Protein AF-A0A9E6W691-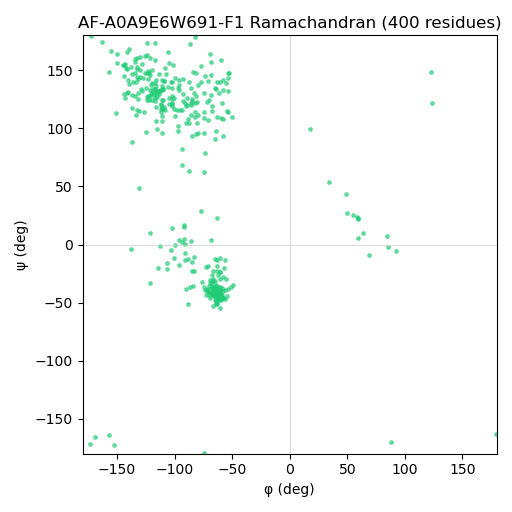F1 (afdb_monomer)

Secondary structure (DSSP, 8-state):
--HHHHHHHHHHHHHHHHHHHHHHHHHHHHHHHH-S-PPPEEEEEEEEEEE-----TT-SEEE----PEEEEEEEEEEEETTEEEEEEEEEEEEEEEEEEEETTEEEEEEEEEEEEEEEEEEEE-TT--SSSEEEEEEEEEEEEEEEEEEEEETTB-------S--TT-EEEEEEEEEEEESSSSEEEEEEEEEESS-EE-SS-EESPPEEEEEEEEEEE----HHHHHHHHHHHHHHHHHHSSEEEEEEEEP--HHHHHHHHHTT-HHHHHHHHHHHHHHHHHHHHHHHHH--SS-EEEEEGGGHHHHHTT---S-B-TTS-B-SSS--TTEEEEEEEEEPPP-SS-SS----EEEEE-TTSPBP-TTS--EE--TTS---HHHHHHHHHHHHHHHHH---

Nearest PDB structures (foldseek):
  1k24-assembly1_A  TM=3.461E-01  e=1.070E-04  Neisseria meningitidis
  1i78-assembly1_A  TM=4.684E-01  e=3.666E-02  Escherichia coli K-12
  2qom-assembly1_A  TM=3.085E-01  e=8.397E-03  Escherichia coli O157:H7
  8bmx-assembly1_C  TM=2.676E-01  e=2.026E-01  Bacteroides thetaiotaomicron VPI-5482
  3csl-assembly1_A  TM=2.619E-01  e=1.120E+00  Serratia marcescens

Foldseek 3Di:
DCPVVLVVVLVVVVVVLVVVQCCLVVLLVVCQVVLPQDQKKKKKKFWKFFDAPDPDPQFPDKAQPDGDIKMKIKMWTDPDLFKIKMKIKIWDWGWIWTWGDDPHDTKIKIKIKIWMKIKIKMKGWPDRDPDQKTKIKTKIKIFTSDMDMFMQIPNHGDDDDDAPPRGRDIWMWIKIWMWGDPDPFKIKIWMWICTPQFDDDPVHTTGGGIIIIIIMMTMRGHPDVVVVVVVVVLVVVLVLCLVFQEEEEEEQEQCVVVLVVCVVVVNNVVSVVVRVVSVVVRLLLLVLCVPQADQHFYKYDYPVCLVCLLVVNDACIGHSVSHGDDPPDDPRYFYKYKYFAFDDDPSDPDRPATAIAIDGSNRHTDDPPQPRTFDDPPNPDPSNVRSNVNNVSNNCSSPDDD

Mean predicted aligned error: 12.85 Å

Structure (mmCIF, N/CA/C/O backbone):
data_AF-A0A9E6W691-F1
#
_entry.id   AF-A0A9E6W691-F1
#
loop_
_atom_site.group_PDB
_atom_site.id
_atom_site.type_symbol
_atom_site.label_atom_id
_atom_site.label_alt_id
_atom_site.label_comp_id
_atom_site.label_asym_id
_atom_site.label_entity_id
_atom_site.label_seq_id
_atom_site.pdbx_PDB_ins_code
_atom_site.Cartn_x
_atom_site.Cartn_y
_atom_site.Cartn_z
_atom_site.occupancy
_atom_site.B_iso_or_equiv
_atom_site.auth_seq_id
_atom_site.auth_comp_id
_atom_site.auth_asym_id
_atom_site.auth_atom_id
_atom_site.pdbx_PDB_model_num
ATOM 1 N N . MET A 1 1 ? 21.439 -7.038 -54.417 1.00 45.00 1 MET A N 1
ATOM 2 C CA . MET A 1 1 ? 19.958 -7.078 -54.391 1.00 45.00 1 MET A CA 1
ATOM 3 C C . MET A 1 1 ? 19.363 -7.414 -53.010 1.00 45.00 1 MET A C 1
ATOM 5 O O . MET A 1 1 ? 18.168 -7.219 -52.849 1.00 45.00 1 MET A O 1
ATOM 9 N N . ASP A 1 2 ? 20.144 -7.793 -51.984 1.00 51.78 2 ASP A N 1
ATOM 10 C CA . ASP A 1 2 ? 19.592 -8.237 -50.679 1.00 51.78 2 ASP A CA 1
ATOM 11 C C . ASP A 1 2 ? 19.330 -7.157 -49.613 1.00 51.78 2 ASP A C 1
ATOM 13 O O . ASP A 1 2 ? 18.639 -7.414 -48.627 1.00 51.78 2 ASP A O 1
ATOM 17 N N . ILE A 1 3 ? 19.828 -5.929 -49.789 1.00 40.56 3 ILE A N 1
ATOM 18 C CA . ILE A 1 3 ? 19.635 -4.862 -48.789 1.00 40.56 3 ILE A CA 1
ATOM 19 C C . ILE A 1 3 ? 18.159 -4.425 -48.741 1.00 40.56 3 ILE A C 1
ATOM 21 O O . ILE A 1 3 ? 17.590 -4.287 -47.660 1.00 40.56 3 ILE A O 1
ATOM 25 N N . CYS A 1 4 ? 17.494 -4.305 -49.895 1.00 41.75 4 CYS A N 1
ATOM 26 C CA . CYS A 1 4 ? 16.080 -3.921 -49.955 1.00 41.75 4 CYS A CA 1
ATOM 27 C C . CYS A 1 4 ? 15.128 -4.990 -49.381 1.00 41.75 4 CYS A C 1
ATOM 29 O O . CYS A 1 4 ? 14.095 -4.633 -48.815 1.00 41.75 4 CYS A O 1
ATOM 31 N N . SER A 1 5 ? 15.456 -6.287 -49.479 1.00 47.84 5 SER A N 1
ATOM 32 C CA . SER A 1 5 ? 14.596 -7.353 -48.933 1.00 47.84 5 SER A CA 1
ATOM 33 C C . SER A 1 5 ? 14.672 -7.418 -47.400 1.00 47.84 5 SER A C 1
ATOM 35 O O . SER A 1 5 ? 13.642 -7.560 -46.736 1.00 47.84 5 SER A O 1
ATOM 37 N N . SER A 1 6 ? 15.869 -7.219 -46.832 1.00 46.56 6 SER A N 1
ATOM 38 C CA . SER A 1 6 ? 16.096 -7.166 -45.383 1.00 46.56 6 SER A CA 1
ATOM 39 C C . SER A 1 6 ? 15.405 -5.958 -44.739 1.00 46.56 6 SER A C 1
ATOM 41 O O . SER A 1 6 ? 14.711 -6.099 -43.729 1.00 46.56 6 SER A O 1
ATOM 43 N N . VAL A 1 7 ? 15.489 -4.784 -45.378 1.00 52.97 7 VAL A N 1
ATOM 44 C CA . VAL A 1 7 ? 14.797 -3.564 -44.925 1.00 52.97 7 VAL A CA 1
ATOM 45 C C . VAL A 1 7 ? 13.276 -3.768 -44.899 1.00 52.97 7 VAL A C 1
ATOM 47 O O . VAL A 1 7 ? 12.642 -3.491 -43.882 1.00 52.97 7 VAL A O 1
ATOM 50 N N . ASN A 1 8 ? 12.688 -4.357 -45.946 1.00 61.78 8 ASN A N 1
ATOM 51 C CA . ASN A 1 8 ? 11.245 -4.626 -45.988 1.00 61.78 8 ASN A CA 1
ATOM 52 C C . ASN A 1 8 ? 10.776 -5.629 -44.922 1.00 61.78 8 ASN A C 1
ATOM 54 O O . ASN A 1 8 ? 9.676 -5.485 -44.383 1.00 61.78 8 ASN A O 1
ATOM 58 N N . LYS A 1 9 ? 11.585 -6.643 -44.591 1.00 61.50 9 LYS A N 1
ATOM 59 C CA . LYS A 1 9 ? 11.242 -7.618 -43.543 1.00 61.50 9 LYS A CA 1
ATOM 60 C C . LYS A 1 9 ? 11.239 -6.973 -42.155 1.00 61.50 9 LYS A C 1
ATOM 62 O O . LYS A 1 9 ? 10.303 -7.195 -41.389 1.00 61.50 9 LYS A O 1
ATOM 67 N N . ASN A 1 10 ? 12.225 -6.127 -41.863 1.00 54.72 10 ASN A N 1
ATOM 68 C CA . ASN A 1 10 ? 12.315 -5.424 -40.582 1.00 54.72 10 ASN A CA 1
ATOM 69 C C . ASN A 1 10 ? 11.196 -4.392 -40.409 1.00 54.72 10 ASN A C 1
ATOM 71 O O . ASN A 1 10 ? 10.630 -4.296 -39.323 1.00 54.72 10 ASN A O 1
ATOM 75 N N . ILE A 1 11 ? 10.799 -3.700 -41.483 1.00 67.38 11 ILE A N 1
ATOM 76 C CA . ILE A 1 11 ? 9.654 -2.775 -41.464 1.00 67.38 11 ILE A CA 1
ATOM 77 C C . ILE A 1 11 ? 8.349 -3.513 -41.124 1.00 67.38 11 ILE A C 1
ATOM 79 O O . ILE A 1 11 ? 7.564 -3.023 -40.313 1.00 67.38 11 ILE A O 1
ATOM 83 N N . LYS A 1 12 ? 8.114 -4.711 -41.681 1.00 68.69 12 LYS A N 1
ATOM 84 C CA . LYS A 1 12 ? 6.912 -5.519 -41.377 1.00 68.69 12 LYS A CA 1
ATOM 85 C C . LYS A 1 12 ? 6.857 -5.986 -39.920 1.00 68.69 12 LYS A C 1
ATOM 87 O O . LYS A 1 12 ? 5.797 -5.986 -39.308 1.00 68.69 12 LYS A O 1
ATOM 92 N N . VAL A 1 13 ? 7.995 -6.372 -39.352 1.00 59.91 13 VAL A N 1
ATOM 93 C CA . VAL A 1 13 ? 8.073 -6.800 -37.947 1.00 59.91 13 VAL A CA 1
ATOM 94 C C . VAL A 1 13 ? 7.926 -5.610 -36.998 1.00 59.91 13 VAL A C 1
ATOM 96 O O . VAL A 1 13 ? 7.190 -5.689 -36.018 1.00 59.91 13 VAL A O 1
ATOM 99 N N . PHE A 1 14 ? 8.593 -4.495 -37.296 1.00 65.06 14 PHE A N 1
ATOM 100 C CA . PHE A 1 14 ? 8.484 -3.270 -36.507 1.00 65.06 14 PHE A CA 1
ATOM 101 C C . PHE A 1 14 ? 7.050 -2.732 -36.498 1.00 65.06 14 PHE A C 1
ATOM 103 O O . PHE A 1 14 ? 6.509 -2.429 -35.436 1.00 65.06 14 PHE A O 1
ATOM 110 N N . SER A 1 15 ? 6.404 -2.694 -37.668 1.00 70.38 15 SER A N 1
ATOM 111 C CA . SER A 1 15 ? 4.991 -2.318 -37.774 1.00 70.38 15 SER A CA 1
ATOM 112 C C . SER A 1 15 ? 4.076 -3.277 -37.014 1.00 70.38 15 SER A C 1
ATOM 114 O O . SER A 1 15 ? 3.149 -2.802 -36.372 1.00 70.38 15 SER A O 1
ATOM 116 N N . LEU A 1 16 ? 4.363 -4.586 -36.979 1.00 71.44 16 LEU A N 1
ATOM 117 C CA . LEU A 1 16 ? 3.620 -5.540 -36.147 1.00 71.44 16 LEU A CA 1
ATOM 118 C C . LEU A 1 16 ? 3.782 -5.259 -34.643 1.00 71.44 16 LEU A C 1
ATOM 120 O O . LEU A 1 16 ? 2.799 -5.303 -33.911 1.00 71.44 16 LEU A O 1
ATOM 124 N N . GLY A 1 17 ? 4.995 -4.947 -34.175 1.00 64.88 17 GLY A N 1
ATOM 125 C CA . GLY A 1 17 ? 5.246 -4.595 -32.771 1.00 64.88 17 GLY A CA 1
ATOM 126 C C . GLY A 1 17 ? 4.519 -3.316 -32.347 1.00 64.88 17 GLY A C 1
ATOM 127 O O . GLY A 1 17 ? 3.836 -3.303 -31.322 1.00 64.88 17 GLY A O 1
ATOM 128 N N . ILE A 1 18 ? 4.592 -2.267 -33.175 1.00 72.06 18 ILE A N 1
ATOM 129 C CA . ILE A 1 18 ? 3.832 -1.025 -32.966 1.00 72.06 18 ILE A CA 1
ATOM 130 C C . ILE A 1 18 ? 2.330 -1.298 -32.999 1.00 72.06 18 ILE A C 1
ATOM 132 O O . ILE A 1 18 ? 1.610 -0.800 -32.141 1.00 72.06 18 ILE A O 1
ATOM 136 N N . PHE A 1 19 ? 1.860 -2.099 -33.955 1.00 75.88 19 PHE A N 1
ATOM 137 C CA . PHE A 1 19 ? 0.452 -2.457 -34.077 1.00 75.88 19 PHE A CA 1
ATOM 138 C C . PHE A 1 19 ? -0.050 -3.188 -32.827 1.00 75.88 19 PHE A C 1
ATOM 140 O O . PHE A 1 19 ? -1.078 -2.808 -32.285 1.00 75.88 19 PHE A O 1
ATOM 147 N N . LEU A 1 20 ? 0.697 -4.165 -32.301 1.00 71.25 20 LEU A N 1
ATOM 148 C CA . LEU A 1 20 ? 0.336 -4.874 -31.067 1.00 71.25 20 LEU A CA 1
ATOM 149 C C . LEU A 1 20 ? 0.307 -3.950 -29.844 1.00 71.25 20 LEU A C 1
ATOM 151 O O . LEU A 1 20 ? -0.593 -4.064 -29.010 1.00 71.25 20 LEU A O 1
ATOM 155 N N . LEU A 1 21 ? 1.266 -3.029 -29.731 1.00 71.25 21 LEU A N 1
ATOM 156 C CA . LEU A 1 21 ? 1.271 -2.028 -28.665 1.00 71.25 21 LEU A CA 1
ATOM 157 C C . LEU A 1 21 ? 0.068 -1.083 -28.793 1.00 71.25 21 LEU A C 1
ATOM 159 O O . LEU A 1 21 ? -0.602 -0.801 -27.801 1.00 71.25 21 LEU A O 1
ATOM 163 N N . PHE A 1 22 ? -0.229 -0.630 -30.011 1.00 77.06 22 PHE A N 1
ATOM 164 C CA . PHE A 1 22 ? -1.368 0.232 -30.296 1.00 77.06 22 PHE A CA 1
ATOM 165 C C . PHE A 1 22 ? -2.697 -0.477 -30.021 1.00 77.06 22 PHE A C 1
ATOM 167 O O . PHE A 1 22 ? -3.562 0.113 -29.390 1.00 77.06 22 PHE A O 1
ATOM 174 N N . GLU A 1 23 ? -2.844 -1.748 -30.394 1.00 77.12 23 GLU A N 1
ATOM 175 C CA . GLU A 1 23 ? -4.013 -2.575 -30.071 1.00 77.12 23 GLU A CA 1
ATOM 176 C C . GLU A 1 23 ? -4.184 -2.759 -28.557 1.00 77.12 23 GLU A C 1
ATOM 178 O O . GLU A 1 23 ? -5.295 -2.661 -28.035 1.00 77.12 23 GLU A O 1
ATOM 183 N N . LEU A 1 24 ? -3.096 -2.958 -27.806 1.00 70.88 24 LEU A N 1
ATOM 184 C CA . LEU A 1 24 ? -3.157 -3.021 -26.341 1.00 70.88 24 LEU A CA 1
ATOM 185 C C . LEU A 1 24 ? -3.607 -1.687 -25.729 1.00 70.88 24 LEU A C 1
ATOM 187 O O . LEU A 1 24 ? -4.463 -1.683 -24.848 1.00 70.88 24 LEU A O 1
ATOM 191 N N . ILE A 1 25 ? -3.078 -0.560 -26.210 1.00 73.81 25 ILE A N 1
ATOM 192 C CA . ILE A 1 25 ? -3.450 0.777 -25.720 1.00 73.81 25 ILE A CA 1
ATOM 193 C C . ILE A 1 25 ? -4.890 1.127 -26.122 1.00 73.81 25 ILE A C 1
ATOM 195 O O . ILE A 1 25 ? -5.673 1.574 -25.286 1.00 73.81 25 ILE A O 1
ATOM 199 N N . SER A 1 26 ? -5.255 0.888 -27.381 1.00 76.94 26 SER A N 1
ATOM 200 C CA . SER A 1 26 ? -6.585 1.135 -27.944 1.00 76.94 26 SER A CA 1
ATOM 201 C C . SER A 1 26 ? -7.648 0.290 -27.245 1.00 76.94 26 SER A C 1
ATOM 203 O O . SER A 1 26 ? -8.653 0.826 -26.781 1.00 76.94 26 SER A O 1
ATOM 205 N N . SER A 1 27 ? -7.402 -1.012 -27.063 1.00 73.06 27 SER A N 1
ATOM 206 C CA . SER A 1 27 ? -8.318 -1.890 -26.327 1.00 73.06 27 SER A CA 1
ATOM 207 C C . SER A 1 27 ? -8.448 -1.496 -24.857 1.00 73.06 27 SER A C 1
ATOM 209 O O . SER A 1 27 ? -9.548 -1.573 -24.312 1.00 73.06 27 SER A O 1
ATOM 211 N N . ALA A 1 28 ? -7.377 -1.013 -24.218 1.00 67.69 28 ALA A N 1
ATOM 212 C CA . ALA A 1 28 ? -7.455 -0.476 -22.864 1.00 67.69 28 ALA A CA 1
ATOM 213 C C . ALA A 1 28 ? -8.296 0.814 -22.806 1.00 67.69 28 ALA A C 1
ATOM 215 O O . ALA A 1 28 ? -9.167 0.937 -21.942 1.00 67.69 28 ALA A O 1
ATOM 216 N N . ALA A 1 29 ? -8.108 1.735 -23.755 1.00 73.25 29 ALA A N 1
ATOM 217 C CA . ALA A 1 29 ? -8.878 2.976 -23.850 1.00 73.25 29 ALA A CA 1
ATOM 218 C C . ALA A 1 29 ? -10.366 2.720 -24.158 1.00 73.25 29 ALA A C 1
ATOM 220 O O . ALA A 1 29 ? -11.250 3.281 -23.508 1.00 73.25 29 ALA A O 1
ATOM 221 N N . GLN A 1 30 ? -10.664 1.823 -25.099 1.00 73.69 30 GLN A N 1
ATOM 222 C CA . GLN A 1 30 ? -12.029 1.434 -25.454 1.00 73.69 30 GLN A CA 1
ATOM 223 C C . GLN A 1 30 ? -12.726 0.693 -24.306 1.00 73.69 30 GLN A C 1
ATOM 225 O O . GLN A 1 30 ? -13.913 0.910 -24.048 1.00 73.69 30 GLN A O 1
ATOM 230 N N . ALA A 1 31 ? -12.005 -0.165 -23.580 1.00 65.50 31 ALA A N 1
ATOM 231 C CA . ALA A 1 31 ? -12.534 -0.836 -22.397 1.00 65.50 31 ALA A CA 1
ATOM 232 C C . ALA A 1 31 ? -12.861 0.166 -21.276 1.00 65.50 31 ALA A C 1
ATOM 234 O O . ALA A 1 31 ? -13.907 0.051 -20.637 1.00 65.50 31 ALA A O 1
ATOM 235 N N . GLN A 1 32 ? -12.021 1.189 -21.090 1.00 65.88 32 GLN A N 1
ATOM 236 C CA . GLN A 1 32 ? -12.290 2.282 -20.155 1.00 65.88 32 GLN A CA 1
ATOM 237 C C . GLN A 1 32 ? -13.541 3.084 -20.553 1.00 65.88 32 GLN A C 1
ATOM 239 O O . GLN A 1 32 ? -14.356 3.395 -19.687 1.00 65.88 32 GLN A O 1
ATOM 244 N N . TYR A 1 33 ? -13.724 3.375 -21.844 1.00 74.00 33 TYR A N 1
ATOM 245 C CA . TYR A 1 33 ? -14.877 4.134 -22.344 1.00 74.00 33 TYR A CA 1
ATOM 246 C C . TYR A 1 33 ? -16.195 3.339 -22.296 1.00 74.00 33 TYR A C 1
ATOM 248 O O . TYR A 1 33 ? -17.242 3.884 -21.963 1.00 74.00 33 TYR A O 1
ATOM 256 N N . SER A 1 34 ? -16.156 2.038 -22.601 1.00 68.81 34 SER A N 1
ATOM 257 C CA . SER A 1 34 ? -17.360 1.198 -22.736 1.00 68.81 34 SER A CA 1
ATOM 258 C C . SER A 1 34 ? -17.923 0.649 -21.419 1.00 68.81 34 SER A C 1
ATOM 260 O O . SER A 1 34 ? -19.011 0.076 -21.418 1.00 68.81 34 SER A O 1
ATOM 262 N N . GLY A 1 35 ? -17.203 0.763 -20.296 1.00 60.38 35 GLY A N 1
ATOM 263 C CA . GLY A 1 35 ? -17.680 0.303 -18.982 1.00 60.38 35 GLY A CA 1
ATOM 264 C C . GLY A 1 35 ? -17.916 -1.214 -18.859 1.00 60.38 35 GLY A C 1
ATOM 265 O O . GLY A 1 35 ? -18.471 -1.678 -17.855 1.00 60.38 35 GLY A O 1
ATOM 266 N N . THR A 1 36 ? -17.496 -2.010 -19.843 1.00 60.12 36 THR A N 1
ATOM 267 C CA . THR A 1 36 ? -17.574 -3.480 -19.822 1.00 60.12 36 THR A CA 1
ATOM 268 C C . THR A 1 36 ? -16.602 -4.064 -18.786 1.00 60.12 36 THR A C 1
ATOM 270 O O . THR A 1 36 ? -15.762 -3.351 -18.245 1.00 60.12 36 THR A O 1
ATOM 273 N N . ALA A 1 37 ? -16.753 -5.333 -18.387 1.00 53.66 37 ALA A N 1
ATOM 274 C CA . ALA A 1 37 ? -15.846 -5.964 -17.419 1.00 53.66 37 ALA A CA 1
ATOM 275 C C . ALA A 1 37 ? -14.425 -6.041 -18.010 1.00 53.66 37 ALA A C 1
ATOM 277 O O . ALA A 1 37 ? -14.127 -6.898 -18.839 1.00 53.66 37 ALA A O 1
ATOM 278 N N . VAL A 1 38 ? -13.575 -5.082 -17.638 1.00 54.56 38 VAL A N 1
ATOM 279 C CA . VAL A 1 38 ? -12.288 -4.848 -18.297 1.00 54.56 38 VAL A CA 1
ATOM 280 C C . VAL A 1 38 ? -11.282 -5.928 -17.896 1.00 54.56 38 VAL A C 1
ATOM 282 O O . VAL A 1 38 ? -11.059 -6.182 -16.711 1.00 54.56 38 VAL A O 1
ATOM 285 N N . ALA A 1 39 ? -10.625 -6.532 -18.888 1.00 66.94 39 ALA A N 1
ATOM 286 C CA . ALA A 1 39 ? -9.335 -7.176 -18.670 1.00 66.94 39 ALA A CA 1
ATOM 287 C C . ALA A 1 39 ? -8.366 -6.110 -18.136 1.00 66.94 39 ALA A C 1
ATOM 289 O O . ALA A 1 39 ? -8.190 -5.087 -18.774 1.00 66.94 39 ALA A O 1
ATOM 290 N N . ARG A 1 40 ? -7.771 -6.301 -16.958 1.00 80.19 40 ARG A N 1
ATOM 291 C CA . ARG A 1 40 ? -6.882 -5.304 -16.334 1.00 80.19 40 ARG A CA 1
ATOM 292 C C . ARG A 1 40 ? -5.630 -5.104 -17.205 1.00 80.19 40 ARG A C 1
ATOM 294 O O . ARG A 1 40 ? -5.027 -6.105 -17.614 1.00 80.19 40 ARG A O 1
ATOM 301 N N . TYR A 1 41 ? -5.235 -3.853 -17.448 1.00 87.06 41 TYR A N 1
ATOM 302 C CA . TYR A 1 41 ? -4.029 -3.512 -18.214 1.00 87.06 41 TYR A CA 1
ATOM 303 C C . TYR A 1 41 ? -3.055 -2.664 -17.387 1.00 87.06 41 TYR A C 1
ATOM 305 O O . TYR A 1 41 ? -3.500 -1.809 -16.630 1.00 87.06 41 TYR A O 1
ATOM 313 N N . ASP A 1 42 ? -1.748 -2.841 -17.592 1.00 88.56 42 ASP A N 1
ATOM 314 C CA . ASP A 1 42 ? -0.714 -1.917 -17.113 1.00 88.56 42 ASP A CA 1
ATOM 315 C C . ASP A 1 42 ? 0.033 -1.308 -18.303 1.00 88.56 42 ASP A C 1
ATOM 317 O O . ASP A 1 42 ? 0.517 -2.041 -19.168 1.00 88.56 42 ASP A O 1
ATOM 321 N N . LEU A 1 43 ? 0.223 0.008 -18.302 1.00 89.75 43 LEU A N 1
ATOM 322 C CA . LEU A 1 43 ? 1.164 0.696 -19.181 1.00 89.75 43 LEU A CA 1
ATOM 323 C C . LEU A 1 43 ? 2.424 1.045 -18.389 1.00 89.75 43 LEU A C 1
ATOM 325 O O . LEU A 1 43 ? 2.341 1.773 -17.407 1.00 89.75 43 LEU A O 1
ATOM 329 N N . ASN A 1 44 ? 3.583 0.532 -18.792 1.00 91.06 44 ASN A N 1
ATOM 330 C CA . ASN A 1 44 ? 4.841 0.721 -18.070 1.00 91.06 44 ASN A CA 1
ATOM 331 C C . ASN A 1 44 ? 5.849 1.451 -18.943 1.00 91.06 44 ASN A C 1
ATOM 333 O O . ASN A 1 44 ? 6.045 1.060 -20.091 1.00 91.06 44 ASN A O 1
ATOM 337 N N . ALA A 1 45 ? 6.511 2.455 -18.382 1.00 90.56 45 ALA A N 1
ATOM 338 C CA . ALA A 1 45 ? 7.632 3.130 -19.016 1.00 90.56 45 ALA A CA 1
ATO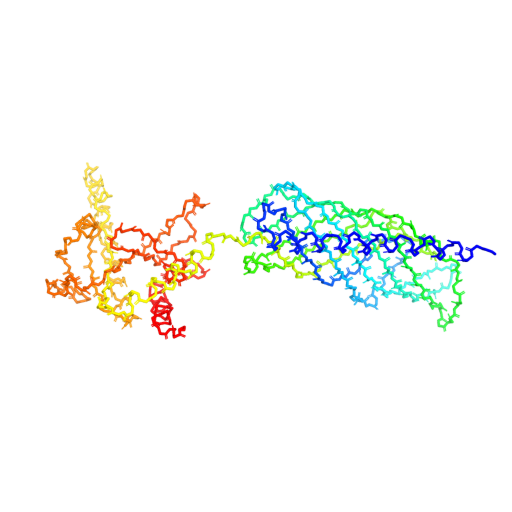M 339 C C . ALA A 1 45 ? 8.774 3.316 -18.017 1.00 90.56 45 ALA A C 1
ATOM 341 O O . ALA A 1 45 ? 8.530 3.497 -16.820 1.00 90.56 45 ALA A O 1
ATOM 342 N N . GLY A 1 46 ? 10.018 3.274 -18.484 1.00 92.88 46 GLY A N 1
ATOM 343 C CA . GLY A 1 46 ? 11.149 3.376 -17.572 1.00 92.88 46 GLY A CA 1
ATOM 344 C C . GLY A 1 46 ? 12.520 3.296 -18.218 1.00 92.88 46 GLY A C 1
ATOM 345 O O . GLY A 1 46 ? 12.661 3.479 -19.427 1.00 92.88 46 GLY A O 1
ATOM 346 N N . LEU A 1 47 ? 13.513 3.032 -17.370 1.00 92.31 47 LEU A N 1
ATOM 347 C CA . LEU A 1 47 ? 14.926 2.936 -17.708 1.00 92.31 47 LEU A CA 1
ATOM 348 C C . LEU A 1 47 ? 15.410 1.488 -17.630 1.00 92.31 47 LEU A C 1
ATOM 350 O O . LEU A 1 47 ? 15.077 0.780 -16.677 1.00 92.31 47 LEU A O 1
ATOM 354 N N . ASN A 1 48 ? 16.263 1.099 -18.576 1.00 91.19 48 ASN A N 1
ATOM 355 C CA . ASN A 1 48 ? 16.964 -0.185 -18.577 1.00 91.19 48 ASN A CA 1
ATOM 356 C C . ASN A 1 48 ? 18.460 0.046 -18.372 1.00 91.19 48 ASN A C 1
ATOM 358 O O . ASN A 1 48 ? 19.068 0.872 -19.053 1.00 91.19 48 ASN A O 1
ATOM 362 N N . LEU A 1 49 ? 19.072 -0.703 -17.463 1.00 90.44 49 LEU A N 1
ATOM 363 C CA . LEU A 1 49 ? 20.510 -0.701 -17.221 1.00 90.44 49 LEU A CA 1
ATOM 364 C C . LEU A 1 49 ? 21.060 -2.057 -17.660 1.00 90.44 49 LEU A C 1
ATOM 366 O O . LEU A 1 49 ? 20.708 -3.088 -17.090 1.00 90.44 49 LEU A O 1
ATOM 370 N N . ASN A 1 50 ? 21.889 -2.057 -18.700 1.00 86.81 50 ASN A N 1
ATOM 371 C CA . ASN A 1 50 ? 22.456 -3.269 -19.285 1.00 86.81 50 ASN A CA 1
ATOM 372 C C . ASN A 1 50 ? 23.734 -3.690 -18.542 1.00 86.81 50 ASN A C 1
ATOM 374 O O . ASN A 1 50 ? 24.615 -2.865 -18.302 1.00 86.81 50 ASN A O 1
ATOM 378 N N . PHE A 1 51 ? 23.862 -4.981 -18.235 1.00 81.50 51 PHE A N 1
ATOM 379 C CA . PHE A 1 51 ? 25.021 -5.569 -17.565 1.00 81.50 51 PHE A CA 1
ATOM 380 C C . PHE A 1 51 ? 25.491 -6.840 -18.271 1.00 81.50 51 PHE A 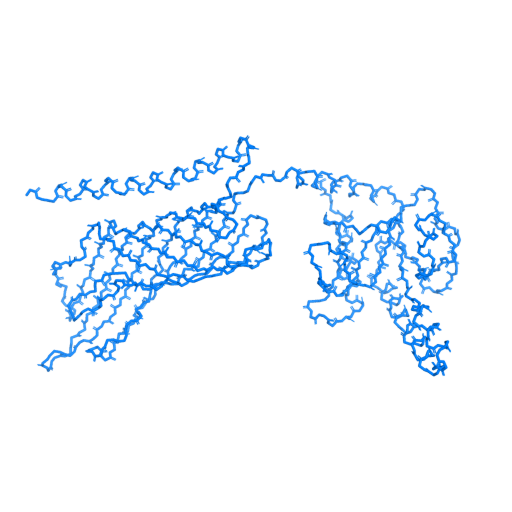C 1
ATOM 382 O O . PHE A 1 51 ? 24.711 -7.664 -18.758 1.00 81.50 51 PHE A O 1
ATOM 389 N N . THR A 1 52 ? 26.806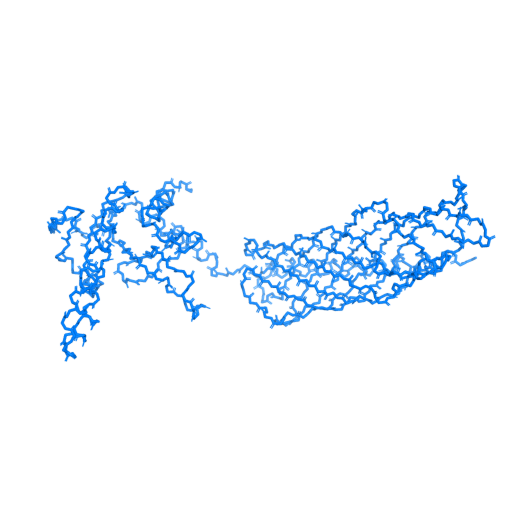 -7.034 -18.279 1.00 70.38 52 THR A N 1
ATOM 390 C CA . THR A 1 52 ? 27.424 -8.261 -18.774 1.00 70.38 52 THR A CA 1
ATOM 391 C C . THR A 1 52 ? 27.470 -9.283 -17.640 1.00 70.38 52 THR A C 1
ATOM 393 O O . THR A 1 52 ? 28.200 -9.095 -16.673 1.00 70.38 52 THR A O 1
ATOM 396 N N . SER A 1 53 ? 26.701 -10.368 -17.730 1.00 55.09 53 SER A N 1
ATOM 397 C CA . SER A 1 53 ? 26.679 -11.415 -16.695 1.00 55.09 53 SER A CA 1
ATOM 398 C C . SER A 1 53 ? 27.766 -12.485 -16.857 1.00 55.09 53 SER A C 1
ATOM 400 O O . SER A 1 53 ? 27.773 -13.449 -16.099 1.00 55.09 53 SER A O 1
ATOM 402 N N . LEU A 1 54 ? 28.663 -12.361 -17.841 1.00 55.75 54 LEU A N 1
ATOM 403 C CA . LEU A 1 54 ? 29.665 -13.384 -18.139 1.00 55.75 54 LEU A CA 1
ATOM 404 C C . LEU A 1 54 ? 31.067 -12.928 -17.739 1.00 55.75 54 LEU A C 1
ATOM 406 O O . LEU A 1 54 ? 31.625 -11.993 -18.306 1.00 55.75 54 LEU A O 1
ATOM 410 N N . GLN A 1 55 ? 31.634 -13.647 -16.774 1.00 55.22 55 GLN A N 1
ATOM 411 C CA . GLN A 1 55 ? 33.052 -13.625 -16.447 1.00 55.22 55 GLN A CA 1
ATOM 412 C C . GLN A 1 55 ? 33.752 -14.547 -17.456 1.00 55.22 55 GLN A C 1
ATOM 414 O O . GLN A 1 55 ? 33.722 -15.771 -17.321 1.00 55.22 55 GLN A O 1
ATOM 419 N N . HIS A 1 56 ? 34.285 -13.992 -18.542 1.00 58.72 56 HIS A N 1
ATOM 420 C CA . HIS A 1 56 ? 34.941 -14.810 -19.562 1.00 58.72 56 HIS A CA 1
ATOM 421 C C . HIS A 1 56 ? 36.390 -15.102 -19.146 1.00 58.72 56 HIS A C 1
ATOM 423 O O . HIS A 1 56 ? 37.132 -14.178 -18.834 1.00 58.72 56 HIS A O 1
ATOM 429 N N . ARG A 1 57 ? 36.825 -16.370 -19.189 1.00 59.84 57 ARG A N 1
ATOM 430 C CA . ARG A 1 57 ? 38.193 -16.782 -18.791 1.00 59.84 57 ARG A CA 1
ATOM 431 C C . ARG A 1 57 ? 39.318 -16.140 -19.613 1.00 59.84 57 ARG A C 1
ATOM 433 O O . ARG A 1 57 ? 40.447 -16.085 -19.150 1.00 59.84 57 ARG A O 1
ATOM 440 N N . GLU A 1 58 ? 39.011 -15.701 -20.830 1.00 60.75 58 GLU A N 1
ATOM 441 C CA . GLU A 1 58 ? 39.979 -15.125 -21.778 1.00 60.75 58 GLU A CA 1
ATOM 442 C C . GLU A 1 58 ? 40.121 -13.603 -21.663 1.00 60.75 58 GLU A C 1
ATOM 444 O O . GLU A 1 58 ? 41.047 -13.027 -22.225 1.00 60.75 58 GLU A O 1
ATOM 449 N N . PHE A 1 59 ? 39.208 -12.943 -20.950 1.00 59.84 59 PHE A N 1
ATOM 450 C CA . PHE A 1 59 ? 39.255 -11.506 -20.727 1.00 59.84 59 PHE A CA 1
ATOM 451 C C . PHE A 1 59 ? 39.560 -11.284 -19.251 1.00 59.84 59 PHE A C 1
ATOM 453 O O . PHE A 1 59 ? 38.698 -11.514 -18.405 1.00 59.84 59 PHE A O 1
ATOM 460 N N . SER A 1 60 ? 40.790 -10.862 -18.941 1.00 55.53 60 SER A N 1
ATOM 461 C CA . SER A 1 60 ? 41.185 -10.573 -17.557 1.00 55.53 60 SER A CA 1
ATOM 462 C C . SER A 1 60 ? 40.327 -9.461 -16.960 1.00 55.53 60 SER A C 1
ATOM 464 O O . SER A 1 60 ? 40.055 -9.482 -15.764 1.00 55.53 60 SER A O 1
ATOM 466 N N . ASP A 1 61 ? 39.842 -8.537 -17.803 1.00 60.72 61 ASP A N 1
ATOM 467 C CA . ASP A 1 61 ? 39.077 -7.385 -17.361 1.00 60.72 61 ASP A CA 1
ATOM 468 C C . ASP A 1 61 ? 38.059 -6.890 -18.408 1.00 60.72 61 ASP A C 1
ATOM 470 O O . ASP A 1 61 ? 38.407 -6.346 -19.463 1.00 60.72 61 ASP A O 1
ATOM 474 N N . ILE A 1 62 ? 36.768 -7.022 -18.094 1.00 58.84 62 ILE A N 1
ATOM 475 C CA . ILE A 1 62 ? 35.698 -6.275 -18.767 1.00 58.84 62 ILE A CA 1
ATOM 476 C C . ILE A 1 62 ? 35.377 -5.073 -17.883 1.00 58.84 62 ILE A C 1
ATOM 478 O O . ILE A 1 62 ? 34.684 -5.189 -16.873 1.00 58.84 62 ILE A O 1
ATOM 482 N N . TYR A 1 63 ? 35.872 -3.900 -18.273 1.00 59.81 63 TYR A N 1
ATOM 483 C CA . TYR A 1 63 ? 35.527 -2.652 -17.604 1.00 59.81 63 TYR A CA 1
ATOM 484 C C . TYR A 1 63 ? 34.294 -2.057 -18.285 1.00 59.81 63 TYR A C 1
ATOM 486 O O . TYR A 1 63 ? 34.366 -1.477 -19.376 1.00 59.81 63 TYR A O 1
ATOM 494 N N . ALA A 1 64 ? 33.139 -2.180 -17.629 1.00 57.72 64 ALA A N 1
ATOM 495 C CA . ALA A 1 64 ? 31.942 -1.441 -18.009 1.00 57.72 64 ALA A CA 1
ATOM 496 C C . ALA A 1 64 ? 32.196 0.063 -17.805 1.00 57.72 64 ALA A C 1
ATOM 498 O O . ALA A 1 64 ? 31.996 0.616 -16.724 1.00 57.72 64 ALA A O 1
ATOM 499 N N . LYS A 1 65 ? 32.687 0.739 -18.848 1.00 53.28 65 LYS A N 1
ATOM 500 C CA . LYS A 1 65 ? 32.998 2.172 -18.830 1.00 53.28 65 LYS A CA 1
ATOM 501 C C . LYS A 1 65 ? 31.750 2.980 -19.199 1.00 53.28 65 LYS A C 1
ATOM 503 O O . LYS A 1 65 ? 31.721 3.666 -20.216 1.00 53.28 65 LYS A O 1
ATOM 508 N N . GLY A 1 66 ? 30.724 2.864 -18.359 1.00 57.06 66 GLY A N 1
ATOM 509 C CA . GLY A 1 66 ? 29.486 3.637 -18.448 1.00 57.06 66 GLY A CA 1
ATOM 510 C C . GLY A 1 66 ? 28.234 2.769 -18.531 1.00 57.06 66 GLY A C 1
ATOM 511 O O . GLY A 1 66 ? 28.058 1.984 -19.457 1.00 57.06 66 GLY A O 1
ATOM 512 N N . ILE A 1 67 ? 27.329 2.959 -17.573 1.00 64.62 67 ILE A N 1
ATOM 513 C CA . ILE A 1 67 ? 25.952 2.483 -17.682 1.00 64.62 67 ILE A CA 1
ATOM 514 C C . ILE A 1 67 ? 25.218 3.515 -18.541 1.00 64.62 67 ILE A C 1
ATOM 516 O O . ILE A 1 67 ? 24.947 4.622 -18.079 1.00 64.62 67 ILE A O 1
ATOM 520 N N . ALA A 1 68 ? 24.953 3.189 -19.805 1.00 75.44 68 ALA A N 1
ATOM 521 C CA . ALA A 1 68 ? 24.086 4.008 -20.643 1.00 75.44 68 ALA A CA 1
ATOM 522 C C . ALA A 1 68 ? 22.632 3.567 -20.400 1.00 75.44 68 ALA A C 1
ATOM 524 O O . ALA A 1 68 ? 22.327 2.388 -20.596 1.00 75.44 68 ALA A O 1
ATOM 525 N N . PRO A 1 69 ? 21.743 4.458 -19.929 1.00 83.81 69 PRO A N 1
ATOM 526 C CA . PRO A 1 69 ? 20.353 4.095 -19.720 1.00 83.81 69 PRO A CA 1
ATOM 527 C C . PRO A 1 69 ? 19.667 3.860 -21.070 1.00 83.81 69 PRO A C 1
ATOM 529 O O . PRO A 1 69 ? 19.732 4.697 -21.970 1.00 83.81 69 PRO A O 1
ATOM 532 N N . GLY A 1 70 ? 19.009 2.714 -21.202 1.00 88.94 70 GLY A N 1
ATOM 533 C CA . GLY A 1 70 ? 17.990 2.480 -22.218 1.00 88.94 70 GLY A CA 1
ATOM 534 C C . GLY A 1 70 ? 16.615 2.945 -21.744 1.00 88.94 70 GLY A C 1
ATOM 535 O O . GLY A 1 70 ? 16.437 3.266 -20.569 1.00 88.94 70 GLY A O 1
ATOM 536 N N . PHE A 1 71 ? 15.637 2.928 -22.643 1.00 92.75 71 PHE A N 1
ATOM 537 C CA . PHE A 1 71 ? 14.237 3.224 -22.349 1.00 92.75 71 PHE A CA 1
ATOM 538 C C . PHE A 1 71 ? 13.347 2.065 -22.774 1.00 92.75 71 PHE A C 1
ATOM 540 O O . PHE A 1 71 ? 13.604 1.422 -23.792 1.00 92.75 71 PHE A O 1
ATOM 547 N N . PHE A 1 72 ? 12.261 1.843 -22.043 1.00 94.50 72 PHE A N 1
ATOM 548 C CA . PHE A 1 72 ? 11.240 0.881 -22.442 1.00 94.50 72 PHE A CA 1
ATOM 549 C C . PHE A 1 72 ? 9.836 1.453 -22.328 1.00 94.50 72 PHE A C 1
ATOM 551 O O . PHE A 1 72 ? 9.569 2.321 -21.496 1.00 94.50 72 PHE A O 1
ATOM 558 N N . LEU A 1 73 ? 8.943 0.917 -23.155 1.00 93.06 73 LEU A N 1
ATOM 559 C CA . LEU A 1 73 ? 7.502 1.106 -23.078 1.00 93.06 73 LEU A CA 1
ATOM 560 C C . LEU A 1 73 ? 6.825 -0.253 -23.249 1.00 93.06 73 LEU A C 1
ATOM 562 O O . LEU A 1 73 ? 7.109 -0.965 -24.209 1.00 93.06 73 LEU A O 1
ATOM 566 N N . GLN A 1 74 ? 5.930 -0.627 -22.341 1.00 94.50 74 GLN A N 1
ATOM 567 C CA . GLN A 1 74 ? 5.302 -1.945 -22.350 1.00 94.50 74 GLN A CA 1
ATOM 568 C C . GLN A 1 74 ? 3.840 -1.895 -21.912 1.00 94.50 74 GLN A C 1
ATOM 570 O O . GLN A 1 74 ? 3.528 -1.397 -20.830 1.00 94.50 74 GLN A O 1
ATOM 575 N N . GLY A 1 75 ? 2.958 -2.494 -22.712 1.00 94.25 75 GLY A N 1
ATOM 576 C CA . GLY A 1 75 ? 1.589 -2.814 -22.317 1.00 94.25 75 GLY A CA 1
ATOM 577 C C . GLY A 1 75 ? 1.510 -4.233 -21.758 1.00 94.25 75 GLY A C 1
ATOM 578 O O . GLY A 1 75 ? 1.979 -5.172 -22.398 1.00 94.25 75 GLY A O 1
ATOM 579 N N . ILE A 1 76 ? 0.916 -4.409 -20.580 1.00 94.44 76 ILE A N 1
ATOM 580 C CA . ILE A 1 76 ? 0.694 -5.713 -19.944 1.00 94.44 76 ILE A CA 1
ATOM 581 C C . ILE A 1 76 ? -0.804 -5.943 -19.807 1.00 94.44 76 ILE A C 1
ATOM 583 O O . ILE A 1 76 ? -1.501 -5.135 -19.212 1.00 94.44 76 ILE A O 1
ATOM 587 N N . LYS A 1 77 ? -1.296 -7.073 -20.307 1.00 93.62 77 LYS A N 1
ATOM 588 C CA . LYS A 1 77 ? -2.657 -7.567 -20.116 1.00 93.62 77 LYS A CA 1
ATOM 589 C C . LYS A 1 77 ? -2.668 -8.675 -19.072 1.00 93.62 77 LYS A C 1
ATOM 591 O O . LYS A 1 77 ? -1.952 -9.674 -19.185 1.00 93.62 77 LYS A O 1
ATOM 596 N N . HIS A 1 78 ? -3.528 -8.550 -18.074 1.00 91.12 78 HIS A N 1
ATOM 597 C CA . HIS A 1 78 ? -3.709 -9.583 -17.062 1.00 91.12 78 HIS A CA 1
ATOM 598 C C . HIS A 1 78 ? -4.761 -10.590 -17.521 1.00 91.12 78 HIS A C 1
ATOM 600 O O . HIS A 1 78 ? -5.950 -10.289 -17.578 1.00 91.12 78 HIS A O 1
ATOM 606 N N . VAL A 1 79 ? -4.307 -11.793 -17.869 1.00 90.81 79 VAL A N 1
ATOM 607 C CA . VAL A 1 79 ? -5.154 -12.839 -18.463 1.00 90.81 79 VAL A CA 1
ATOM 608 C C . VAL A 1 79 ? -5.839 -13.672 -17.379 1.00 90.81 79 VAL A C 1
ATOM 610 O O . VAL A 1 79 ? -6.987 -14.079 -17.527 1.00 90.81 79 VAL A O 1
ATOM 613 N N . ARG A 1 80 ? -5.137 -13.925 -16.269 1.00 88.56 80 ARG A N 1
ATOM 614 C CA . ARG A 1 80 ? -5.643 -14.625 -15.078 1.00 88.56 80 ARG A CA 1
ATOM 615 C C . ARG A 1 80 ? -5.078 -13.962 -13.818 1.00 88.56 80 ARG A C 1
ATOM 617 O O . ARG A 1 80 ? -4.083 -13.245 -13.922 1.00 88.56 80 ARG A O 1
ATOM 624 N N . PRO A 1 81 ? -5.618 -14.238 -12.615 1.00 86.19 81 PRO A N 1
ATOM 625 C CA . PRO A 1 81 ? -5.128 -13.622 -11.378 1.00 86.19 81 PRO A CA 1
ATOM 626 C C . PRO A 1 81 ? -3.611 -13.738 -11.186 1.00 86.19 81 PRO A C 1
ATOM 628 O O . PRO A 1 81 ? -2.972 -12.794 -10.739 1.00 86.19 81 PRO A O 1
ATOM 631 N N . ARG A 1 82 ? -3.017 -14.865 -11.595 1.00 91.75 82 ARG A N 1
ATOM 632 C CA . ARG A 1 82 ? -1.575 -15.117 -11.469 1.00 91.75 82 ARG A CA 1
ATOM 633 C C . ARG A 1 82 ? -0.783 -14.966 -12.762 1.00 91.75 82 ARG A C 1
ATOM 635 O O . ARG A 1 82 ? 0.432 -15.076 -12.701 1.00 91.75 82 ARG A O 1
ATOM 642 N N . PHE A 1 83 ? -1.425 -14.729 -13.906 1.00 95.00 83 PHE A N 1
ATOM 643 C CA . PHE A 1 83 ? -0.747 -14.748 -15.204 1.00 95.00 83 PHE A CA 1
ATOM 644 C C . PHE A 1 83 ? -1.019 -13.488 -16.007 1.00 95.00 83 PHE A C 1
ATOM 646 O O . PHE A 1 83 ? -2.169 -13.067 -16.163 1.00 95.00 83 PHE A O 1
ATOM 653 N N . SER A 1 84 ? 0.047 -12.909 -16.545 1.00 95.56 84 SER A N 1
ATOM 654 C CA . SER A 1 84 ? -0.040 -11.728 -17.403 1.00 95.56 84 SER A CA 1
ATOM 655 C C . SER A 1 84 ? 0.798 -11.908 -18.652 1.00 95.56 84 SER A C 1
ATOM 657 O O . SER A 1 84 ? 1.800 -12.620 -18.640 1.00 95.56 84 SER A O 1
ATOM 659 N N . PHE A 1 85 ? 0.374 -11.252 -19.718 1.00 96.00 85 PHE A N 1
ATOM 660 C CA . PHE A 1 85 ? 1.068 -11.208 -20.991 1.00 96.00 85 PHE A CA 1
ATOM 661 C C . PHE A 1 85 ? 1.403 -9.756 -21.302 1.00 96.00 85 PHE A C 1
ATOM 663 O O . PHE A 1 85 ? 0.525 -8.905 -21.193 1.00 96.00 85 PHE A O 1
ATOM 670 N N . GLY A 1 86 ? 2.643 -9.461 -21.663 1.00 94.69 86 GLY A N 1
ATOM 671 C CA . GLY A 1 86 ? 3.074 -8.118 -22.022 1.00 94.69 86 GLY A CA 1
ATOM 672 C C . GLY A 1 86 ? 3.738 -8.072 -23.384 1.00 94.69 86 GLY A C 1
ATOM 673 O O . GLY A 1 86 ? 4.419 -9.014 -23.775 1.00 94.69 86 GLY A O 1
ATOM 674 N N . ALA A 1 87 ? 3.570 -6.957 -24.081 1.00 95.69 87 ALA A N 1
ATOM 675 C CA . ALA A 1 87 ? 4.305 -6.632 -25.294 1.00 95.69 87 ALA A CA 1
ATOM 676 C C . ALA A 1 87 ? 4.830 -5.201 -25.185 1.00 95.69 87 ALA A C 1
ATOM 678 O O . ALA A 1 87 ? 4.158 -4.330 -24.621 1.00 95.69 87 ALA A O 1
ATOM 679 N N . GLY A 1 88 ? 6.037 -4.958 -25.681 1.00 94.19 88 GLY A N 1
ATOM 680 C CA . GLY A 1 88 ? 6.662 -3.650 -25.550 1.00 94.19 88 GLY A CA 1
ATOM 681 C C . GLY A 1 88 ? 7.660 -3.316 -26.641 1.00 94.19 88 GLY A C 1
ATOM 682 O O . GLY A 1 88 ? 7.819 -4.043 -27.620 1.00 94.19 88 GLY A O 1
ATOM 683 N N . LEU A 1 89 ? 8.327 -2.192 -26.428 1.00 95.00 89 LEU A N 1
ATOM 684 C CA . LEU A 1 89 ? 9.438 -1.688 -27.212 1.00 95.00 89 LEU A CA 1
ATOM 685 C C . LEU A 1 89 ? 10.548 -1.286 -26.242 1.00 95.00 89 LEU A C 1
ATOM 687 O O . LEU A 1 89 ? 10.296 -0.558 -25.281 1.00 95.00 89 LEU A O 1
ATOM 691 N N . GLU A 1 90 ? 11.763 -1.745 -26.502 1.00 94.94 90 GLU A N 1
ATOM 692 C CA . GLU A 1 90 ? 12.949 -1.417 -25.714 1.00 94.94 90 GLU A CA 1
ATOM 693 C C . GLU A 1 90 ? 14.006 -0.803 -26.625 1.00 94.94 90 GLU A C 1
ATOM 695 O O . GLU A 1 90 ? 14.351 -1.376 -27.655 1.00 94.94 90 GLU A O 1
ATOM 700 N N . VAL A 1 91 ? 14.526 0.360 -26.243 1.00 93.62 91 VAL A N 1
ATOM 701 C CA . VAL A 1 91 ? 15.670 1.007 -26.887 1.00 93.62 91 VAL A CA 1
ATOM 702 C C . VAL A 1 91 ? 16.822 0.949 -25.904 1.00 93.62 91 VAL A C 1
ATOM 704 O O . VAL A 1 91 ? 16.799 1.604 -24.865 1.00 93.62 91 VAL A O 1
ATOM 707 N N . ASN A 1 92 ? 17.829 0.153 -26.221 1.00 92.12 92 ASN A N 1
ATOM 708 C CA . ASN A 1 92 ? 18.956 -0.106 -25.347 1.00 92.12 92 ASN A CA 1
ATOM 709 C C . ASN A 1 92 ? 20.218 0.521 -25.922 1.00 92.12 92 ASN A C 1
ATOM 711 O O . ASN A 1 92 ? 20.538 0.345 -27.097 1.00 92.12 92 ASN A O 1
ATOM 715 N N . GLN A 1 93 ? 20.957 1.213 -25.063 1.00 88.81 93 GLN A N 1
ATOM 716 C CA . GLN A 1 93 ? 22.285 1.714 -25.366 1.00 88.81 93 GLN A CA 1
ATOM 717 C C . GLN A 1 93 ? 23.280 1.053 -24.418 1.00 88.81 93 GLN A C 1
ATOM 719 O O . GLN A 1 93 ? 23.015 0.895 -23.228 1.00 88.81 93 GLN A O 1
ATOM 724 N N . LEU A 1 94 ? 24.435 0.664 -24.940 1.00 86.69 94 LEU A N 1
ATOM 725 C CA . LEU A 1 94 ? 25.511 0.097 -24.146 1.00 86.69 94 LEU A CA 1
ATOM 726 C C . LEU A 1 94 ? 26.850 0.648 -24.628 1.00 86.69 94 LEU A C 1
ATOM 728 O O . LEU A 1 94 ? 27.095 0.742 -25.826 1.00 86.69 94 LEU A O 1
ATOM 732 N N . ALA A 1 95 ? 27.731 0.982 -23.690 1.00 85.94 95 ALA A N 1
ATOM 733 C CA . ALA A 1 95 ? 29.119 1.306 -23.975 1.00 85.94 95 ALA A CA 1
ATOM 734 C C . ALA A 1 95 ? 30.026 0.524 -23.023 1.00 85.94 95 ALA A C 1
ATOM 736 O O . ALA A 1 95 ? 29.867 0.594 -21.808 1.00 85.94 95 ALA A O 1
ATOM 737 N N . TYR A 1 96 ? 30.979 -0.229 -23.561 1.00 84.19 96 TYR A N 1
ATOM 738 C CA . TYR A 1 96 ? 31.922 -1.002 -22.754 1.00 84.19 96 TYR A CA 1
ATOM 739 C C . TYR A 1 96 ? 33.307 -1.006 -23.387 1.00 84.19 96 TYR A C 1
ATOM 741 O O . TYR A 1 96 ? 33.468 -0.804 -24.593 1.00 84.19 96 TYR A O 1
ATOM 749 N N . SER A 1 97 ? 34.317 -1.206 -22.544 1.00 82.81 97 SER A N 1
ATOM 750 C CA . SER A 1 97 ? 35.693 -1.406 -22.973 1.00 82.81 97 SER A CA 1
ATOM 751 C C . SER A 1 97 ? 36.119 -2.804 -22.565 1.00 82.81 97 SER A C 1
ATOM 753 O O . SER A 1 97 ? 35.851 -3.233 -21.443 1.00 82.81 97 SER A O 1
ATOM 755 N N . ARG A 1 98 ? 36.797 -3.511 -23.460 1.00 78.25 98 ARG A N 1
ATOM 756 C CA . ARG A 1 98 ? 37.418 -4.797 -23.145 1.00 78.25 98 ARG A CA 1
ATOM 757 C C . ARG A 1 98 ? 38.876 -4.777 -23.552 1.00 78.25 98 ARG A C 1
ATOM 759 O O . ARG A 1 98 ? 39.216 -4.191 -24.582 1.00 78.25 98 ARG A O 1
ATOM 766 N N . THR A 1 99 ? 39.699 -5.423 -22.742 1.00 78.12 99 THR A N 1
ATOM 767 C CA . THR A 1 99 ? 41.120 -5.593 -23.018 1.00 78.12 99 THR A CA 1
ATOM 768 C C . THR A 1 99 ? 41.371 -7.065 -23.300 1.00 78.12 99 THR A C 1
ATOM 770 O O . THR A 1 99 ? 41.043 -7.911 -22.471 1.00 78.12 99 THR A O 1
ATOM 773 N N . ALA A 1 100 ? 41.890 -7.380 -24.483 1.00 71.06 100 ALA A N 1
ATOM 774 C CA . ALA A 1 100 ? 42.280 -8.735 -24.857 1.00 71.06 100 ALA A CA 1
ATOM 775 C C . ALA A 1 100 ? 43.802 -8.812 -24.962 1.00 71.06 100 ALA A C 1
ATOM 777 O O . ALA A 1 100 ? 44.432 -7.884 -25.469 1.00 71.06 100 ALA A O 1
ATOM 778 N N . THR A 1 101 ? 44.384 -9.925 -24.526 1.00 69.69 101 THR A N 1
ATOM 779 C CA . THR A 1 101 ? 45.788 -10.242 -24.795 1.00 69.69 101 THR A CA 1
ATOM 780 C C . THR A 1 101 ? 45.822 -11.216 -25.966 1.00 69.69 101 THR A C 1
ATOM 782 O O . THR A 1 101 ? 45.375 -12.356 -25.830 1.00 69.69 101 THR A O 1
ATOM 785 N N . ASP A 1 102 ? 46.299 -10.775 -27.128 1.00 65.50 102 ASP A N 1
ATOM 786 C CA . ASP A 1 102 ? 46.545 -11.667 -28.264 1.00 65.50 102 ASP A CA 1
ATOM 787 C C . ASP A 1 102 ? 48.046 -11.756 -28.503 1.00 65.50 102 ASP A C 1
ATOM 789 O O . ASP A 1 102 ? 48.679 -10.738 -28.763 1.00 65.50 102 ASP A O 1
ATOM 793 N N . THR A 1 103 ? 48.615 -12.954 -28.334 1.00 61.28 103 THR A N 1
ATOM 794 C CA . THR A 1 103 ? 50.004 -13.298 -28.698 1.00 61.28 103 THR A CA 1
ATOM 795 C C . THR A 1 103 ? 51.026 -12.158 -28.526 1.00 61.28 103 THR A C 1
ATOM 797 O O . THR A 1 103 ? 51.743 -11.851 -29.469 1.00 61.28 103 THR A O 1
ATOM 800 N N . PHE A 1 104 ? 51.098 -11.562 -27.324 1.00 63.38 104 PHE A N 1
ATOM 801 C CA . PHE A 1 104 ? 52.026 -10.495 -26.878 1.00 63.38 104 PHE A CA 1
ATOM 802 C C . PHE A 1 104 ? 51.594 -9.021 -27.019 1.00 63.38 104 PHE A C 1
ATOM 804 O O . PHE A 1 104 ? 52.279 -8.169 -26.452 1.00 63.38 104 PHE A O 1
ATOM 811 N N . GLU A 1 105 ? 50.455 -8.688 -27.634 1.00 72.25 105 GLU A N 1
ATOM 812 C CA . GLU A 1 105 ? 49.950 -7.303 -27.672 1.00 72.25 105 GLU A CA 1
ATOM 813 C C . GLU A 1 105 ? 48.684 -7.113 -26.820 1.00 72.25 105 GLU A C 1
ATOM 815 O O . GLU A 1 105 ? 47.741 -7.911 -26.853 1.00 72.25 105 GLU A O 1
ATOM 820 N N . LEU A 1 106 ? 48.671 -6.035 -26.026 1.00 75.38 106 LEU A N 1
ATOM 821 C CA . LEU A 1 106 ? 47.506 -5.604 -25.259 1.00 75.38 106 LEU A CA 1
ATOM 822 C C . LEU A 1 106 ? 46.587 -4.794 -26.178 1.00 75.38 106 LEU A C 1
ATOM 824 O O . LEU A 1 106 ? 46.903 -3.662 -26.544 1.00 75.38 106 LEU A O 1
ATOM 828 N N . PHE A 1 107 ? 45.438 -5.356 -26.530 1.00 76.06 107 PHE A N 1
ATOM 829 C CA . PHE A 1 107 ? 44.467 -4.694 -27.390 1.00 76.06 107 PHE A CA 1
ATOM 830 C C . PHE A 1 107 ? 43.302 -4.139 -26.576 1.00 76.06 107 PHE A C 1
ATOM 832 O O . PHE A 1 107 ? 42.637 -4.889 -25.858 1.00 76.06 107 PHE A O 1
ATOM 839 N N . THR A 1 108 ? 43.020 -2.839 -26.711 1.00 81.06 108 THR A N 1
ATOM 840 C CA . THR A 1 108 ? 41.846 -2.211 -26.084 1.00 81.06 108 THR A CA 1
ATOM 841 C C . THR A 1 108 ? 40.770 -1.949 -27.126 1.00 81.06 108 THR A C 1
ATOM 843 O O . THR A 1 108 ? 40.965 -1.172 -28.062 1.00 81.06 108 THR A O 1
ATOM 846 N N . GLN A 1 109 ? 39.597 -2.540 -26.916 1.00 81.38 109 GLN A N 1
ATOM 847 C CA . GLN A 1 109 ? 38.430 -2.326 -27.760 1.00 81.38 109 GLN A CA 1
ATOM 848 C C . GLN A 1 109 ? 37.357 -1.558 -27.004 1.00 81.38 109 GLN A C 1
ATOM 850 O O . GLN A 1 109 ? 36.893 -2.005 -25.954 1.00 81.38 109 GLN A O 1
ATOM 855 N N . ARG A 1 110 ? 36.918 -0.431 -27.566 1.00 85.25 110 ARG A N 1
ATOM 856 C CA . ARG A 1 110 ? 35.751 0.318 -27.087 1.00 85.25 110 ARG A CA 1
ATOM 857 C C . ARG A 1 110 ? 34.581 0.032 -28.008 1.00 85.25 110 ARG A C 1
ATOM 859 O O . ARG A 1 110 ? 34.660 0.290 -29.208 1.00 85.25 110 ARG A O 1
ATOM 866 N N . ILE A 1 111 ? 33.501 -0.488 -27.445 1.00 83.94 111 ILE A N 1
ATOM 867 C CA . ILE A 1 111 ? 32.305 -0.861 -28.192 1.00 83.94 111 ILE A CA 1
ATOM 868 C C . ILE A 1 111 ? 31.141 -0.018 -27.691 1.00 83.94 111 ILE A C 1
ATOM 870 O O . ILE A 1 111 ? 30.914 0.086 -26.485 1.00 83.94 111 ILE A O 1
ATOM 874 N N . LYS A 1 112 ? 30.414 0.590 -28.627 1.00 86.88 112 LYS A N 1
ATOM 875 C CA . LYS A 1 112 ? 29.126 1.238 -28.388 1.00 86.88 112 LYS A CA 1
ATOM 876 C C . LYS A 1 112 ? 28.062 0.513 -29.197 1.00 86.88 112 LYS A C 1
ATOM 878 O O . LYS A 1 112 ? 28.194 0.406 -30.412 1.00 86.88 112 LYS A O 1
ATOM 883 N N . GLU A 1 113 ? 27.027 0.033 -28.527 1.00 87.25 113 GLU A N 1
ATOM 884 C CA . GLU A 1 113 ? 25.895 -0.654 -29.141 1.00 87.25 113 GLU A CA 1
ATOM 885 C C . GLU A 1 113 ? 24.622 0.154 -28.894 1.00 87.25 113 GLU A C 1
ATOM 887 O O . GLU A 1 113 ? 24.369 0.603 -27.774 1.00 87.25 113 GLU A O 1
ATOM 892 N N . LEU A 1 114 ? 23.822 0.332 -29.939 1.00 89.25 114 LEU A N 1
ATOM 893 C CA . LEU A 1 114 ? 22.455 0.830 -29.864 1.00 89.25 114 LEU A CA 1
ATOM 894 C C . LEU A 1 114 ? 21.559 -0.225 -30.498 1.00 89.25 114 LEU A C 1
ATOM 896 O O . LEU A 1 114 ? 21.781 -0.607 -31.646 1.00 89.25 114 LEU A O 1
ATOM 900 N N . TYR A 1 115 ? 20.552 -0.702 -29.781 1.00 90.94 115 TYR A N 1
ATOM 901 C CA . TYR A 1 115 ? 19.629 -1.684 -30.331 1.00 90.94 115 TYR A CA 1
ATOM 902 C C . TYR A 1 115 ? 18.190 -1.459 -29.894 1.00 90.94 115 TYR A C 1
ATOM 904 O O . TYR A 1 115 ? 17.919 -0.898 -28.835 1.00 90.94 115 TYR A O 1
ATOM 912 N N . VAL A 1 116 ? 17.269 -1.889 -30.754 1.00 92.94 116 VAL A N 1
ATOM 913 C CA . VAL A 1 116 ? 15.826 -1.801 -30.537 1.00 92.94 116 VAL A CA 1
ATOM 914 C C . VAL A 1 116 ? 15.240 -3.202 -30.549 1.00 92.94 116 VAL A C 1
ATOM 916 O O . VAL A 1 116 ? 15.394 -3.927 -31.535 1.00 92.94 116 VAL A O 1
ATOM 919 N N . ASP A 1 117 ? 14.543 -3.555 -29.476 1.00 93.75 117 ASP A N 1
ATOM 920 C CA . ASP A 1 117 ? 13.908 -4.852 -29.277 1.00 93.75 117 ASP A CA 1
ATOM 921 C C . ASP A 1 117 ? 12.394 -4.730 -29.100 1.00 93.75 117 ASP A C 1
ATOM 923 O O . ASP A 1 117 ? 11.877 -3.755 -28.555 1.00 93.75 117 ASP A O 1
ATOM 927 N N . VAL A 1 118 ? 11.684 -5.775 -29.524 1.00 95.50 118 VAL A N 1
ATOM 928 C CA . VAL A 1 118 ? 10.263 -5.986 -29.220 1.00 95.50 118 VAL A CA 1
ATOM 929 C C . VAL A 1 118 ? 10.148 -7.189 -28.278 1.00 95.50 118 VAL A C 1
ATOM 931 O O . VAL A 1 118 ? 10.200 -8.330 -28.751 1.00 95.50 118 VAL A O 1
ATOM 934 N N . PRO A 1 119 ? 10.065 -6.981 -26.950 1.00 95.69 119 PRO A N 1
ATOM 935 C CA . PRO A 1 119 ? 9.832 -8.053 -25.987 1.00 95.69 119 PRO A CA 1
ATOM 936 C C . PRO A 1 119 ? 8.371 -8.505 -25.951 1.00 95.69 119 PRO A C 1
ATOM 938 O O . PRO A 1 119 ? 7.446 -7.690 -25.942 1.00 95.69 119 PRO A O 1
ATOM 941 N N . LEU A 1 120 ? 8.179 -9.819 -25.844 1.00 96.25 120 LEU A N 1
ATOM 942 C CA . LEU A 1 120 ? 6.919 -10.472 -25.508 1.00 96.25 120 LEU A CA 1
ATOM 943 C C . LEU A 1 120 ? 7.111 -11.206 -24.178 1.00 96.25 120 LEU A C 1
ATOM 945 O O . LEU A 1 120 ? 7.788 -12.227 -24.119 1.00 96.25 120 LEU A O 1
ATOM 949 N N . SER A 1 121 ? 6.543 -10.684 -23.100 1.00 96.31 121 SER A N 1
ATOM 950 C CA . SER A 1 121 ? 6.794 -11.166 -21.742 1.00 96.31 121 SER A CA 1
ATOM 951 C C . SER A 1 121 ? 5.613 -11.960 -21.193 1.00 96.31 121 SER A C 1
ATOM 953 O O . SER A 1 121 ? 4.464 -11.523 -21.261 1.00 96.31 121 SER A O 1
ATOM 955 N N . PHE A 1 122 ? 5.899 -13.097 -20.570 1.00 97.62 122 PHE A N 1
ATOM 956 C CA . PHE A 1 122 ? 4.932 -13.897 -19.823 1.00 97.62 122 PHE A CA 1
ATOM 957 C C . PHE A 1 122 ? 5.273 -13.835 -18.340 1.00 97.62 122 PHE A C 1
ATOM 959 O O . PHE A 1 122 ? 6.357 -14.252 -17.941 1.00 97.62 122 PHE A O 1
ATOM 966 N N . TYR A 1 123 ? 4.340 -13.339 -17.532 1.00 97.31 123 TYR A N 1
ATOM 967 C CA . TYR A 1 123 ? 4.533 -13.092 -16.105 1.00 97.31 123 TYR A CA 1
ATOM 968 C C . TYR A 1 123 ? 3.702 -14.048 -15.256 1.00 97.31 123 TYR A C 1
ATOM 970 O O . TYR A 1 123 ? 2.504 -14.218 -15.502 1.00 97.31 123 TYR A O 1
ATOM 978 N N . PHE A 1 124 ? 4.310 -14.578 -14.201 1.00 97.44 124 PHE A N 1
ATOM 979 C CA . PHE A 1 124 ? 3.678 -15.324 -13.123 1.00 97.44 124 PHE A CA 1
ATOM 980 C C . PHE A 1 124 ? 3.801 -14.569 -11.795 1.00 97.44 124 PHE A C 1
ATOM 982 O O . PHE A 1 124 ? 4.892 -14.175 -11.387 1.00 97.44 124 PHE A O 1
ATOM 989 N N . TYR A 1 125 ? 2.675 -14.404 -11.101 1.00 95.88 125 TYR A N 1
ATOM 990 C CA . TYR A 1 125 ? 2.574 -13.721 -9.813 1.00 95.88 125 TYR A CA 1
ATOM 991 C C . TYR A 1 125 ? 2.141 -14.726 -8.731 1.00 95.88 125 TYR A C 1
ATOM 993 O O . TYR A 1 125 ? 0.943 -15.017 -8.627 1.00 95.88 125 TYR A O 1
ATOM 1001 N N . PRO A 1 126 ? 3.064 -15.267 -7.911 1.00 90.12 126 PRO A N 1
ATOM 1002 C CA . PRO A 1 126 ? 2.747 -16.323 -6.943 1.00 90.12 126 PRO A CA 1
ATOM 1003 C C . PRO A 1 126 ? 1.702 -15.893 -5.903 1.00 90.12 126 PRO A C 1
ATOM 1005 O O . PRO A 1 126 ? 0.819 -16.673 -5.547 1.00 90.12 126 PRO A O 1
ATOM 1008 N N . GLY A 1 127 ? 1.757 -14.633 -5.471 1.00 84.19 127 GLY A N 1
ATOM 1009 C CA . GLY A 1 127 ? 0.870 -14.060 -4.462 1.00 84.19 127 GLY A CA 1
ATOM 1010 C C . GLY A 1 127 ? 0.283 -12.730 -4.906 1.00 84.19 127 GLY A C 1
ATOM 1011 O O . GLY A 1 127 ? 0.371 -11.760 -4.155 1.00 84.19 127 GLY A O 1
ATOM 1012 N N . ARG A 1 128 ? -0.269 -12.656 -6.129 1.00 78.19 128 ARG A N 1
ATOM 1013 C CA . ARG A 1 128 ? -0.926 -11.425 -6.581 1.00 78.19 128 ARG A CA 1
ATOM 1014 C C . ARG A 1 128 ? -2.078 -11.106 -5.642 1.00 78.19 128 ARG A C 1
ATOM 1016 O O . ARG A 1 128 ? -3.097 -11.790 -5.635 1.00 78.19 128 ARG A O 1
ATOM 1023 N N . THR A 1 129 ? -1.890 -10.071 -4.851 1.00 73.50 129 THR A N 1
ATOM 1024 C CA . THR A 1 129 ? -2.893 -9.563 -3.926 1.00 73.50 129 THR A CA 1
ATOM 1025 C C . THR A 1 129 ? -3.103 -8.093 -4.249 1.00 73.50 129 THR A C 1
ATOM 1027 O O . THR A 1 129 ? -2.283 -7.472 -4.926 1.00 73.50 129 THR A O 1
ATOM 1030 N N . GLU A 1 130 ? -4.194 -7.502 -3.774 1.00 68.88 130 GLU A N 1
ATOM 1031 C CA . GLU A 1 130 ? -4.377 -6.046 -3.862 1.00 68.88 130 GLU A CA 1
ATOM 1032 C C . GLU A 1 130 ? -3.405 -5.271 -2.956 1.00 68.88 130 GLU A C 1
ATOM 1034 O O . GLU A 1 130 ? -3.460 -4.047 -2.891 1.00 68.88 130 GLU A O 1
ATOM 1039 N N . ARG A 1 131 ? -2.483 -5.976 -2.283 1.00 67.00 131 ARG A N 1
ATOM 1040 C CA . ARG A 1 131 ? -1.453 -5.396 -1.428 1.00 67.00 131 ARG A CA 1
ATOM 1041 C C . ARG A 1 131 ? -0.543 -4.447 -2.205 1.00 67.00 131 ARG A C 1
ATOM 1043 O O . ARG A 1 131 ? -0.352 -4.548 -3.419 1.00 67.00 131 ARG A O 1
ATOM 1050 N N . THR A 1 132 ? 0.094 -3.577 -1.433 1.00 79.25 132 THR A N 1
ATOM 1051 C CA . THR A 1 132 ? 1.033 -2.555 -1.892 1.00 79.25 132 THR A CA 1
ATOM 1052 C C . THR A 1 132 ? 2.218 -3.142 -2.654 1.00 79.25 132 THR A C 1
ATOM 1054 O O . THR A 1 132 ? 2.735 -2.484 -3.538 1.00 79.25 132 THR A O 1
ATOM 1057 N N . TRP A 1 133 ? 2.631 -4.380 -2.383 1.00 88.88 133 TRP A N 1
ATOM 1058 C CA . TRP A 1 133 ? 3.754 -5.055 -3.044 1.00 88.88 133 TRP A CA 1
ATOM 1059 C C . TRP A 1 133 ? 3.330 -6.299 -3.835 1.00 88.88 133 TRP A C 1
ATOM 1061 O O . TRP A 1 133 ? 2.498 -7.089 -3.394 1.00 88.88 133 TRP A O 1
ATOM 1071 N N . ASN A 1 134 ? 3.943 -6.509 -4.998 1.00 92.38 134 ASN A N 1
ATOM 1072 C CA . ASN A 1 134 ? 3.813 -7.745 -5.766 1.00 92.38 134 ASN A CA 1
ATOM 1073 C C . ASN A 1 134 ? 5.187 -8.218 -6.222 1.00 92.38 134 ASN A C 1
ATOM 1075 O O . ASN A 1 134 ? 5.991 -7.408 -6.670 1.00 92.38 134 ASN A O 1
ATOM 1079 N N . PHE A 1 135 ? 5.413 -9.526 -6.169 1.00 96.12 135 PHE A N 1
ATOM 1080 C CA . PHE A 1 135 ? 6.567 -10.182 -6.776 1.00 96.12 135 PHE A CA 1
ATOM 1081 C C . PHE A 1 135 ? 6.117 -10.955 -8.008 1.00 96.12 135 PHE A C 1
ATOM 1083 O O . PHE A 1 135 ? 5.000 -11.486 -8.037 1.00 96.12 135 PHE A O 1
ATOM 1090 N N . TYR A 1 136 ? 6.977 -11.019 -9.015 1.00 96.88 136 TYR A N 1
ATOM 1091 C CA . TYR A 1 136 ? 6.723 -11.773 -10.231 1.00 96.88 136 TYR A CA 1
ATOM 1092 C C . TYR A 1 136 ? 7.995 -12.397 -10.788 1.00 96.88 136 TYR A C 1
ATOM 1094 O O . TYR A 1 136 ? 9.106 -11.916 -10.569 1.00 96.88 136 TYR A O 1
ATOM 1102 N N . ALA A 1 137 ? 7.802 -13.474 -11.534 1.00 98.31 137 ALA A N 1
ATOM 1103 C CA . ALA A 1 137 ? 8.827 -14.114 -12.339 1.00 98.31 137 ALA A CA 1
ATOM 1104 C C . ALA A 1 137 ? 8.254 -14.422 -13.720 1.00 98.31 137 ALA A C 1
ATOM 1106 O O . ALA A 1 137 ? 7.036 -14.530 -13.873 1.00 98.31 137 ALA A O 1
ATOM 1107 N N . GLY A 1 138 ? 9.100 -14.564 -14.729 1.00 97.56 138 GLY A N 1
ATOM 1108 C CA . GLY A 1 138 ? 8.616 -14.741 -16.084 1.00 97.56 138 GLY A CA 1
ATOM 1109 C C . GLY A 1 138 ? 9.687 -15.070 -17.104 1.00 97.56 138 GLY A C 1
ATOM 1110 O O . GLY A 1 138 ? 10.874 -15.164 -16.794 1.00 97.56 138 GLY A O 1
ATOM 1111 N N . ILE A 1 139 ? 9.231 -15.234 -18.340 1.00 97.81 139 ILE A N 1
ATOM 1112 C CA . ILE A 1 139 ? 10.080 -15.416 -19.517 1.00 97.81 139 ILE A CA 1
ATOM 1113 C C . ILE A 1 139 ? 9.780 -14.322 -20.537 1.00 97.81 139 ILE A C 1
ATOM 1115 O O . ILE A 1 139 ? 8.637 -13.876 -20.653 1.00 97.81 139 ILE A O 1
ATOM 1119 N N . THR A 1 140 ? 10.799 -13.909 -21.282 1.00 96.50 140 THR A N 1
ATOM 1120 C CA . THR A 1 140 ? 10.710 -12.836 -22.275 1.00 96.50 140 THR A CA 1
ATOM 1121 C C . THR A 1 140 ? 11.452 -13.236 -23.542 1.00 96.50 140 THR A C 1
ATOM 1123 O O . THR A 1 140 ? 12.641 -12.938 -23.675 1.00 96.50 140 THR A O 1
ATOM 1126 N N . PRO A 1 141 ? 10.802 -13.921 -24.496 1.00 95.88 141 PRO A N 1
ATOM 1127 C CA . PRO A 1 141 ? 11.255 -13.862 -25.873 1.00 95.88 141 PRO A CA 1
ATOM 1128 C C . PRO A 1 141 ? 11.256 -12.408 -26.357 1.00 95.88 141 PRO A C 1
ATOM 1130 O O . PRO A 1 141 ? 10.279 -11.681 -26.179 1.00 95.88 141 PRO A O 1
ATOM 1133 N N . SER A 1 142 ? 12.334 -11.977 -26.996 1.00 94.44 142 SER A N 1
ATOM 1134 C CA . SER A 1 142 ? 12.403 -10.663 -27.645 1.00 94.44 142 SER A CA 1
ATOM 1135 C C . SER A 1 142 ? 12.866 -10.799 -29.094 1.00 94.44 142 SER A C 1
ATOM 1137 O O . SER A 1 142 ? 13.526 -11.776 -29.464 1.00 94.44 142 SER A O 1
ATOM 1139 N N . MET A 1 143 ? 12.523 -9.837 -29.946 1.00 93.50 143 MET A N 1
ATOM 1140 C CA . MET A 1 143 ? 12.959 -9.807 -31.345 1.00 93.50 143 MET A CA 1
ATOM 1141 C C . MET A 1 143 ? 13.748 -8.538 -31.648 1.00 93.50 143 MET A C 1
ATOM 1143 O O . MET A 1 143 ? 13.289 -7.442 -31.342 1.00 93.50 143 MET A O 1
ATOM 1147 N N . LEU A 1 144 ? 14.924 -8.710 -32.260 1.00 92.06 144 LEU A N 1
ATOM 1148 C CA . LEU A 1 144 ? 15.860 -7.629 -32.542 1.00 92.06 144 LEU A CA 1
ATOM 1149 C C . LEU A 1 144 ? 15.428 -6.934 -33.818 1.00 92.06 144 LEU A C 1
ATOM 1151 O O . LEU A 1 144 ? 15.466 -7.537 -34.887 1.00 92.06 144 LEU A O 1
ATOM 1155 N N . ILE A 1 145 ? 15.025 -5.677 -33.723 1.00 91.12 145 ILE A N 1
ATOM 1156 C CA . ILE A 1 145 ? 14.569 -4.906 -34.879 1.00 91.12 145 ILE A CA 1
ATOM 1157 C C . ILE A 1 145 ? 15.748 -4.216 -35.548 1.00 91.12 145 ILE A C 1
ATOM 1159 O O . ILE A 1 145 ? 15.950 -4.331 -36.758 1.00 91.12 145 ILE A O 1
ATOM 1163 N N . LEU A 1 146 ? 16.533 -3.512 -34.739 1.00 89.44 146 LEU A N 1
ATOM 1164 C CA . LEU A 1 146 ? 17.651 -2.691 -35.171 1.00 89.44 146 LEU A CA 1
ATOM 1165 C C . LEU A 1 146 ? 18.821 -2.936 -34.228 1.00 89.44 146 LEU A C 1
ATOM 1167 O O . LEU A 1 146 ? 18.623 -3.011 -33.018 1.00 89.44 146 LEU A O 1
ATOM 1171 N N . LYS A 1 147 ? 20.028 -3.017 -34.780 1.00 88.12 147 LYS A N 1
ATOM 1172 C CA . LYS A 1 147 ? 21.269 -2.971 -34.017 1.00 88.12 147 LYS A CA 1
ATOM 1173 C C . LYS A 1 147 ? 22.295 -2.173 -34.802 1.00 88.12 147 LYS A C 1
ATOM 1175 O O . LYS A 1 147 ? 22.491 -2.430 -35.987 1.00 88.12 147 LYS A O 1
ATOM 1180 N N . ASP A 1 148 ? 22.918 -1.225 -34.129 1.00 86.44 148 ASP A N 1
ATOM 1181 C CA . ASP A 1 148 ? 24.068 -0.478 -34.608 1.00 86.44 148 ASP A CA 1
ATOM 1182 C C . ASP A 1 148 ? 25.222 -0.676 -33.625 1.00 86.44 148 ASP A C 1
ATOM 1184 O O . ASP A 1 148 ? 25.036 -0.602 -32.406 1.00 86.44 148 ASP A O 1
ATOM 1188 N N . VAL A 1 149 ? 26.404 -0.977 -34.156 1.00 84.62 149 VAL A N 1
ATOM 1189 C CA . VAL A 1 149 ? 27.599 -1.277 -33.366 1.00 84.62 149 VAL A CA 1
ATOM 1190 C C . VAL A 1 149 ? 28.757 -0.453 -33.892 1.00 84.62 149 VAL A C 1
ATOM 1192 O O . VAL A 1 149 ? 29.257 -0.675 -34.993 1.00 84.62 149 VAL A O 1
ATOM 1195 N N . ASN A 1 150 ? 29.236 0.457 -33.055 1.00 83.94 150 ASN A N 1
ATOM 1196 C CA . ASN A 1 150 ? 30.438 1.228 -33.311 1.00 83.94 150 ASN A CA 1
ATOM 1197 C C . ASN A 1 150 ? 31.597 0.644 -32.493 1.00 83.94 150 ASN A C 1
ATOM 1199 O O . ASN A 1 150 ? 31.518 0.559 -31.263 1.00 83.94 150 ASN A O 1
ATOM 1203 N N . LYS A 1 151 ? 32.661 0.223 -33.181 1.00 82.62 151 LYS A N 1
ATOM 1204 C CA . LYS A 1 151 ? 33.865 -0.365 -32.585 1.00 82.62 151 LYS A CA 1
ATOM 1205 C C . LYS A 1 151 ? 35.054 0.554 -32.848 1.00 82.62 151 LYS A C 1
ATOM 1207 O O . LYS A 1 151 ? 35.273 0.979 -33.978 1.00 82.62 151 LYS A O 1
ATOM 1212 N N . VAL A 1 152 ? 35.822 0.832 -31.800 1.00 82.38 152 VAL A N 1
ATOM 1213 C CA . VAL A 1 152 ? 37.107 1.534 -31.882 1.00 82.38 152 VAL A CA 1
ATOM 1214 C C . VAL A 1 152 ? 38.175 0.625 -31.294 1.00 82.38 152 VAL A C 1
ATOM 1216 O O . VAL A 1 152 ? 38.015 0.116 -30.182 1.00 82.38 152 VAL A O 1
ATOM 1219 N N . GLU A 1 153 ? 39.240 0.410 -32.054 1.00 82.69 153 GLU A N 1
ATOM 1220 C CA . GLU A 1 153 ? 40.252 -0.617 -31.825 1.00 82.69 153 GLU A CA 1
ATOM 1221 C C . GLU A 1 153 ? 41.632 0.044 -31.813 1.00 82.69 153 GLU A C 1
ATOM 1223 O O . GLU A 1 153 ? 42.048 0.587 -32.831 1.00 82.69 153 GLU A O 1
ATOM 1228 N N . ASN A 1 154 ? 42.329 0.054 -30.667 1.00 79.94 154 ASN A N 1
ATOM 1229 C CA . ASN A 1 154 ? 43.634 0.730 -30.511 1.00 79.94 154 ASN A CA 1
ATOM 1230 C C . ASN A 1 154 ? 43.652 2.179 -31.048 1.00 79.94 154 ASN A C 1
ATOM 1232 O O . ASN A 1 154 ? 44.567 2.585 -31.758 1.00 79.94 154 ASN A O 1
ATOM 1236 N N . ASP A 1 155 ? 42.592 2.939 -30.754 1.00 72.31 155 ASP A N 1
ATOM 1237 C CA . ASP A 1 155 ? 42.358 4.313 -31.233 1.00 72.31 155 ASP A CA 1
ATOM 1238 C C . ASP A 1 155 ? 42.287 4.483 -32.769 1.00 72.31 155 ASP A C 1
ATOM 1240 O O . ASP A 1 155 ? 42.090 5.592 -33.269 1.00 72.31 155 ASP A O 1
ATOM 1244 N N . LEU A 1 156 ? 42.322 3.384 -33.527 1.00 72.19 156 LEU A N 1
ATOM 1245 C CA . LEU A 1 156 ? 41.984 3.338 -34.943 1.00 72.19 156 LEU A CA 1
ATOM 1246 C C . LEU A 1 156 ? 40.502 2.974 -35.088 1.00 72.19 156 LEU A C 1
ATOM 1248 O O . LEU A 1 156 ? 40.013 1.951 -34.599 1.00 72.19 156 LEU A O 1
ATOM 1252 N N . SER A 1 157 ? 39.742 3.831 -35.770 1.00 63.84 157 SER A N 1
ATOM 1253 C CA . SER A 1 157 ? 38.359 3.521 -36.127 1.00 63.84 157 SER A CA 1
ATOM 1254 C C . SER A 1 157 ? 38.348 2.510 -37.277 1.00 63.84 157 SER A C 1
ATOM 1256 O O . SER A 1 157 ? 38.467 2.898 -38.442 1.00 63.84 157 SER A O 1
ATOM 1258 N N . SER A 1 158 ? 38.217 1.215 -36.985 1.00 59.16 158 SER A N 1
ATOM 1259 C CA . SER A 1 158 ? 37.973 0.207 -38.017 1.00 59.16 158 SER A CA 1
ATOM 1260 C C . SER A 1 158 ? 36.479 0.190 -38.374 1.00 59.16 158 SER A C 1
ATOM 1262 O O . SER A 1 158 ? 35.597 0.135 -37.515 1.00 59.16 158 SER A O 1
ATOM 1264 N N . ARG A 1 159 ? 36.155 0.297 -39.670 1.00 51.44 159 ARG A N 1
ATOM 1265 C CA . ARG A 1 159 ? 34.765 0.215 -40.139 1.00 51.44 159 ARG A CA 1
ATOM 1266 C C . ARG A 1 159 ? 34.320 -1.249 -40.073 1.00 51.44 159 ARG A C 1
ATOM 1268 O O . ARG A 1 159 ? 34.859 -2.074 -40.799 1.00 51.44 159 ARG A O 1
ATOM 1275 N N . SER A 1 160 ? 33.356 -1.518 -39.188 1.00 53.75 160 SER A N 1
ATOM 1276 C CA . SER A 1 160 ? 32.531 -2.727 -39.026 1.00 53.75 160 SER A CA 1
ATOM 1277 C C . SER A 1 160 ? 33.064 -3.995 -39.705 1.00 53.75 160 SER A C 1
ATOM 1279 O O . SER A 1 160 ? 32.760 -4.272 -40.865 1.00 53.75 160 SER A O 1
ATOM 1281 N N . THR A 1 161 ? 33.707 -4.867 -38.928 1.00 55.97 161 THR A N 1
ATOM 1282 C CA . THR A 1 161 ? 33.572 -6.304 -39.203 1.00 55.97 161 THR A CA 1
ATOM 1283 C C . THR A 1 161 ? 32.074 -6.650 -39.253 1.00 55.97 161 THR A C 1
ATOM 1285 O O . THR A 1 161 ? 31.301 -6.028 -38.515 1.00 55.97 161 THR A O 1
ATOM 1288 N N . PRO A 1 162 ? 31.618 -7.561 -40.133 1.00 59.28 162 PRO A N 1
ATOM 1289 C CA . PRO A 1 162 ? 30.205 -7.920 -40.217 1.00 59.28 162 PRO A CA 1
ATOM 1290 C C . PRO A 1 162 ? 29.704 -8.356 -38.838 1.00 59.28 162 PRO A C 1
ATOM 1292 O O . PRO A 1 162 ? 30.190 -9.349 -38.298 1.00 59.28 162 PRO A O 1
ATOM 1295 N N . ASP A 1 163 ? 28.772 -7.608 -38.242 1.00 64.94 163 ASP A N 1
ATOM 1296 C CA . ASP A 1 163 ? 28.155 -8.026 -36.986 1.00 64.94 163 ASP A CA 1
ATOM 1297 C C . ASP A 1 163 ? 27.303 -9.277 -37.274 1.00 64.94 163 ASP A C 1
ATOM 1299 O O . ASP A 1 163 ? 26.370 -9.210 -38.084 1.00 64.94 163 ASP A O 1
ATOM 1303 N N . PRO A 1 164 ? 27.590 -10.438 -36.652 1.00 64.88 164 PRO A N 1
ATOM 1304 C CA . PRO A 1 164 ? 26.759 -11.630 -36.815 1.00 64.88 164 PRO A CA 1
ATOM 1305 C C . PRO A 1 164 ? 25.327 -11.433 -36.284 1.00 64.88 164 PRO A C 1
ATOM 1307 O O . PRO A 1 164 ? 24.437 -12.240 -36.567 1.00 64.88 164 PRO A O 1
ATOM 1310 N N . SER A 1 165 ? 25.078 -10.366 -35.524 1.00 67.12 165 SER A N 1
ATOM 1311 C CA . SER A 1 165 ? 23.770 -9.979 -34.998 1.00 67.12 165 SER A CA 1
ATOM 1312 C C . SER A 1 165 ? 22.872 -9.401 -36.100 1.00 67.12 165 SER A C 1
ATOM 1314 O O . SER A 1 165 ? 22.684 -8.193 -36.217 1.00 67.12 165 SER A O 1
ATOM 1316 N N . LYS A 1 166 ? 22.283 -10.267 -36.926 1.00 75.81 166 LYS A N 1
ATOM 1317 C CA . LYS A 1 166 ? 21.286 -9.836 -37.915 1.00 75.81 166 LYS A CA 1
ATOM 1318 C C . LYS A 1 166 ? 19.977 -9.438 -37.225 1.00 75.81 166 LYS A C 1
ATOM 1320 O O . LYS A 1 166 ? 19.523 -10.107 -36.294 1.00 75.81 166 LYS A O 1
ATOM 1325 N N . SER A 1 167 ? 19.350 -8.375 -37.719 1.00 81.00 167 SER A N 1
ATOM 1326 C CA . SER A 1 167 ? 17.960 -8.041 -37.402 1.00 81.00 167 SER A CA 1
ATOM 1327 C C . SER A 1 167 ? 17.028 -9.229 -37.681 1.00 81.00 167 SER A C 1
ATOM 1329 O O . SER A 1 167 ? 17.285 -10.078 -38.538 1.00 81.00 167 SER A O 1
ATOM 1331 N N . GLY A 1 168 ? 15.972 -9.336 -36.880 1.00 84.75 168 GLY A N 1
ATOM 1332 C CA . GLY A 1 168 ? 15.079 -10.488 -36.799 1.00 84.75 168 GLY A CA 1
ATOM 1333 C C . GLY A 1 168 ? 15.552 -11.600 -35.858 1.00 84.75 168 GLY A C 1
ATOM 1334 O O . GLY A 1 168 ? 14.835 -12.587 -35.696 1.00 84.75 168 GLY A O 1
ATOM 1335 N N . ARG A 1 169 ? 16.725 -11.475 -35.218 1.00 87.50 169 ARG A N 1
ATOM 1336 C CA . ARG A 1 169 ? 17.188 -12.459 -34.229 1.00 87.50 169 ARG A CA 1
ATOM 1337 C C . ARG A 1 169 ? 16.271 -12.483 -33.003 1.00 87.50 169 ARG A C 1
ATOM 1339 O O . ARG A 1 169 ? 15.919 -11.442 -32.442 1.00 87.50 169 ARG A O 1
ATOM 1346 N N . ILE A 1 170 ? 15.933 -13.697 -32.580 1.00 91.38 170 ILE A N 1
ATOM 1347 C CA . ILE A 1 170 ? 15.191 -13.970 -31.351 1.00 91.38 170 ILE A CA 1
ATOM 1348 C C . ILE A 1 170 ? 16.191 -14.299 -30.233 1.00 91.38 170 ILE A C 1
ATOM 1350 O O . ILE A 1 170 ? 17.199 -14.964 -30.469 1.00 91.38 170 ILE A O 1
ATOM 1354 N N . ASP A 1 171 ? 15.904 -13.819 -29.031 1.00 91.31 171 ASP A N 1
ATOM 1355 C CA . ASP A 1 171 ? 16.583 -14.157 -27.772 1.00 91.31 171 ASP A CA 1
ATOM 1356 C C . ASP A 1 171 ? 15.500 -14.518 -26.765 1.00 91.31 171 ASP A C 1
ATOM 1358 O O . ASP A 1 171 ? 14.338 -14.133 -26.932 1.00 91.31 171 ASP A O 1
ATOM 1362 N N . PHE A 1 172 ? 15.906 -15.205 -25.713 1.00 94.50 172 PHE A N 1
ATOM 1363 C CA . PHE A 1 172 ? 15.070 -15.603 -24.605 1.00 94.50 172 PHE A CA 1
ATOM 1364 C C . PHE A 1 172 ? 15.684 -15.082 -23.313 1.00 94.50 172 PHE A C 1
ATOM 1366 O O . PHE A 1 172 ? 16.834 -15.372 -23.000 1.00 94.50 172 PHE A O 1
ATOM 1373 N N . GLY A 1 173 ? 14.903 -14.330 -22.547 1.00 94.81 173 GLY A N 1
ATOM 1374 C CA . GLY A 1 173 ? 15.248 -13.941 -21.187 1.00 94.81 173 GLY A CA 1
ATOM 1375 C C . GLY A 1 173 ? 14.395 -14.667 -20.153 1.00 94.81 173 GLY A C 1
ATOM 1376 O O . GLY A 1 173 ? 13.236 -14.994 -20.415 1.00 94.81 173 GLY A O 1
ATOM 1377 N N . VAL A 1 174 ? 14.946 -14.865 -18.960 1.00 97.25 174 VAL A N 1
ATOM 1378 C CA . VAL A 1 174 ? 14.184 -15.170 -17.740 1.00 97.25 174 VAL A CA 1
ATOM 1379 C C . VAL A 1 174 ? 14.277 -13.948 -16.845 1.00 97.25 174 VAL A C 1
ATOM 1381 O O . VAL A 1 174 ? 15.366 -13.407 -16.675 1.00 97.25 174 VAL A O 1
ATOM 1384 N N . HIS A 1 175 ? 13.168 -13.492 -16.276 1.00 95.88 175 HIS A N 1
ATOM 1385 C CA . HIS A 1 175 ? 13.180 -12.312 -15.422 1.00 95.88 175 HIS A CA 1
ATOM 1386 C C . HIS A 1 175 ? 12.476 -12.538 -14.092 1.00 95.88 175 HIS A C 1
ATOM 1388 O O . HIS A 1 175 ? 11.531 -13.319 -13.982 1.00 95.88 175 HIS A O 1
ATOM 1394 N N . VAL A 1 176 ? 12.939 -11.815 -13.080 1.00 97.94 176 VAL A N 1
ATOM 1395 C CA . VAL A 1 176 ? 12.336 -11.727 -11.749 1.00 97.94 176 VAL A CA 1
ATOM 1396 C C . VAL A 1 176 ? 12.195 -10.263 -11.376 1.00 97.94 176 VAL A C 1
ATOM 1398 O O . VAL A 1 176 ? 13.035 -9.439 -11.733 1.00 97.94 176 VAL A O 1
ATOM 1401 N N . GLY A 1 177 ? 11.128 -9.906 -10.678 1.00 97.25 177 GLY A N 1
ATOM 1402 C CA . GLY A 1 177 ? 10.889 -8.516 -10.331 1.00 97.25 177 GLY A CA 1
ATOM 1403 C C . GLY A 1 177 ? 9.877 -8.321 -9.222 1.00 97.25 177 GLY A C 1
ATOM 1404 O O . GLY A 1 177 ? 9.236 -9.254 -8.734 1.00 97.25 177 GLY A O 1
ATOM 1405 N N . GLY A 1 178 ? 9.758 -7.062 -8.829 1.00 97.06 178 GLY A N 1
ATOM 1406 C CA . GLY A 1 178 ? 8.801 -6.579 -7.859 1.00 97.06 178 GLY A CA 1
ATOM 1407 C C . GLY A 1 178 ? 8.114 -5.310 -8.345 1.00 97.06 178 GLY A C 1
ATOM 1408 O O . GLY A 1 178 ? 8.597 -4.602 -9.232 1.00 97.06 178 GLY A O 1
ATOM 1409 N N . SER A 1 179 ? 6.960 -5.017 -7.766 1.00 95.69 179 SER A N 1
ATOM 1410 C CA . SER A 1 179 ? 6.260 -3.754 -7.969 1.00 95.69 179 SER A CA 1
ATOM 1411 C C . SER A 1 179 ? 5.652 -3.256 -6.671 1.00 95.69 179 SER A C 1
ATOM 1413 O O . SER A 1 179 ? 5.087 -4.063 -5.931 1.00 95.69 179 SER A O 1
ATOM 1415 N N . ILE A 1 180 ? 5.699 -1.947 -6.446 1.00 92.56 180 ILE A N 1
ATOM 1416 C CA . ILE A 1 180 ? 5.078 -1.268 -5.310 1.00 92.56 180 ILE A CA 1
ATOM 1417 C C . ILE A 1 180 ? 3.997 -0.322 -5.840 1.00 92.56 180 ILE A C 1
ATOM 1419 O O . ILE A 1 180 ? 4.304 0.598 -6.595 1.00 92.56 180 ILE A O 1
ATOM 1423 N N . LYS A 1 181 ? 2.735 -0.534 -5.462 1.00 89.19 181 LYS A N 1
ATOM 1424 C CA . LYS A 1 181 ? 1.632 0.388 -5.744 1.00 89.19 181 LYS A CA 1
ATOM 1425 C C . LYS A 1 181 ? 1.795 1.652 -4.910 1.00 89.19 181 LYS A C 1
ATOM 1427 O O . LYS A 1 181 ? 1.877 1.581 -3.688 1.00 89.19 181 LYS A O 1
ATOM 1432 N N . LEU A 1 182 ? 1.822 2.795 -5.581 1.00 84.19 182 LEU A N 1
ATOM 1433 C CA . LEU A 1 182 ? 1.801 4.111 -4.947 1.00 84.19 182 LEU A CA 1
ATOM 1434 C C . LEU A 1 182 ? 0.362 4.536 -4.625 1.00 84.19 182 LEU A C 1
ATOM 1436 O O . LEU A 1 182 ? 0.125 5.180 -3.610 1.00 84.19 182 LEU A O 1
ATOM 1440 N N . ASN A 1 183 ? -0.594 4.174 -5.487 1.00 82.06 183 ASN A N 1
ATOM 1441 C CA . ASN A 1 183 ? -2.036 4.347 -5.283 1.00 82.06 183 ASN A CA 1
ATOM 1442 C C . ASN A 1 183 ? -2.826 3.343 -6.153 1.00 82.06 183 ASN A C 1
ATOM 1444 O O . ASN A 1 183 ? -2.254 2.367 -6.645 1.00 82.06 183 ASN A O 1
ATOM 1448 N N . SER A 1 184 ? -4.133 3.563 -6.350 1.00 79.75 184 SER A N 1
ATOM 1449 C CA . SER A 1 184 ? -4.994 2.673 -7.145 1.00 79.75 184 SER A CA 1
ATOM 1450 C C . SER A 1 184 ? -4.599 2.570 -8.625 1.00 79.75 184 SER A C 1
ATOM 1452 O O . SER A 1 184 ? -4.976 1.596 -9.274 1.00 79.75 184 SER A O 1
ATOM 1454 N N . ARG A 1 185 ? -3.814 3.524 -9.149 1.00 84.06 185 ARG A N 1
ATOM 1455 C CA . ARG A 1 185 ? -3.422 3.600 -10.566 1.00 84.06 185 ARG A CA 1
ATOM 1456 C C . ARG A 1 185 ? -1.922 3.573 -10.811 1.00 84.06 185 ARG A C 1
ATOM 1458 O O . ARG A 1 185 ? -1.493 3.057 -11.828 1.00 84.06 185 ARG A O 1
ATOM 1465 N N . PHE A 1 186 ? -1.108 4.131 -9.928 1.00 87.94 186 PHE A N 1
ATOM 1466 C CA . PHE A 1 186 ? 0.329 4.251 -10.150 1.00 87.94 186 PHE A CA 1
ATOM 1467 C C . PHE A 1 186 ? 1.103 3.209 -9.353 1.00 87.94 186 PHE A C 1
ATOM 1469 O O . PHE A 1 186 ? 0.816 2.963 -8.180 1.00 87.94 186 PHE A O 1
ATOM 1476 N N . MET A 1 187 ? 2.129 2.634 -9.970 1.00 93.88 187 MET A N 1
ATOM 1477 C CA . MET A 1 187 ? 3.061 1.720 -9.317 1.00 93.88 187 MET A CA 1
ATOM 1478 C C . MET A 1 187 ? 4.494 1.935 -9.796 1.00 93.88 187 MET A C 1
ATOM 1480 O O . MET A 1 187 ? 4.726 2.313 -10.938 1.00 93.88 187 MET A O 1
ATOM 1484 N N . VAL A 1 188 ? 5.464 1.654 -8.934 1.00 95.06 188 VAL A N 1
ATOM 1485 C CA . VAL A 1 188 ? 6.885 1.569 -9.290 1.00 95.06 188 VAL A CA 1
ATOM 1486 C C . VAL A 1 188 ? 7.226 0.101 -9.512 1.00 95.06 188 VAL A C 1
ATOM 1488 O O . VAL A 1 188 ? 6.829 -0.743 -8.711 1.00 95.06 188 VAL A O 1
ATOM 1491 N N . LYS A 1 189 ? 7.954 -0.223 -10.579 1.00 96.81 189 LYS A N 1
ATOM 1492 C CA . LYS A 1 189 ? 8.409 -1.579 -10.906 1.00 96.81 189 LYS A CA 1
ATOM 1493 C C . LYS A 1 189 ? 9.928 -1.630 -10.965 1.00 96.81 189 LYS A C 1
ATOM 1495 O O . LYS A 1 189 ? 10.554 -0.729 -11.514 1.00 96.81 189 LYS A O 1
ATOM 1500 N N . GLY A 1 190 ? 10.488 -2.707 -10.431 1.00 97.25 190 GLY A N 1
ATOM 1501 C CA . GLY A 1 190 ? 11.889 -3.077 -10.592 1.00 97.25 190 GLY A CA 1
ATOM 1502 C C . GLY A 1 190 ? 11.981 -4.530 -11.046 1.00 97.25 190 GLY A C 1
ATOM 1503 O O . GLY A 1 190 ? 11.302 -5.383 -10.474 1.00 97.25 190 GLY A O 1
ATOM 1504 N N . SER A 1 191 ? 12.792 -4.835 -12.052 1.00 97.06 191 SER A N 1
ATOM 1505 C CA . SER A 1 191 ? 13.030 -6.217 -12.484 1.00 97.06 191 SER A CA 1
ATOM 1506 C C . SER A 1 191 ? 14.457 -6.443 -12.940 1.00 97.06 191 SER A C 1
ATOM 1508 O O . SER A 1 191 ? 15.108 -5.531 -13.431 1.00 97.06 191 SER A O 1
ATOM 1510 N N . TYR A 1 192 ? 14.907 -7.685 -12.839 1.00 96.44 192 TYR A N 1
ATOM 1511 C CA . TYR A 1 192 ? 16.130 -8.178 -13.443 1.00 96.44 192 TYR A CA 1
ATOM 1512 C C . TYR A 1 192 ? 15.787 -9.232 -14.491 1.00 96.44 192 TYR A C 1
ATOM 1514 O O . TYR A 1 192 ? 15.097 -10.202 -14.176 1.00 96.44 192 TYR A O 1
ATOM 1522 N N . THR A 1 193 ? 16.284 -9.053 -15.712 1.00 95.56 193 THR A N 1
ATOM 1523 C CA . THR A 1 193 ? 16.168 -10.006 -16.817 1.00 95.56 193 THR A CA 1
ATOM 1524 C C . THR A 1 193 ? 17.539 -10.599 -17.104 1.00 95.56 193 THR A C 1
ATOM 1526 O O . THR A 1 193 ? 18.452 -9.891 -17.527 1.00 95.56 193 THR A O 1
ATOM 1529 N N . TYR A 1 194 ? 17.676 -11.905 -16.906 1.00 94.56 194 TYR A N 1
ATOM 1530 C CA . TYR A 1 194 ? 18.826 -12.687 -17.334 1.00 94.56 194 TYR A CA 1
ATOM 1531 C C . TYR A 1 194 ? 18.635 -13.142 -18.782 1.00 94.56 194 TYR A C 1
ATOM 1533 O O . TYR A 1 194 ? 17.653 -13.818 -19.095 1.00 94.56 194 TYR A O 1
ATOM 1541 N N . SER A 1 195 ? 19.563 -12.771 -19.661 1.00 92.31 195 SER A N 1
ATOM 1542 C CA . SER A 1 195 ? 19.537 -13.160 -21.076 1.00 92.31 195 SER A CA 1
ATOM 1543 C C . SER A 1 195 ? 20.173 -14.536 -21.285 1.00 92.31 195 SER A C 1
ATOM 1545 O O . SER A 1 195 ? 21.331 -14.744 -20.921 1.00 92.31 195 SER A O 1
ATOM 1547 N N . LEU A 1 196 ? 19.439 -15.468 -21.902 1.00 90.75 196 LEU A N 1
ATOM 1548 C CA . LEU A 1 196 ? 19.907 -16.832 -22.169 1.00 90.75 196 LEU A CA 1
ATOM 1549 C C . LEU A 1 196 ? 20.755 -16.940 -23.440 1.00 90.75 196 LEU A C 1
ATOM 1551 O O . LEU A 1 196 ? 21.525 -17.891 -23.553 1.00 90.75 196 LEU A O 1
ATOM 1555 N N . SER A 1 197 ? 20.635 -16.016 -24.403 1.00 84.38 197 SER A N 1
ATOM 1556 C CA . SER A 1 197 ? 21.469 -16.049 -25.617 1.00 84.38 197 SER A CA 1
ATOM 1557 C C . SER A 1 197 ? 22.708 -15.160 -25.554 1.00 84.38 197 SER A C 1
ATOM 1559 O O . SER A 1 197 ? 23.441 -15.086 -26.545 1.00 84.38 197 SER A O 1
ATOM 1561 N N . SER A 1 198 ? 22.956 -14.511 -24.410 1.00 80.25 198 SER A N 1
ATOM 1562 C CA . SER A 1 198 ? 24.190 -13.766 -24.163 1.00 80.25 198 SER A CA 1
ATOM 1563 C C . SER A 1 198 ? 25.389 -14.697 -24.322 1.00 80.25 198 SER A C 1
ATOM 1565 O O . SER A 1 198 ? 25.629 -15.579 -23.501 1.00 80.25 198 SER A O 1
ATOM 1567 N N . ASN A 1 199 ? 26.135 -14.518 -25.405 1.00 78.06 199 ASN A N 1
ATOM 1568 C CA . ASN A 1 199 ? 27.367 -15.235 -25.672 1.00 78.06 199 ASN A CA 1
ATOM 1569 C C . ASN A 1 199 ? 28.416 -14.223 -26.132 1.00 78.06 199 ASN A C 1
ATOM 1571 O O . ASN A 1 199 ? 28.303 -13.624 -27.208 1.00 78.06 199 ASN A O 1
ATOM 1575 N N . GLN A 1 200 ? 29.416 -14.019 -25.281 1.00 69.88 200 GLN A N 1
ATOM 1576 C CA . GLN A 1 200 ? 30.531 -13.122 -25.534 1.00 69.88 200 GLN A CA 1
ATOM 1577 C C . GLN A 1 200 ? 31.691 -13.933 -26.094 1.00 69.88 200 GLN A C 1
ATOM 1579 O O . GLN A 1 200 ? 32.230 -14.782 -25.402 1.00 69.88 200 GLN A O 1
ATOM 1584 N N . SER A 1 201 ? 32.087 -13.673 -27.337 1.00 69.56 201 SER A N 1
ATOM 1585 C CA . SER A 1 201 ? 33.295 -14.259 -27.923 1.00 69.56 201 SER A CA 1
ATOM 1586 C C . SER A 1 201 ? 34.408 -13.217 -28.022 1.00 69.56 201 SER A C 1
ATOM 1588 O O . SER A 1 201 ? 34.152 -12.003 -27.973 1.00 69.56 201 SER A O 1
ATOM 1590 N N . LYS A 1 202 ? 35.646 -13.678 -28.259 1.00 62.91 202 LYS A N 1
ATOM 1591 C CA . LYS A 1 202 ? 36.811 -12.807 -28.482 1.00 62.91 202 LYS A CA 1
ATOM 1592 C C . LYS A 1 202 ? 36.540 -11.708 -29.521 1.00 62.91 202 LYS A C 1
ATOM 1594 O O . LYS A 1 202 ? 36.945 -10.566 -29.333 1.00 62.91 202 LYS A O 1
ATOM 1599 N N . PHE A 1 203 ? 35.749 -11.989 -30.559 1.00 62.72 203 PHE A N 1
ATOM 1600 C CA . PHE A 1 203 ? 35.559 -11.081 -31.701 1.00 62.72 203 PHE A CA 1
ATOM 1601 C C . PHE A 1 203 ? 34.202 -10.360 -31.741 1.00 62.72 203 PHE A C 1
ATOM 1603 O O . PHE A 1 203 ? 34.071 -9.304 -32.371 1.00 62.72 203 PHE A O 1
ATOM 1610 N N . TYR A 1 204 ? 33.185 -10.889 -31.064 1.00 67.00 204 TYR A N 1
ATOM 1611 C CA . TYR A 1 204 ? 31.830 -10.342 -31.114 1.00 67.00 204 TYR A CA 1
ATOM 1612 C C . TYR A 1 204 ? 31.003 -10.727 -29.888 1.00 67.00 204 TYR A C 1
ATOM 1614 O O . TYR A 1 204 ? 31.137 -11.826 -29.351 1.00 67.00 204 TYR A O 1
ATOM 1622 N N . ASN A 1 205 ? 30.087 -9.838 -29.508 1.00 70.75 205 ASN A N 1
ATOM 1623 C CA . ASN A 1 205 ? 29.016 -10.156 -28.579 1.00 70.75 205 ASN A CA 1
ATOM 1624 C C . ASN A 1 205 ? 27.783 -10.570 -29.376 1.00 70.75 205 ASN A C 1
ATOM 1626 O O . ASN A 1 205 ? 27.223 -9.791 -30.148 1.00 70.75 205 ASN A O 1
ATOM 1630 N N . THR A 1 206 ? 27.384 -11.822 -29.198 1.00 77.44 206 THR A N 1
ATOM 1631 C CA . THR A 1 206 ? 26.116 -12.341 -29.701 1.00 77.44 206 THR A CA 1
ATOM 1632 C C . THR A 1 206 ? 25.075 -12.371 -28.590 1.00 77.44 206 THR A C 1
ATOM 1634 O O . THR A 1 206 ? 25.391 -12.697 -27.454 1.00 77.44 206 THR A O 1
ATOM 1637 N N . GLY A 1 207 ? 23.823 -12.084 -28.945 1.00 83.12 207 GLY A N 1
ATOM 1638 C CA . GLY A 1 207 ? 22.700 -12.079 -28.003 1.00 83.12 207 GLY A CA 1
ATOM 1639 C C . GLY A 1 207 ? 22.503 -10.739 -27.301 1.00 83.12 207 GLY A C 1
ATOM 1640 O O . GLY A 1 207 ? 23.089 -9.730 -27.701 1.00 83.12 207 GLY A O 1
ATOM 1641 N N . ARG A 1 208 ? 21.631 -10.732 -26.292 1.00 87.12 208 ARG A N 1
ATOM 1642 C CA . ARG A 1 208 ? 21.293 -9.555 -25.482 1.00 87.12 208 ARG A CA 1
ATOM 1643 C C . ARG A 1 208 ? 22.011 -9.587 -24.150 1.00 87.12 208 ARG A C 1
ATOM 1645 O O . ARG A 1 208 ? 22.327 -10.654 -23.628 1.00 87.12 208 ARG A O 1
ATOM 1652 N N . PHE A 1 209 ? 22.222 -8.413 -23.580 1.00 88.12 209 PHE A N 1
ATOM 1653 C CA . PHE A 1 209 ? 22.751 -8.291 -22.231 1.00 88.12 209 PHE A CA 1
ATOM 1654 C C . PHE A 1 209 ? 21.660 -8.585 -21.206 1.00 88.12 209 PHE A C 1
ATOM 1656 O O . PHE A 1 209 ? 20.470 -8.408 -21.469 1.00 88.12 209 PHE A O 1
ATOM 1663 N N . SER A 1 210 ? 22.078 -9.037 -20.027 1.00 91.56 210 SER A N 1
ATOM 1664 C CA . SER A 1 210 ? 21.176 -9.060 -18.881 1.00 91.56 210 SER A CA 1
ATOM 1665 C C . SER A 1 210 ? 20.887 -7.614 -18.475 1.00 91.56 210 SER A C 1
ATOM 1667 O O . SER A 1 210 ? 21.757 -6.754 -18.610 1.00 91.56 210 SER A O 1
ATOM 1669 N N . MET A 1 211 ? 19.687 -7.319 -17.992 1.00 93.12 211 MET A N 1
ATOM 1670 C CA . MET A 1 211 ? 19.276 -5.938 -17.721 1.00 93.12 211 MET A CA 1
ATOM 1671 C C . MET A 1 211 ? 18.539 -5.800 -16.396 1.00 93.12 211 MET A C 1
ATOM 1673 O O . MET A 1 211 ? 17.822 -6.709 -15.977 1.00 93.12 211 MET A O 1
ATOM 1677 N N . ILE A 1 212 ? 18.720 -4.655 -15.741 1.00 95.06 212 ILE A N 1
ATOM 1678 C CA . ILE A 1 212 ? 17.879 -4.208 -14.630 1.00 95.06 212 ILE A CA 1
ATOM 1679 C C . ILE A 1 212 ? 16.970 -3.103 -15.153 1.00 95.06 212 ILE A C 1
ATOM 1681 O O . ILE A 1 212 ? 17.460 -2.102 -15.671 1.00 95.06 212 ILE A O 1
ATOM 1685 N N . ASN A 1 213 ? 15.664 -3.259 -14.969 1.00 94.81 213 ASN A N 1
ATOM 1686 C CA . ASN A 1 213 ? 14.665 -2.308 -15.435 1.00 94.81 213 ASN A CA 1
ATOM 1687 C C . ASN A 1 213 ? 13.998 -1.643 -14.233 1.00 94.81 213 ASN A C 1
ATOM 1689 O O . ASN A 1 213 ? 13.575 -2.329 -13.300 1.00 94.81 213 ASN A O 1
ATOM 1693 N N . PHE A 1 214 ? 13.869 -0.320 -14.278 1.00 96.56 214 PHE A N 1
ATOM 1694 C CA . PHE A 1 214 ? 13.117 0.479 -13.312 1.00 96.56 214 PHE A CA 1
ATOM 1695 C C . PHE A 1 214 ? 12.071 1.292 -14.056 1.00 96.56 214 PHE A C 1
ATOM 1697 O O . PHE A 1 214 ? 12.416 2.019 -14.983 1.00 96.56 214 PHE A O 1
ATOM 1704 N N . GLY A 1 215 ? 10.803 1.207 -13.664 1.00 94.50 215 GLY A N 1
ATOM 1705 C CA . GLY A 1 215 ? 9.742 1.914 -14.375 1.00 94.50 215 GLY A CA 1
ATOM 1706 C C . GLY A 1 215 ? 8.564 2.335 -13.519 1.00 94.50 215 GLY A C 1
ATOM 1707 O O . GLY A 1 215 ? 8.360 1.845 -12.408 1.00 94.50 215 GLY A O 1
ATOM 1708 N N . LEU A 1 216 ? 7.776 3.244 -14.080 1.00 93.56 216 LEU A N 1
ATOM 1709 C CA . LEU A 1 216 ? 6.472 3.646 -13.578 1.00 93.56 216 LEU A CA 1
ATOM 1710 C C . LEU A 1 216 ? 5.398 2.928 -14.394 1.00 93.56 216 LEU A C 1
ATOM 1712 O O . LEU A 1 216 ? 5.397 2.978 -15.623 1.00 93.56 216 LEU A O 1
ATOM 1716 N N . GLY A 1 217 ? 4.508 2.237 -13.693 1.00 93.19 217 GLY A N 1
ATOM 1717 C CA . GLY A 1 217 ? 3.332 1.582 -14.239 1.00 93.19 217 GLY A CA 1
ATOM 1718 C C . GLY A 1 217 ? 2.076 2.397 -13.958 1.00 93.19 217 GLY A C 1
ATOM 1719 O O . GLY A 1 217 ? 1.869 2.838 -12.827 1.00 93.19 217 GLY A O 1
ATOM 1720 N N . TYR A 1 218 ? 1.238 2.562 -14.974 1.00 91.38 218 TYR A N 1
ATOM 1721 C CA . TYR A 1 218 ? -0.119 3.075 -14.868 1.00 91.38 218 TYR A CA 1
ATOM 1722 C C . TYR A 1 218 ? -1.110 1.938 -15.121 1.00 91.38 218 TYR A C 1
ATOM 1724 O O . TYR A 1 218 ? -1.125 1.331 -16.191 1.00 91.38 218 TYR A O 1
ATOM 1732 N N . GLU A 1 219 ? -1.919 1.642 -14.119 1.00 90.31 219 GLU A N 1
ATOM 1733 C CA . GLU A 1 219 ? -2.917 0.591 -14.115 1.00 90.31 219 GLU A CA 1
ATOM 1734 C C . GLU A 1 219 ? -4.247 1.134 -14.650 1.00 90.31 219 GLU A C 1
ATOM 1736 O O . GLU A 1 219 ? -4.841 2.060 -14.092 1.00 90.31 219 GLU A O 1
ATOM 1741 N N . ILE A 1 220 ? -4.725 0.533 -15.736 1.00 85.38 220 ILE A N 1
ATOM 1742 C CA . ILE A 1 220 ? -6.021 0.818 -16.346 1.00 85.38 220 ILE A CA 1
ATOM 1743 C C . ILE A 1 220 ? -7.004 -0.237 -15.832 1.00 85.38 220 ILE A C 1
ATOM 1745 O O . ILE A 1 220 ? -7.062 -1.374 -16.316 1.00 85.38 220 ILE A O 1
ATOM 1749 N N . THR A 1 221 ? -7.770 0.140 -14.814 1.00 77.31 221 THR A N 1
ATOM 1750 C CA . THR A 1 221 ? -8.895 -0.626 -14.267 1.00 77.31 221 THR A CA 1
ATOM 1751 C C . THR A 1 221 ? -10.220 -0.016 -14.704 1.00 77.31 221 THR A C 1
ATOM 1753 O O . THR A 1 221 ? -10.309 1.174 -15.014 1.00 77.31 221 THR A O 1
ATOM 1756 N N . LYS A 1 222 ? -11.287 -0.830 -14.711 1.00 67.56 222 LYS A N 1
ATOM 1757 C CA . LYS A 1 222 ? -12.653 -0.299 -14.777 1.00 67.56 222 LYS A CA 1
ATOM 1758 C C . LYS A 1 222 ? -12.804 0.726 -13.642 1.00 67.56 222 LYS A C 1
ATOM 1760 O O . LYS A 1 222 ? -12.440 0.370 -12.520 1.00 67.56 222 LYS A O 1
ATOM 1765 N N . PRO A 1 223 ? -13.341 1.938 -13.886 1.00 57.66 223 PRO A N 1
ATOM 1766 C CA . PRO A 1 223 ? -13.709 2.829 -12.795 1.00 57.66 223 PRO A CA 1
ATOM 1767 C C . PRO A 1 223 ? -14.632 2.042 -11.871 1.00 57.66 223 PRO A C 1
ATOM 1769 O O . PRO A 1 223 ? -15.692 1.557 -12.283 1.00 57.66 223 PRO A O 1
ATOM 1772 N N . ASN A 1 224 ? -14.169 1.791 -10.653 1.00 53.56 224 ASN A N 1
ATOM 1773 C CA . ASN A 1 224 ? -14.930 1.004 -9.712 1.00 53.56 224 ASN A CA 1
ATOM 1774 C C . ASN A 1 224 ? -16.157 1.855 -9.369 1.00 53.56 224 ASN A C 1
ATOM 1776 O O . ASN A 1 224 ? -16.013 2.945 -8.830 1.00 53.56 224 ASN A O 1
ATOM 1780 N N . ARG A 1 225 ? -17.369 1.416 -9.725 1.00 49.91 225 ARG A N 1
ATOM 1781 C CA . ARG A 1 225 ? -18.605 2.171 -9.433 1.00 49.91 225 ARG A CA 1
ATOM 1782 C C . ARG A 1 225 ? -18.729 2.479 -7.932 1.00 49.91 225 ARG A C 1
ATOM 1784 O O . ARG A 1 225 ? -19.215 3.537 -7.555 1.00 49.91 225 ARG A O 1
ATOM 1791 N N . LYS A 1 226 ? -18.165 1.599 -7.095 1.00 52.72 226 LYS A N 1
ATOM 1792 C CA . LYS A 1 226 ? -17.997 1.826 -5.659 1.00 52.72 226 LYS A CA 1
ATOM 1793 C C . LYS A 1 226 ? -17.047 2.972 -5.321 1.00 52.72 226 LYS A C 1
ATOM 1795 O O . LYS A 1 226 ? -17.268 3.604 -4.314 1.00 52.72 226 LYS A O 1
ATOM 1800 N N . GLU A 1 227 ? -16.018 3.257 -6.113 1.00 50.25 227 GLU A N 1
ATOM 1801 C CA . GLU A 1 227 ? -15.068 4.356 -5.875 1.00 50.25 227 GLU A CA 1
ATOM 1802 C C . GLU A 1 227 ? -15.713 5.713 -6.198 1.00 50.25 227 GLU A C 1
ATOM 1804 O O . GLU A 1 227 ? -15.534 6.652 -5.435 1.00 50.25 227 GLU A O 1
ATOM 1809 N N . SER A 1 228 ? -16.570 5.807 -7.227 1.00 54.53 228 SER A N 1
ATOM 1810 C CA . SER A 1 228 ? -17.382 7.018 -7.454 1.00 54.53 228 SER A CA 1
ATOM 1811 C C . SER A 1 228 ? -18.493 7.196 -6.415 1.00 54.53 228 SER A C 1
ATOM 1813 O O . SER A 1 228 ? -18.729 8.307 -5.962 1.00 54.53 228 SER A O 1
ATOM 1815 N N . GLU A 1 229 ? -19.163 6.113 -6.006 1.00 54.75 229 GLU A N 1
ATOM 1816 C CA . GLU A 1 229 ? -20.160 6.154 -4.922 1.00 54.75 229 GLU A CA 1
ATOM 1817 C C . GLU A 1 229 ? -19.502 6.448 -3.562 1.00 54.75 229 GLU A C 1
ATOM 1819 O O . GLU A 1 229 ? -20.078 7.156 -2.745 1.00 54.75 229 GLU A O 1
ATOM 1824 N N . HIS A 1 230 ? -18.276 5.974 -3.337 1.00 54.00 230 HIS A N 1
ATOM 1825 C CA . HIS A 1 230 ? -17.478 6.253 -2.146 1.00 54.00 230 HIS A CA 1
ATOM 1826 C C . HIS A 1 230 ? -16.967 7.694 -2.129 1.00 54.00 230 HIS A C 1
ATOM 1828 O O . HIS A 1 230 ? -17.011 8.303 -1.072 1.00 54.00 230 HIS A O 1
ATOM 1834 N N . GLU A 1 231 ? -16.543 8.262 -3.266 1.00 53.84 231 GLU A N 1
ATOM 1835 C CA . GLU A 1 231 ? -16.197 9.691 -3.381 1.00 53.84 231 GLU A CA 1
ATOM 1836 C C . GLU A 1 231 ? -17.430 10.600 -3.182 1.00 53.84 231 GLU A C 1
ATOM 1838 O O . GLU A 1 231 ? -17.334 11.612 -2.494 1.00 53.84 231 GLU A O 1
ATOM 1843 N N . LEU A 1 232 ? -18.613 10.202 -3.664 1.00 56.53 232 LEU A N 1
ATOM 1844 C CA . LEU A 1 232 ? -19.871 10.924 -3.409 1.00 56.53 232 LEU A CA 1
ATOM 1845 C C . LEU A 1 232 ? -20.353 10.790 -1.948 1.00 56.53 232 LEU A C 1
ATOM 1847 O O . LEU A 1 232 ? -20.776 11.770 -1.338 1.00 56.53 232 LEU A O 1
ATOM 1851 N N . ALA A 1 233 ? -20.254 9.601 -1.344 1.00 56.50 233 ALA A N 1
ATOM 1852 C CA . ALA A 1 233 ? -20.563 9.379 0.076 1.00 56.50 233 ALA A CA 1
ATOM 1853 C C . ALA A 1 233 ? -19.570 10.103 1.002 1.00 56.50 233 ALA A C 1
ATOM 1855 O O . ALA A 1 233 ? -19.914 10.562 2.093 1.00 56.50 233 ALA A O 1
ATOM 1856 N N . LYS A 1 234 ? -18.329 10.247 0.544 1.00 56.72 234 LYS A N 1
ATOM 1857 C CA . LYS A 1 234 ? -17.290 11.086 1.134 1.00 56.72 234 LYS A CA 1
ATOM 1858 C C . LYS A 1 234 ? -17.699 12.552 1.166 1.00 56.72 234 LYS A C 1
ATOM 1860 O O . LYS A 1 234 ? -17.586 13.173 2.215 1.00 56.72 234 LYS A O 1
ATOM 1865 N N . GLU A 1 235 ? -18.216 13.094 0.070 1.00 56.47 235 GLU A N 1
ATOM 1866 C CA . GLU A 1 235 ? -18.669 14.488 0.029 1.00 56.47 235 GLU A CA 1
ATOM 1867 C C . GLU A 1 235 ? -19.878 14.715 0.950 1.00 56.47 235 GLU A C 1
ATOM 1869 O O . GLU A 1 235 ? -19.878 15.653 1.748 1.00 56.47 235 GLU A O 1
ATOM 1874 N N . GLN A 1 236 ? -20.852 13.800 0.935 1.00 59.34 236 GLN A N 1
ATOM 1875 C CA . GLN A 1 236 ? -22.040 13.887 1.793 1.00 59.34 236 GLN A CA 1
ATOM 1876 C C . GLN A 1 236 ? -21.721 13.719 3.289 1.00 59.34 236 GLN A C 1
ATOM 1878 O O . GLN A 1 236 ? -22.291 14.421 4.124 1.00 59.34 236 GLN A O 1
ATOM 1883 N N . SER A 1 237 ? -20.788 12.833 3.656 1.00 62.78 237 SER A N 1
ATOM 1884 C CA . SER A 1 237 ? -20.384 12.658 5.061 1.00 62.78 237 SER A CA 1
ATOM 1885 C C . SER A 1 237 ? -19.584 13.852 5.598 1.00 62.78 237 SER A C 1
ATOM 1887 O O . SER A 1 237 ? -19.780 14.235 6.750 1.00 62.78 237 SER A O 1
ATOM 1889 N N . ILE A 1 238 ? -18.741 14.497 4.779 1.00 59.62 238 ILE A N 1
ATOM 1890 C CA . ILE A 1 238 ? -18.015 15.726 5.158 1.00 59.62 238 ILE A CA 1
ATOM 1891 C C . ILE A 1 238 ? -18.986 16.864 5.486 1.00 59.62 238 ILE A C 1
ATOM 1893 O O . ILE A 1 238 ? -18.791 17.583 6.469 1.00 59.62 238 ILE A O 1
ATOM 1897 N N . GLU A 1 239 ? -20.016 17.054 4.661 1.00 61.88 239 GLU A N 1
ATOM 1898 C CA . GLU A 1 239 ? -20.943 18.174 4.821 1.00 61.88 239 GLU A CA 1
ATOM 1899 C C . GLU A 1 239 ? -21.825 18.029 6.072 1.00 61.88 239 GLU A C 1
ATOM 1901 O O . GLU A 1 239 ? -22.106 19.028 6.741 1.00 61.88 239 GLU A O 1
ATOM 1906 N N . ASN A 1 240 ? -22.183 16.793 6.439 1.00 68.25 240 ASN A N 1
ATOM 1907 C CA . ASN A 1 240 ? -22.989 16.503 7.626 1.00 68.25 240 ASN A CA 1
ATOM 1908 C C . ASN A 1 240 ? -22.276 16.902 8.928 1.00 68.25 240 ASN A C 1
ATOM 1910 O O . ASN A 1 240 ? -22.837 17.663 9.716 1.00 68.25 240 ASN A O 1
ATOM 1914 N N . TYR A 1 241 ? -21.014 16.495 9.110 1.00 71.62 241 TYR A N 1
ATOM 1915 C CA . TYR A 1 241 ? -20.274 16.772 10.351 1.00 71.62 241 TYR A CA 1
ATOM 1916 C C . TYR A 1 241 ? -19.848 18.238 10.510 1.00 71.62 241 TYR A C 1
ATOM 1918 O O . TYR A 1 241 ? -19.548 18.678 11.616 1.00 71.62 241 TYR A O 1
ATOM 1926 N N . ARG A 1 242 ? -19.815 19.022 9.424 1.00 69.00 242 ARG A N 1
ATOM 1927 C CA . ARG A 1 242 ? -19.469 20.455 9.483 1.00 69.00 242 ARG A CA 1
ATOM 1928 C C . ARG A 1 242 ? -20.585 21.341 10.009 1.00 69.00 242 ARG A C 1
ATOM 1930 O O . ARG A 1 242 ? -20.303 22.398 10.564 1.00 69.00 242 ARG A O 1
ATOM 1937 N N . LYS A 1 243 ? -21.838 20.969 9.748 1.00 64.81 243 LYS A N 1
ATOM 1938 C CA . LYS A 1 243 ? -23.009 21.816 10.024 1.00 64.81 243 LYS A CA 1
ATOM 1939 C C . LYS A 1 243 ? -23.601 21.590 11.417 1.00 64.81 243 LYS A C 1
ATOM 1941 O O . LYS A 1 243 ? -24.516 22.316 11.794 1.00 64.81 243 LYS A O 1
ATOM 1946 N N . ARG A 1 244 ? -23.118 20.588 12.155 1.00 68.31 244 ARG A N 1
ATOM 1947 C CA . ARG A 1 244 ? -23.707 20.112 13.410 1.00 68.31 244 ARG A CA 1
ATOM 1948 C C . ARG A 1 244 ? -22.757 20.295 14.589 1.00 68.31 244 ARG A C 1
ATOM 1950 O O . ARG A 1 244 ? -21.545 20.417 14.420 1.00 68.31 244 ARG A O 1
ATOM 1957 N N . ASN A 1 245 ? -23.326 20.321 15.791 1.00 85.94 245 ASN A N 1
ATOM 1958 C CA . ASN A 1 245 ? -22.548 20.308 17.023 1.00 85.94 245 ASN A CA 1
ATOM 1959 C C . ASN A 1 245 ? -21.934 18.914 17.166 1.00 85.94 245 ASN A C 1
ATOM 1961 O O . ASN A 1 245 ? -22.651 17.955 17.413 1.00 85.94 245 ASN A O 1
ATOM 1965 N N . LEU A 1 246 ? -20.628 18.789 16.957 1.00 91.25 246 LEU A N 1
ATOM 1966 C CA . LEU A 1 246 ? -19.937 17.503 16.987 1.00 91.25 246 LEU A CA 1
ATOM 1967 C C . LEU A 1 246 ? -19.320 17.259 18.365 1.00 91.25 246 LEU A C 1
ATOM 1969 O O . LEU A 1 246 ? -18.640 18.142 18.887 1.00 91.25 246 LEU A O 1
ATOM 1973 N N . VAL A 1 247 ? -19.509 16.068 18.930 1.00 94.56 247 VAL A N 1
ATOM 1974 C CA . VAL A 1 247 ? -18.857 15.625 20.172 1.00 94.56 247 VAL A CA 1
ATOM 1975 C C . VAL A 1 247 ? -18.122 14.312 19.926 1.00 94.56 247 VAL A C 1
ATOM 1977 O O . VAL A 1 247 ? -18.656 13.386 19.315 1.00 94.56 247 VAL A O 1
ATOM 1980 N N . LEU A 1 248 ? -16.887 14.222 20.423 1.00 96.12 248 LEU A N 1
ATOM 1981 C CA . LEU A 1 248 ? -16.098 12.995 20.393 1.00 96.12 248 LEU A CA 1
ATOM 1982 C C . LEU A 1 248 ? -16.206 12.268 21.737 1.00 96.12 248 LEU A C 1
ATOM 1984 O O . LEU A 1 248 ? -15.743 12.768 22.762 1.00 96.12 248 LEU A O 1
ATOM 1988 N N . LEU A 1 249 ? -16.783 11.071 21.729 1.00 97.44 249 LEU A N 1
ATOM 1989 C CA . LEU A 1 249 ? -16.800 10.160 22.866 1.00 97.44 249 LEU A CA 1
ATOM 1990 C C . LEU A 1 249 ? -15.590 9.230 22.802 1.00 97.44 249 LEU A C 1
ATOM 1992 O O . LEU A 1 249 ? -15.410 8.483 21.845 1.00 97.44 249 LEU A O 1
ATOM 1996 N N . VAL A 1 250 ? -14.759 9.246 23.833 1.00 98.12 250 VAL A N 1
ATOM 1997 C CA . VAL A 1 250 ? -13.578 8.391 23.936 1.00 98.12 250 VAL A CA 1
ATOM 1998 C C . VAL A 1 250 ? -13.892 7.217 24.852 1.00 98.12 250 VAL A C 1
ATOM 2000 O O . VAL A 1 250 ? -14.153 7.389 26.044 1.00 98.12 250 VAL A O 1
ATOM 2003 N N . ARG A 1 251 ? -13.850 6.015 24.282 1.00 98.12 251 ARG A N 1
ATOM 2004 C CA . ARG A 1 251 ? -14.082 4.761 24.993 1.00 98.12 251 ARG A CA 1
ATOM 2005 C C . ARG A 1 251 ? -12.822 4.336 25.742 1.00 98.12 251 ARG A C 1
ATOM 2007 O O . ARG A 1 251 ? -11.763 4.153 25.139 1.00 98.12 251 ARG A O 1
ATOM 2014 N N . LEU A 1 252 ? -12.952 4.165 27.050 1.00 98.06 252 LEU A N 1
ATOM 2015 C CA . LEU A 1 252 ? -11.912 3.706 27.968 1.00 98.06 252 LEU A CA 1
ATOM 2016 C C . LEU A 1 252 ? -12.129 2.231 28.310 1.00 98.06 252 LEU A C 1
ATOM 2018 O O . LEU A 1 252 ? -13.265 1.795 28.497 1.00 98.06 252 LEU A O 1
ATOM 2022 N N . LYS A 1 253 ? -11.053 1.450 28.394 1.00 96.75 253 LYS A N 1
ATOM 2023 C CA . LYS A 1 253 ? -11.157 0.006 28.642 1.00 96.75 253 LYS A CA 1
ATOM 2024 C C . LYS A 1 253 ? -11.354 -0.274 30.123 1.00 96.75 253 LYS A C 1
ATOM 2026 O O . LYS A 1 253 ? -10.811 0.443 30.956 1.00 96.75 253 LYS A O 1
ATOM 2031 N N . THR A 1 254 ? -12.093 -1.327 30.452 1.00 96.62 254 THR A N 1
ATOM 2032 C CA . THR A 1 254 ? -12.197 -1.811 31.842 1.00 96.62 254 THR A CA 1
ATOM 2033 C C . THR A 1 254 ? -11.588 -3.187 32.041 1.00 96.62 254 THR A C 1
ATOM 2035 O O . THR A 1 254 ? -11.329 -3.567 33.176 1.00 96.62 254 THR A O 1
ATOM 2038 N N . GLU A 1 255 ? -11.412 -3.970 30.967 1.00 95.81 255 GLU A N 1
ATOM 2039 C CA . GLU A 1 255 ? -10.995 -5.380 31.040 1.00 95.81 255 GLU A CA 1
ATOM 2040 C C . GLU A 1 255 ? -11.841 -6.205 32.036 1.00 95.81 255 GLU A C 1
ATOM 2042 O O . GLU A 1 255 ? -11.397 -7.224 32.572 1.00 95.81 255 GLU A O 1
ATOM 2047 N N . HIS A 1 256 ? -13.101 -5.803 32.267 1.00 96.00 256 HIS A N 1
ATOM 2048 C CA . HIS A 1 256 ? -13.951 -6.347 33.330 1.00 96.00 256 HIS A CA 1
ATOM 2049 C C . HIS A 1 256 ? -14.070 -7.879 33.276 1.00 96.00 256 HIS A C 1
ATOM 2051 O O . HIS A 1 256 ? -14.051 -8.551 34.306 1.00 96.00 256 HIS A O 1
ATOM 2057 N N . LYS A 1 257 ? -14.147 -8.456 32.067 1.00 95.62 257 LYS A N 1
ATOM 2058 C CA . LYS A 1 257 ? -14.200 -9.915 31.865 1.00 95.62 257 LYS A CA 1
ATOM 2059 C C . LYS A 1 257 ? -12.919 -10.611 32.328 1.00 95.62 257 LYS A C 1
ATOM 2061 O O . LYS A 1 257 ? -13.008 -11.659 32.964 1.00 95.62 257 LYS A O 1
ATOM 2066 N N . LYS A 1 258 ? -11.754 -10.032 32.018 1.00 96.06 258 LYS A N 1
ATOM 2067 C CA . LYS A 1 258 ? -10.441 -10.561 32.403 1.00 96.06 258 LYS A CA 1
ATOM 2068 C C . LYS A 1 258 ? -10.287 -10.484 33.919 1.00 96.06 258 LYS A C 1
ATOM 2070 O O . LYS A 1 258 ? -10.105 -11.517 34.551 1.00 96.06 258 LYS A O 1
ATOM 2075 N N . ILE A 1 259 ? -10.495 -9.308 34.512 1.00 97.31 259 ILE A N 1
ATOM 2076 C CA . ILE A 1 259 ? -10.399 -9.096 35.967 1.00 97.31 259 ILE A CA 1
ATOM 2077 C C . ILE A 1 259 ? -11.336 -10.052 36.722 1.00 97.31 259 ILE A C 1
ATOM 2079 O O . ILE A 1 259 ? -10.913 -10.750 37.644 1.00 97.31 259 ILE A O 1
ATOM 2083 N N . LYS A 1 260 ? -12.600 -10.170 36.290 1.00 97.62 260 LYS A N 1
ATOM 2084 C CA . LYS A 1 260 ? -13.573 -11.089 36.900 1.00 97.62 260 LYS A CA 1
ATOM 2085 C C . LYS A 1 260 ? -13.132 -12.556 36.822 1.00 97.62 260 LYS A C 1
ATOM 2087 O O . LYS A 1 260 ? -13.347 -13.293 37.781 1.00 97.62 260 LYS A O 1
ATOM 2092 N N . ALA A 1 261 ? -12.526 -12.981 35.712 1.00 97.81 261 ALA A N 1
ATOM 2093 C CA . ALA A 1 261 ? -12.036 -14.350 35.542 1.00 97.81 261 ALA A CA 1
ATOM 2094 C C . ALA A 1 261 ? -10.859 -14.677 36.480 1.00 97.81 261 ALA A C 1
ATOM 2096 O O . ALA A 1 261 ? -10.829 -15.764 37.059 1.00 97.81 261 ALA A O 1
ATOM 2097 N N . TYR A 1 262 ? -9.932 -13.734 36.675 1.00 97.62 262 TYR A N 1
ATOM 2098 C CA . TYR A 1 262 ? -8.816 -13.886 37.617 1.00 97.62 262 TYR A CA 1
ATOM 2099 C C . TYR A 1 262 ? -9.308 -13.984 39.066 1.00 97.62 262 TYR A C 1
ATOM 2101 O O . TYR A 1 262 ? -8.957 -14.937 39.763 1.00 97.62 262 TYR A O 1
ATOM 2109 N N . ARG A 1 263 ? -10.211 -13.083 39.483 1.00 98.19 263 ARG A N 1
ATOM 2110 C CA . ARG A 1 263 ? -10.832 -13.130 40.820 1.00 98.19 263 ARG A CA 1
ATOM 2111 C C . ARG A 1 263 ? -11.566 -14.447 41.071 1.00 98.19 263 ARG A C 1
ATOM 2113 O O . ARG A 1 263 ? -11.374 -15.081 42.103 1.00 98.19 263 ARG A O 1
ATOM 2120 N N . ALA A 1 264 ? -12.360 -14.907 40.101 1.00 97.94 264 ALA A N 1
ATOM 2121 C CA . ALA A 1 264 ? -13.082 -16.179 40.201 1.00 97.94 264 ALA A CA 1
ATOM 2122 C C . ALA A 1 264 ? -12.152 -17.402 40.310 1.00 97.94 264 ALA A C 1
ATOM 2124 O O . ALA A 1 264 ? -12.566 -18.440 40.820 1.00 97.94 264 ALA A O 1
ATOM 2125 N N . SER A 1 265 ? -10.907 -17.273 39.849 1.00 98.12 265 SER A N 1
ATOM 2126 C CA . SER A 1 265 ? -9.881 -18.318 39.910 1.00 98.12 265 SER A CA 1
ATOM 2127 C C . SER A 1 265 ? -8.990 -18.216 41.159 1.00 98.12 265 SER A C 1
ATOM 2129 O O . SER A 1 265 ? -8.076 -19.020 41.314 1.00 98.12 265 SER A O 1
ATOM 2131 N N . GLY A 1 266 ? -9.246 -17.252 42.055 1.00 98.19 266 GLY A N 1
ATOM 2132 C CA . GLY A 1 266 ? -8.489 -17.042 43.295 1.00 98.19 266 GLY A CA 1
ATOM 2133 C C . GLY A 1 266 ? -7.209 -16.209 43.148 1.00 98.19 266 GLY A C 1
ATOM 2134 O O . GLY A 1 266 ? -6.459 -16.089 44.115 1.00 98.19 266 GLY A O 1
ATOM 2135 N N . TYR A 1 267 ? -6.959 -15.616 41.977 1.00 98.12 267 TYR A N 1
ATOM 2136 C CA . TYR A 1 267 ? -5.784 -14.780 41.699 1.00 98.12 267 TYR A CA 1
ATOM 2137 C C . TYR A 1 267 ? -6.081 -13.290 41.949 1.00 98.12 267 TYR A C 1
ATOM 2139 O O . TYR A 1 267 ? -6.174 -12.497 41.011 1.00 98.12 267 TYR A O 1
ATOM 2147 N N . GLU A 1 268 ? -6.284 -12.899 43.212 1.00 98.25 268 GLU A N 1
ATOM 2148 C CA . GLU A 1 268 ? -6.697 -11.523 43.554 1.00 98.25 268 GLU A CA 1
ATOM 2149 C C . GLU A 1 268 ? -5.598 -10.480 43.288 1.00 98.25 268 GLU A C 1
ATOM 2151 O O . GLU A 1 268 ? -5.893 -9.386 42.811 1.00 98.25 268 GLU A O 1
ATOM 2156 N N . GLU A 1 269 ? -4.329 -10.815 43.547 1.00 97.94 269 GLU A N 1
ATOM 2157 C CA . GLU A 1 269 ? -3.202 -9.899 43.315 1.00 97.94 269 GLU A CA 1
ATOM 2158 C C . GLU A 1 269 ? -3.032 -9.574 41.825 1.00 97.94 269 GLU A C 1
ATOM 2160 O O . GLU A 1 269 ? -2.918 -8.405 41.461 1.00 97.94 269 GLU A O 1
ATOM 2165 N N . ASP A 1 270 ? -3.116 -10.585 40.954 1.00 97.31 270 ASP A N 1
ATOM 2166 C CA . ASP A 1 270 ? -3.057 -10.400 39.500 1.00 97.31 270 ASP A CA 1
ATOM 2167 C C . ASP A 1 270 ? -4.249 -9.584 38.982 1.00 97.31 270 ASP A C 1
ATOM 2169 O O . ASP A 1 270 ? -4.094 -8.719 38.120 1.00 97.31 270 ASP A O 1
ATOM 2173 N N . ALA A 1 271 ? -5.452 -9.833 39.514 1.00 98.12 271 ALA A N 1
ATOM 2174 C CA . ALA A 1 271 ? -6.639 -9.061 39.159 1.00 98.12 271 ALA A CA 1
ATOM 2175 C C . ALA A 1 271 ? -6.470 -7.576 39.513 1.00 98.12 271 ALA A C 1
ATOM 2177 O O . ALA A 1 271 ? -6.832 -6.714 38.711 1.00 98.12 271 ALA A O 1
ATOM 2178 N N . LYS A 1 272 ? -5.893 -7.289 40.685 1.00 98.00 272 LYS A N 1
ATOM 2179 C CA . LYS A 1 272 ? -5.595 -5.928 41.136 1.00 98.00 272 LYS A CA 1
ATOM 2180 C C . LYS A 1 272 ? -4.509 -5.266 40.285 1.00 98.00 272 LYS A C 1
ATOM 2182 O O . LYS A 1 272 ? -4.672 -4.112 39.908 1.00 98.00 272 LYS A O 1
ATOM 2187 N N . ALA A 1 273 ? -3.452 -5.995 39.930 1.00 97.69 273 ALA A N 1
ATOM 2188 C CA . ALA A 1 273 ? -2.398 -5.484 39.055 1.00 97.69 273 ALA A CA 1
ATOM 2189 C C . ALA A 1 273 ? -2.944 -5.094 37.668 1.00 97.69 273 ALA A C 1
ATOM 2191 O O . ALA A 1 273 ? -2.613 -4.030 37.153 1.00 97.69 273 ALA A O 1
ATOM 2192 N N . ILE A 1 274 ? -3.835 -5.912 37.093 1.00 97.56 274 ILE A N 1
ATOM 2193 C CA . ILE A 1 274 ? -4.515 -5.594 35.825 1.00 97.56 274 ILE A CA 1
ATOM 2194 C C . ILE A 1 274 ? -5.412 -4.356 35.977 1.00 97.56 274 ILE A C 1
ATOM 2196 O O . ILE A 1 274 ? -5.487 -3.536 35.067 1.00 97.56 274 ILE A O 1
ATOM 2200 N N . GLU A 1 275 ? -6.115 -4.221 37.104 1.00 97.81 275 GLU A N 1
ATOM 2201 C CA . GLU A 1 275 ? -6.976 -3.066 37.380 1.00 97.81 275 GLU A CA 1
ATOM 2202 C C . GLU A 1 275 ? -6.171 -1.759 37.464 1.00 97.81 275 GLU A C 1
ATOM 2204 O O . GLU A 1 275 ? -6.568 -0.760 36.862 1.00 97.81 275 GLU A O 1
ATOM 2209 N N . GLU A 1 276 ? -5.020 -1.783 38.142 1.00 97.88 276 GLU A N 1
ATOM 2210 C CA . GLU A 1 276 ? -4.082 -0.655 38.219 1.00 97.88 276 GLU A CA 1
ATOM 2211 C C . GLU A 1 276 ? -3.495 -0.316 36.836 1.00 97.88 276 GLU A C 1
ATOM 2213 O O . GLU A 1 276 ? -3.553 0.839 36.418 1.00 97.88 276 GLU A O 1
ATOM 2218 N N . GLU A 1 277 ? -3.043 -1.315 36.069 1.00 96.94 277 GLU A N 1
ATOM 2219 C CA . GLU A 1 277 ? -2.517 -1.127 34.705 1.00 96.94 277 GLU A CA 1
ATOM 2220 C C . GLU A 1 277 ? -3.551 -0.468 33.774 1.00 96.94 277 GLU A C 1
ATOM 2222 O O . GLU A 1 277 ? -3.251 0.493 33.061 1.00 96.94 277 GLU A O 1
ATOM 2227 N N . VAL A 1 278 ? -4.798 -0.946 33.797 1.00 96.75 278 VAL A N 1
ATOM 2228 C CA . VAL A 1 278 ? -5.887 -0.389 32.982 1.00 96.75 278 VAL A CA 1
ATOM 2229 C C . VAL A 1 278 ? -6.233 1.039 33.414 1.00 96.75 278 VAL A C 1
ATOM 2231 O O . VAL A 1 278 ? -6.540 1.882 32.563 1.00 96.75 278 VAL A O 1
ATOM 2234 N N . ALA A 1 279 ? -6.187 1.334 34.714 1.00 96.88 279 ALA A N 1
ATOM 2235 C CA . ALA A 1 279 ? -6.409 2.681 35.228 1.00 96.88 279 ALA A CA 1
ATOM 2236 C C . ALA A 1 279 ? -5.323 3.654 34.742 1.00 96.88 279 ALA A C 1
ATOM 2238 O O . ALA A 1 279 ? -5.664 4.711 34.201 1.00 96.88 279 ALA A O 1
ATOM 2239 N N . ASP A 1 280 ? -4.051 3.263 34.840 1.00 96.69 280 ASP A N 1
ATOM 2240 C CA . ASP A 1 280 ? -2.910 4.050 34.362 1.00 96.69 280 ASP A CA 1
ATOM 2241 C C . ASP A 1 280 ? -3.000 4.304 32.852 1.00 96.69 280 ASP A C 1
ATOM 2243 O O . ASP A 1 280 ? -2.835 5.432 32.376 1.00 96.69 280 ASP A O 1
ATOM 2247 N N . GLU A 1 281 ? -3.340 3.276 32.071 1.00 95.50 281 GLU A N 1
ATOM 2248 C CA . GLU A 1 281 ? -3.563 3.431 30.638 1.00 95.50 281 GLU A CA 1
ATOM 2249 C C . GLU A 1 281 ? -4.686 4.432 30.334 1.00 95.50 281 GLU A C 1
ATOM 2251 O O . GLU A 1 281 ? -4.543 5.307 29.470 1.00 95.50 281 GLU A O 1
ATOM 2256 N N . ASN A 1 282 ? -5.826 4.308 31.007 1.00 97.00 282 ASN A N 1
ATOM 2257 C CA . ASN A 1 282 ? -6.955 5.207 30.802 1.00 97.00 282 ASN A CA 1
ATOM 2258 C C . ASN A 1 282 ? -6.587 6.655 31.145 1.00 97.00 282 ASN A C 1
ATOM 2260 O O . ASN A 1 282 ? -6.948 7.566 30.391 1.00 97.00 282 ASN A O 1
ATOM 2264 N N . ASP A 1 283 ? -5.824 6.867 32.217 1.00 96.75 283 ASP A N 1
ATOM 2265 C CA . ASP A 1 283 ? -5.319 8.181 32.612 1.00 96.75 283 ASP A CA 1
ATOM 2266 C C . ASP A 1 283 ? -4.395 8.777 31.539 1.00 96.75 283 ASP A C 1
ATOM 2268 O O . ASP A 1 283 ? -4.601 9.925 31.128 1.00 96.75 283 ASP A O 1
ATOM 2272 N N . LEU A 1 284 ? -3.486 7.982 30.962 1.00 96.12 284 LEU A N 1
ATOM 2273 C CA . LEU A 1 284 ? -2.652 8.405 29.828 1.00 96.12 284 LEU A CA 1
ATOM 2274 C C . LEU A 1 284 ? -3.477 8.780 28.586 1.00 96.12 284 LEU A C 1
ATOM 2276 O O . LEU A 1 284 ? -3.141 9.735 27.880 1.00 96.12 284 LEU A O 1
ATOM 2280 N N . THR A 1 285 ? -4.561 8.052 28.294 1.00 96.81 285 THR A N 1
ATOM 2281 C CA . THR A 1 285 ? -5.480 8.413 27.196 1.00 96.81 285 THR A CA 1
ATOM 2282 C C . THR A 1 285 ? -6.156 9.747 27.463 1.00 96.81 285 THR A C 1
ATOM 2284 O O . THR A 1 285 ? -6.146 10.623 26.593 1.00 96.81 285 THR A O 1
ATOM 2287 N N . MET A 1 286 ? -6.749 9.909 28.646 1.00 97.62 286 MET A N 1
ATOM 2288 C CA . MET A 1 286 ? -7.454 11.136 29.018 1.00 97.62 286 MET A CA 1
ATOM 2289 C C . MET A 1 286 ? -6.520 12.343 28.971 1.00 97.62 286 MET A C 1
ATOM 2291 O O . MET A 1 286 ? -6.888 13.391 28.433 1.00 97.62 286 MET A O 1
ATOM 2295 N N . GLU A 1 287 ? -5.294 12.187 29.468 1.00 97.12 287 GLU A N 1
ATOM 2296 C CA . GLU A 1 287 ? -4.276 13.228 29.428 1.00 97.12 287 GLU A CA 1
ATOM 2297 C C . GLU A 1 287 ? -3.862 13.574 27.990 1.00 97.12 287 GLU A C 1
ATOM 2299 O O . GLU A 1 287 ? -3.828 14.753 27.627 1.00 97.12 287 GLU A O 1
ATOM 2304 N N . ALA A 1 288 ? -3.634 12.576 27.132 1.00 97.12 288 ALA A N 1
ATOM 2305 C CA . ALA A 1 288 ? -3.310 12.809 25.726 1.00 97.12 288 ALA A CA 1
ATOM 2306 C C . ALA A 1 288 ? -4.402 13.618 25.005 1.00 97.12 288 ALA A C 1
ATOM 2308 O O . ALA A 1 288 ? -4.095 14.602 24.331 1.00 97.12 288 ALA A O 1
ATOM 2309 N N . PHE A 1 289 ? -5.678 13.269 25.191 1.00 97.69 289 PHE A N 1
ATOM 2310 C CA . PHE A 1 289 ? -6.795 14.048 24.643 1.00 97.69 289 PHE A CA 1
ATOM 2311 C C . PHE A 1 289 ? -6.887 15.451 25.244 1.00 97.69 289 PHE A C 1
ATOM 2313 O O . PHE A 1 289 ? -7.124 16.409 24.510 1.00 97.69 289 PHE A O 1
ATOM 2320 N N . ARG A 1 290 ? -6.654 15.602 26.553 1.00 96.56 290 ARG A N 1
ATOM 2321 C CA . ARG A 1 290 ? -6.670 16.907 27.232 1.00 96.56 290 ARG A CA 1
ATOM 2322 C C . ARG A 1 290 ? -5.663 17.892 26.640 1.00 96.56 290 ARG A C 1
ATOM 2324 O O . ARG A 1 290 ? -5.990 19.078 26.574 1.00 96.56 290 ARG A O 1
ATOM 2331 N N . HIS A 1 291 ? -4.464 17.427 26.292 1.00 97.12 291 HIS A N 1
ATOM 2332 C CA . HIS A 1 291 ? -3.377 18.287 25.817 1.00 97.12 291 HIS A CA 1
ATOM 2333 C C . HIS A 1 291 ? -3.367 18.475 24.300 1.00 97.12 291 HIS A C 1
ATOM 2335 O O . HIS A 1 291 ? -3.075 19.572 23.831 1.00 97.12 291 HIS A O 1
ATOM 2341 N N . GLU A 1 292 ? -3.677 17.428 23.536 1.00 97.94 292 GLU A N 1
ATOM 2342 C CA . GLU A 1 292 ? -3.379 17.396 22.100 1.00 97.94 292 GLU A CA 1
ATOM 2343 C C . GLU A 1 292 ? -4.616 17.553 21.206 1.00 97.94 292 GLU A C 1
ATOM 2345 O O . GLU A 1 292 ? -4.468 17.838 20.014 1.00 97.94 292 GLU A O 1
ATOM 2350 N N . PHE A 1 293 ? -5.830 17.371 21.742 1.00 97.12 293 PHE A N 1
ATOM 2351 C CA . PHE A 1 293 ? -7.067 17.416 20.962 1.00 97.12 293 PHE A CA 1
ATOM 2352 C C . PHE A 1 293 ? -7.918 18.648 21.277 1.00 97.12 293 PHE A C 1
ATOM 2354 O O . PHE A 1 293 ? -8.296 18.893 22.422 1.00 97.12 293 PHE A O 1
ATOM 2361 N N . THR A 1 294 ? -8.248 19.417 20.239 1.00 96.38 294 TH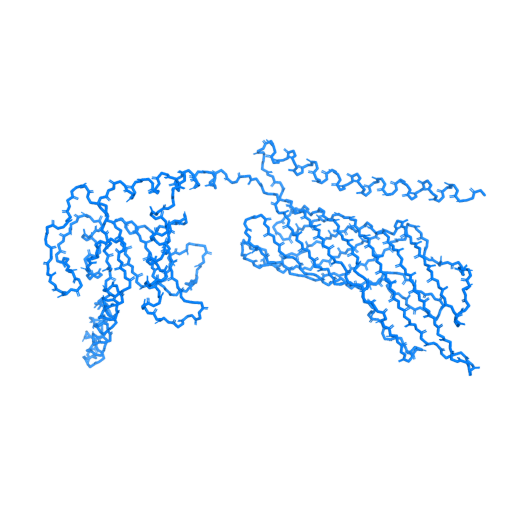R A N 1
ATOM 2362 C CA . THR A 1 294 ? -8.942 20.711 20.374 1.00 96.38 294 THR A CA 1
ATOM 2363 C C . THR A 1 294 ? -10.042 20.938 19.340 1.00 96.38 294 THR A C 1
ATOM 2365 O O . THR A 1 294 ? -10.731 21.951 19.409 1.00 96.38 294 THR A O 1
ATOM 2368 N N . ALA A 1 295 ? -10.227 20.020 18.389 1.00 94.00 295 ALA A N 1
ATOM 2369 C CA . ALA A 1 295 ? -11.140 20.221 17.267 1.00 94.00 295 ALA A CA 1
ATOM 2370 C C . ALA A 1 295 ? -12.631 20.227 17.653 1.00 94.00 295 ALA A C 1
ATOM 2372 O O . ALA A 1 295 ? -13.424 20.893 16.994 1.00 94.00 295 ALA A O 1
ATOM 2373 N N . CYS A 1 296 ? -13.024 19.490 18.695 1.00 93.69 296 CYS A N 1
ATOM 2374 C CA . CYS A 1 296 ? -14.393 19.465 19.220 1.00 93.69 296 CYS A CA 1
ATOM 2375 C C . CYS A 1 296 ? -14.408 19.051 20.708 1.00 93.69 296 CYS A C 1
ATOM 2377 O O . CYS A 1 296 ? -13.376 18.590 21.213 1.00 93.69 296 CYS A O 1
ATOM 2379 N N . PRO A 1 297 ? -15.530 19.230 21.437 1.00 95.25 297 PRO A N 1
ATOM 2380 C CA . PRO A 1 297 ? -15.672 18.729 22.800 1.00 95.25 297 PRO A CA 1
ATOM 2381 C C . PRO A 1 297 ? -15.420 17.221 22.893 1.00 95.25 297 PRO A C 1
ATOM 2383 O O . PRO A 1 297 ? -15.878 16.450 22.050 1.00 95.25 297 PRO A O 1
ATOM 2386 N N . VAL A 1 298 ? -14.712 16.816 23.949 1.00 96.31 298 VAL A N 1
ATOM 2387 C CA . VAL A 1 298 ? -14.377 15.416 24.228 1.00 96.31 298 VAL A CA 1
ATOM 2388 C C . VAL A 1 298 ? -14.998 14.996 25.549 1.00 96.31 298 VAL A C 1
ATOM 2390 O O . VAL A 1 298 ? -14.791 15.660 26.572 1.00 96.31 298 VAL A O 1
ATOM 2393 N N . LEU A 1 299 ? -15.713 13.878 25.523 1.00 97.25 299 LEU A N 1
ATOM 2394 C CA . LEU A 1 299 ? -16.208 13.185 26.707 1.00 97.25 299 LEU A CA 1
ATOM 2395 C C . LEU A 1 299 ? -15.666 11.760 26.723 1.00 97.25 299 LEU A C 1
ATOM 2397 O O . LEU A 1 299 ? -15.236 11.235 25.700 1.00 97.25 299 LEU A O 1
ATOM 2401 N N . PHE A 1 300 ? -15.683 11.142 27.891 1.00 98.12 300 PHE A N 1
ATOM 2402 C CA . PHE A 1 300 ? -15.161 9.808 28.129 1.00 98.12 300 PHE A CA 1
ATOM 2403 C C . PHE A 1 300 ? -16.252 8.922 28.714 1.00 98.12 300 PHE A C 1
ATOM 2405 O O . PHE A 1 300 ? -17.138 9.398 29.429 1.00 98.12 300 PHE A O 1
ATOM 2412 N N . PHE A 1 301 ? -16.168 7.634 28.401 1.00 97.88 301 PHE A N 1
ATOM 2413 C CA . PHE A 1 301 ? -17.028 6.597 28.956 1.00 97.88 301 PHE A CA 1
ATOM 2414 C C . PHE A 1 301 ? -16.279 5.267 29.003 1.00 97.88 301 PHE A C 1
ATOM 2416 O O . PHE A 1 301 ? -15.331 5.049 28.248 1.00 97.88 301 PHE A O 1
ATOM 2423 N N . TYR A 1 302 ? -16.705 4.368 29.884 1.00 97.94 302 TYR A N 1
ATOM 2424 C CA . TYR A 1 302 ? -16.126 3.032 29.983 1.00 97.94 302 TYR A CA 1
ATOM 2425 C C . TYR A 1 302 ? -16.752 2.066 28.976 1.00 97.94 302 TYR A C 1
ATOM 2427 O O . TYR A 1 302 ? -17.934 2.156 28.651 1.00 97.94 302 TYR A O 1
ATOM 2435 N N . ASP A 1 303 ? -15.970 1.098 28.505 1.00 96.81 303 ASP A N 1
ATOM 2436 C CA . ASP A 1 303 ? -16.389 0.088 27.532 1.00 96.81 303 ASP A CA 1
ATOM 2437 C C . ASP 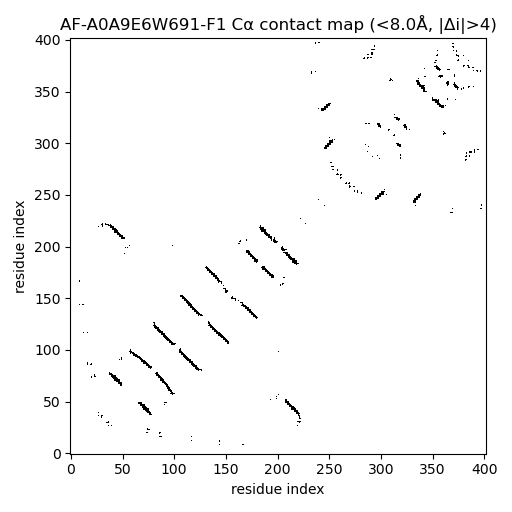A 1 303 ? -17.609 -0.747 27.963 1.00 96.81 303 ASP A C 1
ATOM 2439 O O . ASP A 1 303 ? -18.311 -1.287 27.102 1.00 96.81 303 ASP A O 1
ATOM 2443 N N . THR A 1 304 ? -17.917 -0.799 29.256 1.00 96.75 304 THR A N 1
ATOM 2444 C CA . THR A 1 304 ? -19.127 -1.405 29.819 1.00 96.75 304 THR A CA 1
ATOM 2445 C C . THR A 1 304 ? -20.413 -0.722 29.357 1.00 96.75 304 THR A C 1
ATOM 2447 O O . THR A 1 304 ? -21.435 -1.394 29.268 1.00 96.75 304 THR A O 1
ATOM 2450 N N . LEU A 1 305 ? -20.363 0.564 28.993 1.00 96.50 305 LEU A N 1
ATOM 2451 C CA . LEU A 1 305 ? -21.515 1.350 28.533 1.00 96.50 305 LEU A CA 1
ATOM 2452 C C . LEU A 1 305 ? -21.697 1.320 27.008 1.00 96.50 305 LEU A C 1
ATOM 2454 O O . LEU A 1 305 ? -22.557 2.006 26.472 1.00 96.50 305 LEU A O 1
ATOM 2458 N N . SER A 1 306 ? -20.902 0.538 26.270 1.00 95.88 306 SER A N 1
ATOM 2459 C CA . SER A 1 306 ? -20.905 0.590 24.794 1.00 95.88 306 SER A CA 1
ATOM 2460 C C . SER A 1 306 ? -22.268 0.290 24.177 1.00 95.88 306 SER A C 1
ATOM 2462 O O . SER A 1 306 ? -22.637 0.913 23.188 1.00 95.88 306 SER A O 1
ATOM 2464 N N . GLN A 1 307 ? -23.021 -0.647 24.760 1.00 95.31 307 GLN A N 1
ATOM 2465 C CA . GLN A 1 307 ? -24.362 -0.963 24.279 1.00 95.31 307 GLN A CA 1
ATOM 2466 C C . GLN A 1 307 ? -25.325 0.210 24.492 1.00 95.31 307 GLN A C 1
ATOM 2468 O O . GLN A 1 307 ? -26.085 0.542 23.591 1.00 95.31 307 GLN A O 1
ATOM 2473 N N . ASP A 1 308 ? -25.251 0.879 25.642 1.00 95.44 308 ASP A N 1
ATOM 2474 C CA . ASP A 1 308 ? -26.085 2.046 25.918 1.00 95.44 308 ASP A CA 1
ATOM 2475 C C . ASP A 1 308 ? -25.750 3.210 24.989 1.00 95.44 308 ASP A C 1
ATOM 2477 O O . ASP A 1 308 ? -26.656 3.839 24.456 1.00 95.44 308 ASP A O 1
ATOM 2481 N N . ILE A 1 309 ? -24.464 3.439 24.709 1.00 94.69 309 ILE A N 1
ATOM 2482 C CA . ILE A 1 309 ? -24.028 4.445 23.733 1.00 94.69 309 ILE A CA 1
ATOM 2483 C C . ILE A 1 309 ? -24.539 4.122 22.320 1.00 94.69 309 ILE A C 1
ATOM 2485 O O . ILE A 1 309 ? -24.985 5.032 21.625 1.00 94.69 309 ILE A O 1
ATOM 2489 N N . ALA A 1 310 ? -24.517 2.848 21.908 1.00 91.50 310 ALA A N 1
ATOM 2490 C CA . ALA A 1 310 ? -25.033 2.410 20.606 1.00 91.50 310 ALA A CA 1
ATOM 2491 C C . ALA A 1 310 ? -26.558 2.567 20.482 1.00 91.50 310 ALA A C 1
ATOM 2493 O O . ALA A 1 310 ? -27.079 2.776 19.390 1.00 91.50 310 ALA A O 1
ATOM 2494 N N . GLU A 1 311 ? -27.267 2.468 21.607 1.00 93.31 311 GLU A N 1
ATOM 2495 C CA . GLU A 1 311 ? -28.712 2.681 21.727 1.00 93.31 311 GLU A CA 1
ATOM 2496 C C . GLU A 1 311 ? -29.053 4.143 22.094 1.00 93.31 311 GLU A C 1
ATOM 2498 O O . GLU A 1 311 ? -30.162 4.422 22.548 1.00 93.31 311 GLU A O 1
ATOM 2503 N N . GLU A 1 312 ? -28.097 5.067 21.917 1.00 92.31 312 GLU A N 1
ATOM 2504 C CA . GLU A 1 312 ? -28.221 6.519 22.142 1.00 92.31 312 GLU A CA 1
ATOM 2505 C C . GLU A 1 312 ? -28.631 6.912 23.578 1.00 92.31 312 GLU A C 1
ATOM 2507 O O . GLU A 1 312 ? -29.141 8.003 23.840 1.00 92.31 312 GLU A O 1
ATOM 2512 N N . ARG A 1 313 ? -28.364 6.041 24.557 1.00 93.19 313 ARG A N 1
ATOM 2513 C CA . ARG A 1 313 ? -28.571 6.288 25.991 1.00 93.19 313 ARG A CA 1
ATOM 2514 C C . ARG A 1 313 ? -27.305 6.822 26.648 1.00 93.19 313 ARG A C 1
ATOM 2516 O O . ARG A 1 313 ? -26.563 6.100 27.315 1.00 93.19 313 ARG A O 1
ATOM 2523 N N . TYR A 1 314 ? -27.089 8.120 26.509 1.00 92.81 314 TYR A N 1
ATOM 2524 C CA . TYR A 1 314 ? -25.921 8.798 27.059 1.00 92.81 314 TYR A CA 1
ATOM 2525 C C . TYR A 1 314 ? -26.058 9.089 28.558 1.00 92.81 314 TYR A C 1
ATOM 2527 O O . TYR A 1 314 ? -26.628 10.100 28.960 1.00 92.81 314 TYR A O 1
ATOM 2535 N N . HIS A 1 315 ? -25.512 8.212 29.393 1.00 92.69 315 HIS A N 1
ATOM 2536 C CA . HIS A 1 315 ? -25.424 8.405 30.839 1.00 92.69 315 HIS A CA 1
ATOM 2537 C C . HIS A 1 315 ? -24.013 8.076 31.331 1.00 92.69 315 HIS A C 1
ATOM 2539 O O . HIS A 1 315 ? -23.237 7.435 30.623 1.00 92.69 315 HIS A O 1
ATOM 2545 N N . ASP A 1 316 ? -23.664 8.566 32.523 1.00 94.31 316 ASP A N 1
ATOM 2546 C CA . ASP A 1 316 ? -22.346 8.363 33.144 1.00 94.31 316 ASP A CA 1
ATOM 2547 C C . ASP A 1 316 ? -21.151 8.799 32.272 1.00 94.31 316 ASP A C 1
ATOM 2549 O O . ASP A 1 316 ? -20.021 8.340 32.452 1.00 94.31 316 ASP A O 1
ATOM 2553 N N . LEU A 1 317 ? -21.386 9.747 31.360 1.00 95.69 317 LEU A N 1
ATOM 2554 C CA . LEU A 1 317 ? -20.334 10.419 30.611 1.00 95.69 317 LEU A CA 1
ATOM 2555 C C . LEU A 1 317 ? -19.597 11.403 31.512 1.00 95.69 317 LEU A C 1
ATOM 2557 O O . LEU A 1 317 ? -20.198 12.073 32.355 1.00 95.69 317 LEU A O 1
ATOM 2561 N N . PHE A 1 318 ? -18.295 11.555 31.300 1.00 96.62 318 PHE A N 1
ATOM 2562 C CA . PHE A 1 318 ? -17.494 12.523 32.043 1.00 96.62 318 PHE A CA 1
ATOM 2563 C C . PHE A 1 318 ? -16.511 13.266 31.149 1.00 96.62 318 PHE A C 1
ATOM 2565 O O . PHE A 1 318 ? -16.084 12.787 30.101 1.00 96.62 318 PHE A O 1
ATOM 2572 N N . ASN A 1 319 ? -16.156 14.481 31.553 1.00 94.81 319 ASN A N 1
ATOM 2573 C CA . ASN A 1 319 ? -15.166 15.279 30.840 1.00 94.81 319 ASN A CA 1
ATOM 2574 C C . ASN A 1 319 ? -13.729 14.887 31.230 1.00 94.81 319 ASN A C 1
ATOM 2576 O O . ASN A 1 319 ? -13.489 14.070 32.117 1.00 94.81 319 ASN A O 1
ATOM 2580 N N . LYS A 1 320 ? -12.747 15.548 30.611 1.00 90.69 320 LYS A N 1
ATOM 2581 C CA . LYS A 1 320 ? -11.307 15.373 30.885 1.00 90.69 320 LYS A CA 1
ATOM 2582 C C . LYS A 1 320 ? -10.862 15.587 32.343 1.00 90.69 320 LYS A C 1
ATOM 2584 O O . LYS A 1 320 ? -9.736 15.244 32.678 1.00 90.69 320 LYS A O 1
ATOM 2589 N N . ASN A 1 321 ? -11.712 16.166 33.193 1.00 91.81 321 ASN A N 1
ATOM 2590 C CA . ASN A 1 321 ? -11.461 16.364 34.622 1.00 91.81 321 ASN A CA 1
ATOM 2591 C C . ASN A 1 321 ? -12.208 15.331 35.492 1.00 91.81 321 ASN A C 1
ATOM 2593 O O . ASN A 1 321 ? -12.343 15.546 36.693 1.00 91.81 321 ASN A O 1
ATOM 2597 N N . LYS A 1 322 ? -12.727 14.243 34.897 1.00 92.69 322 LYS A N 1
ATOM 2598 C CA . LYS A 1 322 ? -13.535 13.203 35.564 1.00 92.69 322 LYS A CA 1
ATOM 2599 C C . LYS A 1 322 ? -14.823 13.741 36.215 1.00 92.69 322 LYS A C 1
ATOM 2601 O O . LYS A 1 322 ? -15.383 13.110 37.106 1.00 92.69 322 LYS A O 1
ATOM 2606 N N . VAL A 1 323 ? -15.321 14.895 35.760 1.00 94.69 323 VAL A N 1
ATOM 2607 C CA . VAL A 1 323 ? -16.609 15.452 36.203 1.00 94.69 323 VAL A CA 1
ATOM 2608 C C . VAL A 1 323 ? -17.705 14.917 35.290 1.00 94.69 323 VAL A C 1
ATOM 2610 O O . VAL A 1 323 ? -17.590 15.061 34.070 1.00 94.69 323 VAL A O 1
ATOM 2613 N N . LYS A 1 324 ? -18.748 14.311 35.873 1.00 94.31 324 LYS A N 1
ATOM 2614 C CA . LYS A 1 324 ? -19.915 13.817 35.128 1.00 94.31 324 LYS A CA 1
ATOM 2615 C C . LYS A 1 324 ? -20.615 14.959 34.390 1.00 94.31 324 LYS A C 1
ATOM 2617 O O . LYS A 1 324 ? -20.721 16.063 34.929 1.00 94.31 324 LYS A O 1
ATOM 2622 N N . VAL A 1 325 ? -21.069 14.702 33.166 1.00 91.56 325 VAL A N 1
ATOM 2623 C CA . VAL A 1 325 ? -21.766 15.695 32.344 1.00 91.56 325 VAL A CA 1
ATOM 2624 C C . VAL A 1 325 ? -23.032 15.101 31.743 1.00 91.56 325 VAL A C 1
ATOM 2626 O O . VAL A 1 325 ? -22.951 14.233 30.881 1.00 91.56 325 VAL A O 1
ATOM 2629 N N . ASP A 1 326 ? -24.182 15.642 32.143 1.00 78.44 326 ASP A N 1
ATOM 2630 C C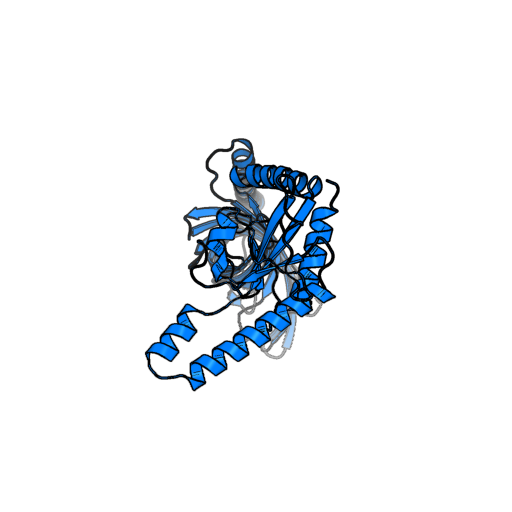A . ASP A 1 326 ? -25.496 15.148 31.708 1.00 78.44 326 ASP A CA 1
ATOM 2631 C C . ASP A 1 326 ? -26.128 16.002 30.587 1.00 78.44 326 ASP A C 1
ATOM 2633 O O . ASP A 1 326 ? -27.120 15.608 29.987 1.00 78.44 326 ASP A O 1
ATOM 2637 N N . THR A 1 327 ? -25.581 17.187 30.283 1.00 69.25 327 THR A N 1
ATOM 2638 C CA . THR A 1 327 ? -26.283 18.232 29.503 1.00 69.25 327 THR A CA 1
ATOM 2639 C C . THR A 1 327 ? -25.719 18.536 28.113 1.00 69.25 327 THR A C 1
ATOM 2641 O O . THR A 1 327 ? -26.260 19.391 27.416 1.00 69.25 327 THR A O 1
ATOM 2644 N N . LEU A 1 328 ? -24.635 17.884 27.684 1.00 69.81 328 LEU A N 1
ATOM 2645 C CA . LEU A 1 328 ? -23.944 18.246 26.432 1.00 69.81 328 LEU A CA 1
ATOM 2646 C C . LEU A 1 328 ? -24.531 17.614 25.162 1.00 69.81 328 LEU A C 1
ATOM 2648 O O . LEU A 1 328 ? -24.197 18.055 24.061 1.00 69.81 328 LEU A O 1
ATOM 2652 N N . LEU A 1 329 ? -25.373 16.590 25.287 1.00 81.38 329 LEU A N 1
ATOM 2653 C CA . LEU A 1 329 ? -25.890 15.834 24.149 1.00 81.38 329 LEU A CA 1
ATOM 2654 C C . LEU A 1 329 ? -27.382 16.12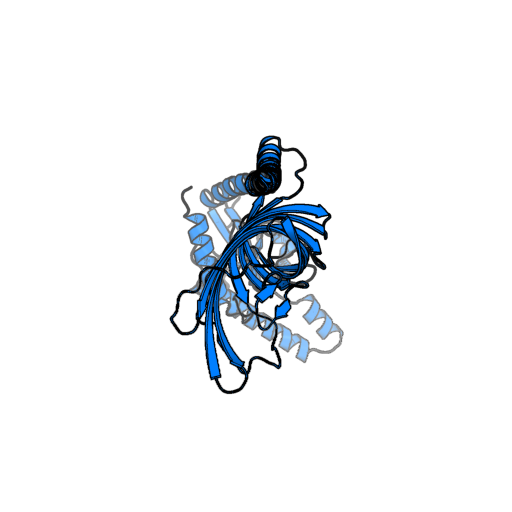7 23.984 1.00 81.38 329 LEU A C 1
ATOM 2656 O O . LEU A 1 329 ? -28.172 15.885 24.891 1.00 81.38 329 LEU A O 1
ATOM 2660 N N . ASN A 1 330 ? -27.747 16.704 22.842 1.00 81.12 330 ASN A N 1
ATOM 2661 C CA . ASN A 1 330 ? -29.130 16.929 22.431 1.00 81.12 330 ASN A CA 1
ATOM 2662 C C . ASN A 1 330 ? -29.360 16.281 21.055 1.00 81.12 330 ASN A C 1
ATOM 2664 O O . ASN A 1 330 ? -28.401 15.865 20.408 1.00 81.12 330 ASN A O 1
ATOM 2668 N N . ASP A 1 331 ? -30.603 16.261 20.573 1.00 78.62 331 ASP A N 1
ATOM 2669 C CA . ASP A 1 331 ? -30.968 15.653 19.278 1.00 78.62 331 ASP A CA 1
ATOM 2670 C C . ASP A 1 331 ? -30.255 16.283 18.058 1.00 78.62 331 ASP A C 1
ATOM 2672 O O . ASP A 1 331 ? -30.320 15.759 16.948 1.00 78.62 331 ASP A O 1
ATOM 2676 N N . SER A 1 332 ? -29.584 17.429 18.234 1.00 80.19 332 SER A N 1
ATOM 2677 C CA . SER A 1 332 ? -28.792 18.100 17.193 1.00 80.19 332 SER A CA 1
ATOM 2678 C C . SER A 1 332 ? -27.284 17.835 17.290 1.00 80.19 332 SER A C 1
ATOM 2680 O O . SER A 1 332 ? -26.519 18.362 16.473 1.00 80.19 332 SER A O 1
ATOM 2682 N N . THR A 1 333 ? -26.852 17.055 18.284 1.00 87.25 333 THR A N 1
ATOM 2683 C CA . THR A 1 333 ? -25.449 16.720 18.509 1.00 87.25 333 THR A CA 1
ATOM 2684 C C . THR A 1 333 ? -25.082 15.454 17.745 1.00 87.25 333 THR A C 1
ATOM 2686 O O . THR A 1 333 ? -25.602 14.377 18.022 1.00 87.25 333 THR A O 1
ATOM 2689 N N . ASP A 1 334 ? -24.133 15.567 16.821 1.00 89.81 334 ASP A N 1
ATOM 2690 C CA . ASP A 1 334 ? -23.521 14.392 16.211 1.00 89.81 334 ASP A CA 1
ATOM 2691 C C . ASP A 1 334 ? -22.466 13.816 17.150 1.00 89.81 334 ASP A C 1
ATOM 2693 O O . ASP A 1 334 ? -21.635 14.537 17.713 1.00 89.81 334 ASP A O 1
ATOM 2697 N N . VAL A 1 335 ? -22.467 12.494 17.267 1.00 92.62 335 VAL A N 1
ATOM 2698 C CA . VAL A 1 335 ? -21.542 11.757 18.119 1.00 92.62 335 VAL A CA 1
ATOM 2699 C C . VAL A 1 335 ? -20.603 10.916 17.267 1.00 92.62 335 VAL A C 1
ATOM 2701 O O . VAL A 1 335 ? -21.029 10.145 16.407 1.00 92.62 335 VAL A O 1
ATOM 2704 N N . LEU A 1 336 ? -19.310 11.048 17.544 1.00 94.88 336 LEU A N 1
ATOM 2705 C CA . LEU A 1 336 ? -18.271 10.145 17.062 1.00 94.88 336 LEU A CA 1
ATOM 2706 C C . LEU A 1 336 ? -17.675 9.393 18.237 1.00 94.88 336 LEU A C 1
ATOM 2708 O O . LEU A 1 336 ? -17.541 9.954 19.321 1.00 94.88 336 LEU A O 1
ATOM 2712 N N . ILE A 1 337 ? -17.268 8.149 18.014 1.00 96.69 337 ILE A N 1
ATOM 2713 C CA . ILE A 1 337 ? -16.665 7.319 19.057 1.00 96.69 337 ILE A CA 1
ATOM 2714 C C . ILE A 1 337 ? -15.214 7.044 18.684 1.00 96.69 337 ILE A C 1
ATOM 2716 O O . ILE A 1 337 ? -14.939 6.649 17.557 1.00 96.69 337 ILE A O 1
ATOM 2720 N N . ALA A 1 338 ? -14.278 7.228 19.609 1.00 97.50 338 ALA A N 1
ATOM 2721 C CA . ALA A 1 338 ? -12.874 6.888 19.413 1.00 97.50 338 ALA A CA 1
ATOM 2722 C C . ALA A 1 338 ? -12.371 5.910 20.478 1.00 97.50 338 ALA A C 1
ATOM 2724 O O . ALA A 1 338 ? -12.716 6.019 21.653 1.00 97.50 338 ALA A O 1
ATOM 2725 N N . GLU A 1 339 ? -11.517 4.973 20.074 1.00 96.50 339 GLU A N 1
ATOM 2726 C CA . GLU A 1 339 ? -10.902 3.982 20.962 1.00 96.50 339 GLU A CA 1
ATOM 2727 C C . GLU A 1 339 ? -9.459 3.698 20.531 1.00 96.50 339 GLU A C 1
ATOM 2729 O O . GLU A 1 339 ? -9.145 3.661 19.339 1.00 96.50 339 GLU A O 1
ATOM 2734 N N . PHE A 1 340 ? -8.573 3.455 21.498 1.00 95.38 340 PHE A N 1
ATOM 2735 C CA . PHE A 1 340 ? -7.266 2.862 21.222 1.00 95.38 340 PHE A CA 1
ATOM 2736 C C . PHE A 1 340 ? -7.384 1.341 21.055 1.00 95.38 340 PHE A C 1
ATOM 2738 O O . PHE A 1 340 ? -7.637 0.603 22.011 1.00 95.38 340 PHE A O 1
ATOM 2745 N N . GLY A 1 341 ? -7.163 0.862 19.834 1.00 91.62 341 GLY A N 1
ATOM 2746 C CA . GLY A 1 341 ? -7.317 -0.543 19.485 1.00 91.62 341 GLY A CA 1
ATOM 2747 C C . GLY A 1 341 ? -6.756 -0.891 18.111 1.00 91.62 341 GLY A C 1
ATOM 2748 O O . GLY A 1 341 ? -5.989 -0.140 17.509 1.00 91.62 341 GLY A O 1
ATOM 2749 N N . SER A 1 342 ? -7.127 -2.070 17.620 1.00 86.75 342 SER A N 1
ATOM 2750 C CA . SER A 1 342 ? -6.821 -2.485 16.250 1.00 86.75 342 SER A CA 1
ATOM 2751 C C . SER A 1 342 ? -8.020 -2.185 15.352 1.00 86.75 342 SER A C 1
ATOM 2753 O O . SER A 1 342 ? -9.144 -2.463 15.771 1.00 86.75 342 SER A O 1
ATOM 2755 N N . PRO A 1 343 ? -7.816 -1.646 14.138 1.00 82.94 343 PRO A N 1
ATOM 2756 C CA . PRO A 1 343 ? -8.917 -1.420 13.216 1.00 82.94 343 PRO A CA 1
ATOM 2757 C C . PRO A 1 343 ? -9.540 -2.764 12.834 1.00 82.94 343 PRO A C 1
ATOM 2759 O O . PRO A 1 343 ? -8.831 -3.751 12.606 1.00 82.94 343 PRO A O 1
ATOM 2762 N N . HIS A 1 344 ? -10.865 -2.801 12.753 1.00 69.25 344 HIS A N 1
ATOM 2763 C CA . HIS A 1 344 ? -11.577 -3.947 12.217 1.00 69.25 344 HIS A CA 1
ATOM 2764 C C . HIS A 1 344 ? -11.346 -3.981 10.706 1.00 69.25 344 HIS A C 1
ATOM 2766 O O . HIS A 1 344 ? -11.619 -3.009 10.000 1.00 69.25 344 HIS A O 1
ATOM 2772 N N . SER A 1 345 ? -10.802 -5.080 10.191 1.00 61.81 345 SER A N 1
ATOM 2773 C CA . SER A 1 345 ? -10.674 -5.260 8.749 1.00 61.81 345 SER A CA 1
ATOM 2774 C C . SER A 1 345 ? -11.058 -6.685 8.373 1.00 61.81 345 SER A C 1
ATOM 2776 O O . SER A 1 345 ? -10.380 -7.639 8.752 1.00 61.81 345 SER A O 1
ATOM 2778 N N . ASP A 1 346 ? -12.115 -6.816 7.576 1.00 50.56 346 ASP A N 1
ATOM 2779 C CA . ASP A 1 346 ? -12.535 -8.102 7.007 1.00 50.56 346 ASP A CA 1
ATOM 2780 C C . ASP A 1 346 ? -11.505 -8.645 5.997 1.00 50.56 346 ASP A C 1
ATOM 2782 O O . ASP A 1 346 ? -11.430 -9.843 5.735 1.00 50.56 346 ASP A O 1
ATOM 2786 N N . ALA A 1 347 ? -10.684 -7.758 5.419 1.00 46.91 347 ALA A N 1
ATOM 2787 C CA . ALA A 1 347 ? -9.706 -8.087 4.382 1.00 46.91 347 ALA A CA 1
ATOM 2788 C C . ALA A 1 347 ? -8.356 -8.589 4.929 1.00 46.91 347 ALA A C 1
ATOM 2790 O O . ALA A 1 347 ? -7.615 -9.277 4.218 1.00 46.91 347 ALA A O 1
ATOM 2791 N N . PHE A 1 348 ? -8.020 -8.262 6.178 1.00 44.56 348 PHE A N 1
ATOM 2792 C CA . PHE A 1 348 ? -6.779 -8.673 6.825 1.00 44.56 348 PHE A CA 1
ATOM 2793 C C . PHE A 1 348 ? -7.125 -9.386 8.132 1.00 44.56 348 PHE A C 1
ATOM 2795 O O . PHE A 1 348 ? -7.298 -8.753 9.166 1.00 44.56 348 PHE A O 1
ATOM 2802 N N . GLY A 1 349 ? -7.171 -10.723 8.103 1.00 41.19 349 GLY A N 1
ATOM 2803 C CA . GLY A 1 349 ? -7.310 -11.583 9.291 1.00 41.19 349 GLY A CA 1
ATOM 2804 C C . GLY A 1 349 ? -6.140 -11.505 10.292 1.00 41.19 349 GLY A C 1
ATOM 2805 O O . GLY A 1 349 ? -5.907 -12.448 11.038 1.00 41.19 349 GLY A O 1
ATOM 2806 N N . ALA A 1 350 ? -5.382 -10.408 10.286 1.00 45.50 350 ALA A N 1
ATOM 2807 C CA . ALA A 1 350 ? -4.346 -10.055 11.242 1.00 45.50 350 ALA A CA 1
ATOM 2808 C C . ALA A 1 350 ? -4.403 -8.534 11.460 1.00 45.50 350 ALA A C 1
ATOM 2810 O O . ALA A 1 350 ? -4.350 -7.770 10.496 1.00 45.50 350 ALA A O 1
ATOM 2811 N N . SER A 1 351 ? -4.513 -8.110 12.722 1.00 52.69 351 SER A N 1
ATOM 2812 C CA . SER A 1 351 ? -4.552 -6.708 13.152 1.00 52.69 351 SER A CA 1
ATOM 2813 C C . SER A 1 351 ? -3.396 -5.910 12.539 1.00 52.69 351 SER A C 1
ATOM 2815 O O . SER A 1 351 ? -2.239 -6.091 12.920 1.00 52.69 351 SER A O 1
ATOM 2817 N N . SER A 1 352 ? -3.688 -5.012 11.599 1.00 56.72 352 SER A N 1
ATOM 2818 C CA . SER A 1 352 ? -2.694 -4.240 10.838 1.00 56.72 352 SER A CA 1
ATOM 2819 C C . SER A 1 352 ? -2.074 -3.063 11.614 1.00 56.72 352 SER A C 1
ATOM 2821 O O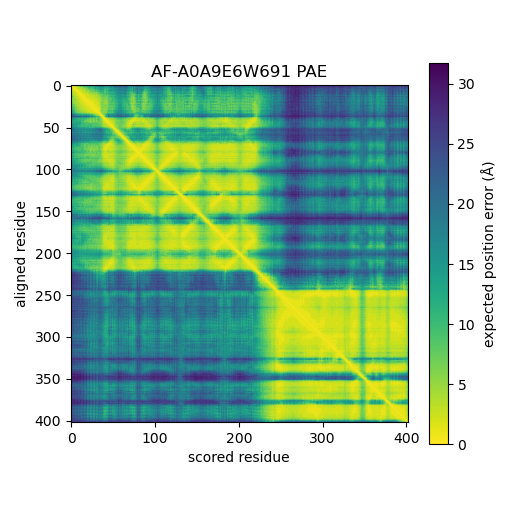 . SER A 1 352 ? -1.658 -2.076 11.014 1.00 56.72 352 SER A O 1
ATOM 2823 N N . GLY A 1 353 ? -1.989 -3.174 12.942 1.00 73.69 353 GLY A N 1
ATOM 2824 C CA . GLY A 1 353 ? -1.398 -2.184 13.843 1.00 73.69 353 GLY A CA 1
ATOM 2825 C C . GLY A 1 353 ? -2.369 -1.693 14.917 1.00 73.69 353 GLY A C 1
ATOM 2826 O O . GLY A 1 353 ? -3.572 -1.580 14.690 1.00 73.69 353 GLY A O 1
ATOM 2827 N N . PHE A 1 354 ? -1.838 -1.356 16.090 1.00 86.25 354 PHE A N 1
ATOM 2828 C CA . PHE A 1 354 ? -2.586 -0.702 17.165 1.00 86.25 354 PHE A CA 1
ATOM 2829 C C . PHE A 1 354 ? -2.546 0.821 16.968 1.00 86.25 354 PHE A C 1
ATOM 2831 O O . PHE A 1 354 ? -1.519 1.377 16.570 1.00 86.25 354 PHE A O 1
ATOM 2838 N N . GLY A 1 355 ? -3.652 1.515 17.215 1.00 92.62 355 GLY A N 1
ATOM 2839 C CA . GLY A 1 355 ? -3.753 2.964 17.050 1.00 92.62 355 GLY A CA 1
ATOM 2840 C C . GLY A 1 355 ? -5.086 3.508 17.549 1.00 92.62 355 GLY A C 1
ATOM 2841 O O . GLY A 1 355 ? -5.862 2.785 18.164 1.00 92.62 355 GLY A O 1
ATOM 2842 N N . LEU A 1 356 ? -5.351 4.785 17.283 1.00 95.31 356 LEU A N 1
ATOM 2843 C CA . LEU A 1 356 ? -6.663 5.379 17.524 1.00 95.31 356 LEU A CA 1
ATOM 2844 C C . LEU A 1 356 ? -7.585 5.043 16.349 1.00 95.31 356 LEU A C 1
ATOM 2846 O O . LEU A 1 356 ? -7.262 5.392 15.211 1.00 95.31 356 LEU A O 1
ATOM 2850 N N . VAL A 1 357 ? -8.707 4.388 16.631 1.00 94.56 357 VAL A N 1
ATOM 2851 C CA . VAL A 1 357 ? -9.766 4.036 15.676 1.00 94.56 357 VAL A CA 1
ATOM 2852 C C . VAL A 1 357 ? -10.998 4.890 15.974 1.00 94.56 357 VAL A C 1
ATOM 2854 O O . VAL A 1 357 ? -11.310 5.110 17.142 1.00 94.56 357 VAL A O 1
ATOM 2857 N N . VAL A 1 358 ? -11.692 5.361 14.936 1.00 95.12 358 VAL A N 1
ATOM 2858 C CA . VAL A 1 358 ? -12.906 6.180 15.048 1.00 95.12 358 VAL A CA 1
ATOM 2859 C C . VAL A 1 358 ? -14.092 5.495 14.370 1.00 95.12 358 VAL A C 1
ATOM 2861 O O . VAL A 1 358 ? -13.978 4.967 13.260 1.00 95.12 358 VAL A O 1
ATOM 2864 N N . TYR A 1 359 ? -15.235 5.550 15.040 1.00 93.38 359 TYR A N 1
ATOM 2865 C CA . TYR A 1 359 ? -16.502 4.937 14.675 1.00 93.38 359 TYR A CA 1
ATOM 2866 C C . TYR A 1 359 ? -17.619 5.988 14.642 1.00 93.38 359 TYR A C 1
ATOM 2868 O O . TYR A 1 359 ? -17.489 7.071 15.225 1.00 93.38 359 TYR A O 1
ATOM 2876 N N . ASP A 1 360 ? -18.721 5.649 13.979 1.00 92.38 360 ASP A N 1
ATOM 2877 C CA . ASP A 1 360 ? -19.997 6.344 14.160 1.00 92.38 360 ASP A CA 1
ATOM 2878 C C . ASP A 1 360 ? -20.677 5.965 15.495 1.00 92.38 360 ASP A C 1
ATOM 2880 O O . ASP A 1 360 ? -20.142 5.186 16.291 1.00 92.38 360 ASP A O 1
ATOM 2884 N N . ASN A 1 361 ? -21.859 6.533 15.754 1.00 89.75 361 ASN A N 1
ATOM 2885 C CA . ASN A 1 361 ? -22.662 6.249 16.950 1.00 89.75 361 ASN A CA 1
ATOM 2886 C C . ASN A 1 361 ? -23.089 4.771 17.061 1.00 89.75 361 ASN A C 1
ATOM 2888 O O . ASN A 1 361 ? -23.302 4.287 18.167 1.00 89.75 361 ASN A O 1
ATOM 2892 N N . ALA A 1 362 ? -23.148 4.039 15.946 1.00 89.69 362 ALA A N 1
ATOM 2893 C CA . ALA A 1 362 ? -23.492 2.621 15.885 1.00 89.69 362 ALA A CA 1
ATOM 2894 C C . ALA A 1 362 ? -22.261 1.693 15.959 1.00 89.69 362 ALA A C 1
ATOM 2896 O O . ALA A 1 362 ? -22.362 0.506 15.637 1.00 89.69 362 ALA A O 1
ATOM 2897 N N . PHE A 1 363 ? -21.093 2.210 16.367 1.00 91.81 363 PHE A N 1
ATOM 2898 C CA . PHE A 1 363 ? -19.821 1.475 16.425 1.00 91.81 363 PHE A CA 1
ATOM 2899 C C . PHE A 1 363 ? -19.361 0.903 15.076 1.00 91.81 363 PHE A C 1
ATOM 2901 O O . PHE A 1 363 ? -18.527 -0.008 15.023 1.00 91.81 363 PHE A O 1
ATOM 2908 N N . LYS A 1 364 ? -19.842 1.445 13.956 1.00 88.44 364 LYS A N 1
ATOM 2909 C CA . LYS A 1 364 ? -19.319 1.094 12.641 1.00 88.44 364 LYS A CA 1
ATOM 2910 C C . LYS A 1 364 ? -18.096 1.954 12.364 1.00 88.44 364 LYS A C 1
ATOM 2912 O O . LYS A 1 364 ? -18.143 3.182 12.418 1.00 88.44 364 LYS A O 1
ATOM 2917 N N . GLN A 1 365 ? -16.975 1.294 12.082 1.00 88.25 365 GLN A N 1
ATOM 2918 C CA . GLN A 1 365 ? -15.723 1.993 11.823 1.00 88.25 365 GLN A CA 1
ATOM 2919 C C . GLN A 1 365 ? -15.888 2.894 10.600 1.00 88.25 365 GLN A C 1
ATOM 2921 O O . GLN A 1 365 ? -16.362 2.452 9.548 1.00 88.25 365 GLN A O 1
ATOM 2926 N N . LEU A 1 366 ? -15.482 4.154 10.740 1.00 87.81 366 LEU A N 1
ATOM 2927 C CA . LEU A 1 366 ? -15.481 5.080 9.620 1.00 87.81 366 LEU A CA 1
ATOM 2928 C C . LEU A 1 366 ? -14.424 4.655 8.593 1.00 87.81 366 LEU A C 1
ATOM 2930 O O . LEU A 1 366 ? -13.467 3.947 8.905 1.00 87.81 366 LEU A O 1
ATOM 2934 N N . THR A 1 367 ? -14.590 5.079 7.347 1.00 84.00 367 THR A N 1
ATOM 2935 C CA . THR A 1 367 ? -13.647 4.784 6.261 1.00 84.00 367 THR A CA 1
ATOM 2936 C C . THR A 1 367 ? -13.026 6.064 5.724 1.00 84.00 367 THR A C 1
ATOM 2938 O O . THR A 1 367 ? -13.396 7.173 6.115 1.00 84.00 367 THR A O 1
ATOM 2941 N N . GLU A 1 368 ? -12.046 5.929 4.827 1.00 80.69 368 GLU A N 1
ATOM 2942 C CA . GLU A 1 368 ? -11.534 7.089 4.103 1.00 80.69 368 GLU A CA 1
ATOM 2943 C C . GLU A 1 368 ? -12.684 7.846 3.433 1.00 80.69 368 GLU A C 1
ATOM 2945 O O . GLU A 1 368 ? -13.675 7.243 3.025 1.00 80.69 368 GLU A O 1
ATOM 2950 N N . PRO A 1 369 ? -12.573 9.174 3.320 1.00 80.56 369 PRO A N 1
ATOM 2951 C CA . PRO A 1 369 ? -11.413 10.026 3.616 1.00 80.56 369 PRO A CA 1
ATOM 2952 C C . PRO A 1 369 ? -11.373 10.557 5.051 1.00 80.56 369 PRO A C 1
ATOM 2954 O O . PRO A 1 369 ? -10.472 11.334 5.380 1.00 80.56 369 PRO A O 1
ATOM 2957 N N . PHE A 1 370 ? -12.360 10.203 5.875 1.00 86.50 370 PHE A N 1
ATOM 2958 C CA . PHE A 1 370 ? -12.362 10.568 7.278 1.00 86.50 370 PHE A CA 1
ATOM 2959 C C . PHE A 1 370 ? -11.081 10.006 7.921 1.00 86.50 370 PHE A C 1
ATOM 2961 O O . PHE A 1 370 ? -10.651 8.907 7.558 1.00 86.50 370 PHE A O 1
ATOM 2968 N N . PRO A 1 371 ? -10.413 10.714 8.847 1.00 91.06 371 PRO A N 1
ATOM 2969 C CA . PRO A 1 371 ? -9.217 10.202 9.515 1.00 91.06 371 PRO A CA 1
ATOM 2970 C C . PRO A 1 371 ? -9.571 9.129 10.558 1.00 91.06 371 PRO A C 1
ATOM 2972 O O . PRO A 1 371 ? -9.309 9.289 11.744 1.00 91.06 371 PRO A O 1
ATOM 2975 N N . TYR A 1 372 ? -10.156 8.020 10.108 1.00 90.25 372 TYR A N 1
ATOM 2976 C CA . TYR A 1 372 ? -10.741 6.975 10.951 1.00 90.25 372 TYR A CA 1
ATOM 2977 C C . TYR A 1 372 ? -9.706 6.151 11.716 1.00 90.25 372 TYR A C 1
ATOM 2979 O O . TYR A 1 372 ? -10.049 5.471 12.674 1.00 90.25 372 TYR A O 1
ATOM 2987 N N . TYR A 1 373 ? -8.447 6.182 11.279 1.00 92.69 373 TYR A N 1
ATOM 2988 C CA . TYR A 1 373 ? -7.359 5.456 11.913 1.00 92.69 373 TYR A CA 1
ATOM 2989 C C . TYR A 1 373 ? -6.076 6.282 11.928 1.00 92.69 373 TYR A C 1
ATOM 2991 O O . TYR A 1 373 ? -5.656 6.831 10.899 1.00 92.69 373 TYR A O 1
ATOM 2999 N N . THR A 1 374 ? -5.434 6.358 13.093 1.00 92.25 374 THR A N 1
ATOM 3000 C CA . THR A 1 374 ? -4.132 7.013 13.272 1.00 92.25 374 THR A CA 1
ATOM 3001 C C . THR A 1 374 ? -3.225 6.161 14.157 1.00 92.25 374 THR A C 1
ATOM 3003 O O . THR A 1 374 ? -3.599 5.781 15.260 1.00 92.25 374 THR A O 1
ATOM 3006 N N . SER A 1 375 ? -2.006 5.890 13.686 1.00 90.44 375 SER A N 1
ATOM 3007 C CA . SER A 1 375 ? -0.986 5.128 14.419 1.00 90.44 375 SER A CA 1
ATOM 3008 C C . SER A 1 375 ? 0.412 5.740 14.230 1.00 90.44 375 SER A C 1
ATOM 3010 O O . SER A 1 375 ? 0.618 6.644 13.407 1.00 90.44 375 SER A O 1
ATOM 3012 N N . THR A 1 376 ? 1.384 5.291 15.021 1.00 82.31 376 THR A N 1
ATOM 3013 C CA . THR A 1 376 ? 2.805 5.634 14.887 1.00 82.31 376 THR A CA 1
ATOM 3014 C C . THR A 1 376 ? 3.523 4.600 14.014 1.00 82.31 376 THR A C 1
ATOM 3016 O O . THR A 1 376 ? 3.263 3.406 14.070 1.00 82.31 376 THR A O 1
ATOM 3019 N N . MET A 1 377 ? 4.464 5.067 13.187 1.00 62.69 377 MET A N 1
ATOM 3020 C CA . MET A 1 377 ? 5.112 4.283 12.120 1.00 62.69 377 MET A CA 1
ATOM 3021 C C . MET A 1 377 ? 5.964 3.097 12.621 1.00 62.69 377 MET A C 1
ATOM 3023 O O . MET A 1 377 ? 6.363 2.259 11.823 1.00 62.69 377 MET A O 1
ATOM 3027 N N . LEU A 1 378 ? 6.248 3.022 13.926 1.00 62.19 378 LEU A N 1
ATOM 3028 C CA . LEU A 1 378 ? 7.161 2.042 14.528 1.00 62.19 378 LEU A CA 1
ATOM 3029 C C . LEU A 1 378 ? 6.498 1.155 15.594 1.00 62.19 378 LEU A C 1
ATOM 3031 O O . LEU A 1 378 ? 7.202 0.475 16.331 1.00 62.19 378 LEU A O 1
ATOM 3035 N N . GLY A 1 379 ? 5.169 1.184 15.737 1.00 58.56 379 GLY A N 1
ATOM 3036 C CA . GLY A 1 379 ? 4.457 0.372 16.737 1.00 58.56 379 GLY A CA 1
ATOM 3037 C C . GLY A 1 379 ? 4.686 0.778 18.203 1.00 58.56 379 GLY A C 1
ATOM 3038 O O . GLY A 1 379 ? 3.968 0.304 19.076 1.00 58.56 379 GLY A O 1
ATOM 3039 N N . LEU A 1 380 ? 5.628 1.688 18.484 1.00 68.44 380 LEU A N 1
ATOM 3040 C CA . LEU A 1 380 ? 5.783 2.332 19.788 1.00 68.44 380 LEU A CA 1
ATOM 3041 C C . LEU A 1 380 ? 4.674 3.373 19.971 1.00 68.44 380 LEU A C 1
ATOM 3043 O O . LEU A 1 380 ? 4.640 4.406 19.290 1.00 68.44 380 LEU A O 1
ATOM 3047 N N . LEU A 1 381 ? 3.735 3.074 20.863 1.00 75.44 381 LEU A N 1
ATOM 3048 C CA . LEU A 1 381 ? 2.539 3.876 21.085 1.00 75.44 381 LEU A CA 1
ATOM 3049 C C . LEU A 1 381 ? 2.813 5.014 22.061 1.00 75.44 381 LEU A C 1
ATOM 3051 O O . LEU A 1 381 ? 2.651 4.870 23.267 1.00 75.44 381 LEU A O 1
ATOM 3055 N N . ASN A 1 382 ? 3.155 6.182 21.524 1.00 91.44 382 ASN A N 1
ATOM 3056 C CA . ASN A 1 382 ? 2.987 7.429 22.258 1.00 91.44 382 ASN A CA 1
ATOM 3057 C C . ASN A 1 382 ? 1.569 7.966 22.001 1.00 91.44 382 ASN A C 1
ATOM 3059 O O . ASN A 1 382 ? 1.293 8.486 20.914 1.00 91.44 382 ASN A O 1
ATOM 3063 N N . ARG A 1 383 ? 0.662 7.825 22.982 1.00 93.56 383 ARG A N 1
ATOM 3064 C CA . ARG A 1 383 ? -0.743 8.262 22.854 1.00 93.56 383 ARG A CA 1
ATOM 3065 C C . ARG A 1 383 ? -0.830 9.752 22.503 1.00 93.56 383 ARG A C 1
ATOM 3067 O O . ARG A 1 383 ? -1.603 10.097 21.615 1.00 93.56 383 ARG A O 1
ATOM 3074 N N . GLN A 1 384 ? 0.020 10.611 23.075 1.00 95.56 384 GLN A N 1
ATOM 3075 C CA . GLN A 1 384 ? 0.049 12.046 22.754 1.00 95.56 384 GLN A CA 1
ATOM 3076 C C . GLN A 1 384 ? 0.352 12.300 21.273 1.00 95.56 384 GLN A C 1
ATOM 3078 O O . GLN A 1 384 ? -0.376 13.033 20.608 1.00 95.56 384 GLN A O 1
ATOM 3083 N N . ASP A 1 385 ? 1.368 11.640 20.710 1.00 94.88 385 ASP A N 1
ATOM 3084 C CA . ASP A 1 385 ? 1.713 11.811 19.294 1.00 94.88 385 ASP A CA 1
ATOM 3085 C C . ASP A 1 385 ? 0.612 11.292 18.358 1.00 94.88 385 ASP A C 1
ATOM 3087 O O . ASP A 1 385 ? 0.368 11.883 17.300 1.00 94.88 385 ASP A O 1
ATOM 3091 N N . VAL A 1 386 ? -0.060 10.196 18.730 1.00 95.19 386 VAL A N 1
ATOM 3092 C CA . VAL A 1 386 ? -1.215 9.674 17.982 1.00 95.19 386 VAL A CA 1
ATOM 3093 C C . VAL A 1 386 ? -2.357 10.686 17.996 1.00 95.19 386 VAL A C 1
ATOM 3095 O O . VAL A 1 386 ? -2.870 11.024 16.927 1.00 95.19 386 VAL A O 1
ATOM 3098 N N . ILE A 1 387 ? -2.715 11.215 19.170 1.00 97.12 387 ILE A N 1
ATOM 3099 C CA . ILE A 1 387 ? -3.785 12.209 19.299 1.00 97.12 387 ILE A CA 1
ATOM 3100 C C . ILE A 1 387 ? -3.425 13.506 18.568 1.00 97.12 387 ILE A C 1
ATOM 3102 O O . ILE A 1 387 ? -4.261 14.021 17.833 1.00 97.12 387 ILE A O 1
ATOM 3106 N N . ARG A 1 388 ? -2.182 13.995 18.655 1.00 96.81 388 ARG A N 1
ATOM 3107 C CA . ARG A 1 388 ? -1.721 15.192 17.927 1.00 96.81 388 ARG A CA 1
ATOM 3108 C C . ARG A 1 388 ? -1.868 15.030 16.414 1.00 96.81 388 ARG A C 1
ATOM 3110 O O . ARG A 1 388 ? -2.373 15.919 15.725 1.00 96.81 388 ARG A O 1
ATOM 3117 N N . LYS A 1 389 ? -1.450 13.876 15.878 1.00 95.31 389 LYS A N 1
ATOM 3118 C CA . LYS A 1 389 ? -1.606 13.541 14.450 1.00 95.31 389 LYS A CA 1
ATOM 3119 C C . LYS A 1 389 ? -3.075 13.446 14.052 1.00 95.31 389 LYS A C 1
ATOM 3121 O O . LYS A 1 389 ? -3.438 13.944 12.985 1.00 95.31 389 LYS A O 1
ATOM 3126 N N . PHE A 1 390 ? -3.899 12.821 14.889 1.00 96.12 390 PHE A N 1
ATOM 3127 C CA . PHE A 1 390 ? -5.333 12.715 14.658 1.00 96.12 390 PHE A CA 1
ATOM 3128 C C . PHE A 1 390 ? -5.992 14.098 14.661 1.00 96.12 390 PHE A C 1
ATOM 3130 O O . PHE A 1 390 ? -6.630 14.443 13.673 1.00 96.12 390 PHE A O 1
ATOM 3137 N N . ASN A 1 391 ? -5.749 14.926 15.684 1.00 96.75 391 ASN A N 1
ATOM 3138 C CA . ASN A 1 391 ? -6.277 16.288 15.803 1.00 96.75 391 ASN A CA 1
ATOM 3139 C C . ASN A 1 391 ? -5.945 17.129 14.567 1.00 96.75 391 ASN A C 1
ATOM 3141 O O . ASN A 1 391 ? -6.827 17.779 14.009 1.00 96.75 391 ASN A O 1
ATOM 3145 N N . LYS A 1 392 ? -4.700 17.052 14.077 1.00 95.88 392 LYS A N 1
ATOM 3146 C CA . LYS A 1 392 ? -4.292 17.731 12.842 1.00 95.88 392 LYS A CA 1
ATOM 3147 C C . LYS A 1 392 ? -5.099 17.248 11.634 1.00 95.88 392 LYS A C 1
ATOM 3149 O O . LYS A 1 392 ? -5.718 18.060 10.957 1.00 95.88 392 LYS A O 1
ATOM 3154 N N . ARG A 1 393 ? -5.135 15.934 11.375 1.00 93.69 393 ARG A N 1
ATOM 3155 C CA . ARG A 1 393 ? -5.854 15.365 10.215 1.00 93.69 393 ARG A CA 1
ATOM 3156 C C . ARG A 1 393 ? -7.356 15.632 10.275 1.00 93.69 393 ARG A C 1
ATOM 3158 O O . ARG A 1 393 ? -7.972 15.870 9.242 1.00 93.69 393 ARG A O 1
ATOM 3165 N N . PHE A 1 394 ? -7.932 15.565 11.468 1.00 93.62 394 PHE A N 1
ATOM 3166 C CA . PHE A 1 394 ? -9.343 15.811 11.725 1.00 93.62 394 PHE A CA 1
ATOM 3167 C C . PHE A 1 394 ? -9.699 17.289 11.558 1.00 93.62 394 PHE A C 1
ATOM 3169 O O . PHE A 1 394 ? -10.659 17.601 10.862 1.00 93.62 394 PHE A O 1
ATOM 3176 N N . THR A 1 395 ? -8.872 18.206 12.065 1.00 92.62 395 THR A N 1
ATOM 3177 C CA . THR A 1 395 ? -9.023 19.647 11.803 1.00 92.62 395 THR A CA 1
ATOM 3178 C C . THR A 1 395 ? -8.897 19.951 10.309 1.00 92.62 395 THR A C 1
ATOM 3180 O O . THR A 1 395 ? -9.757 20.628 9.751 1.00 92.62 395 THR A O 1
ATOM 3183 N N . ASP A 1 396 ? -7.889 19.399 9.625 1.00 90.75 396 ASP A N 1
ATOM 3184 C CA . ASP A 1 396 ? -7.722 19.568 8.175 1.00 90.75 396 ASP A CA 1
ATOM 3185 C C . ASP A 1 396 ? -8.955 19.056 7.413 1.00 90.75 396 ASP A C 1
ATOM 3187 O O . ASP A 1 396 ? -9.451 19.714 6.496 1.00 90.75 396 ASP A O 1
ATOM 3191 N N . TYR A 1 397 ? -9.482 17.895 7.811 1.00 87.69 397 TYR A N 1
ATOM 3192 C CA . TYR A 1 397 ? -10.705 17.319 7.258 1.00 87.69 397 TYR A CA 1
ATOM 3193 C C . TYR A 1 397 ? -11.913 18.251 7.444 1.00 87.69 397 TYR A C 1
ATOM 3195 O O . TYR A 1 397 ? -12.625 18.541 6.479 1.00 87.69 397 TYR A O 1
ATOM 3203 N N . LEU A 1 398 ? -12.101 18.804 8.645 1.00 86.25 398 LEU A N 1
ATOM 3204 C CA . LEU A 1 398 ? -13.167 19.766 8.929 1.00 86.25 398 LEU A CA 1
ATOM 3205 C C . LEU A 1 398 ? -12.978 21.107 8.200 1.00 86.25 398 LEU A C 1
ATOM 3207 O O . LEU A 1 398 ? -13.977 21.747 7.889 1.00 86.25 398 LEU A O 1
ATOM 3211 N N . MET A 1 399 ? -11.752 21.511 7.853 1.00 84.38 399 MET A N 1
ATOM 3212 C CA . MET A 1 399 ? -11.461 22.816 7.234 1.00 84.38 399 MET A CA 1
ATOM 3213 C C . MET A 1 399 ? -11.354 22.813 5.701 1.00 84.38 399 MET A C 1
ATOM 3215 O O . MET A 1 399 ? -11.445 23.881 5.092 1.00 84.38 399 MET A O 1
ATOM 3219 N N . ARG A 1 400 ? -11.163 21.659 5.043 1.00 79.69 400 ARG A N 1
ATOM 3220 C CA . ARG A 1 400 ? -11.070 21.556 3.568 1.00 79.69 400 ARG A CA 1
ATOM 3221 C C . ARG A 1 400 ? -12.313 22.100 2.848 1.00 79.69 400 ARG A C 1
ATOM 3223 O O . ARG A 1 400 ? -13.272 21.363 2.629 1.00 79.69 400 ARG A O 1
ATOM 3230 N N . ARG A 1 401 ? -12.309 23.368 2.441 1.00 54.50 401 ARG A N 1
ATOM 3231 C CA . ARG A 1 401 ? -13.291 23.888 1.479 1.00 54.50 401 ARG A CA 1
ATOM 3232 C C . ARG A 1 401 ? -13.079 23.143 0.158 1.00 54.50 401 ARG A C 1
ATOM 3234 O O . ARG A 1 401 ? -12.022 23.302 -0.445 1.00 54.50 401 ARG A O 1
ATOM 3241 N N . TYR A 1 402 ? -14.024 22.277 -0.192 1.00 50.78 402 TYR A N 1
ATOM 3242 C CA . TYR A 1 402 ? -14.123 21.688 -1.522 1.00 50.78 402 TYR A CA 1
ATOM 3243 C C . TYR A 1 402 ? -15.019 22.577 -2.371 1.00 50.78 402 TYR A C 1
ATOM 3245 O O . TYR A 1 402 ? -16.007 23.095 -1.795 1.00 50.78 402 TYR A O 1
#

pLDDT: mean 82.56, std 15.32, range [40.56, 98.31]

Solvent-accessible surface area (backbone atoms only — not comparable to full-atom values): 21571 Å² total; per-residue (Å²): 128,64,68,66,56,54,52,54,53,42,51,56,51,50,50,49,48,52,47,53,42,47,50,50,52,49,52,51,52,50,34,57,72,67,71,49,94,51,70,43,33,35,44,34,40,37,40,30,40,62,42,83,89,72,88,50,94,79,40,92,47,76,47,73,68,49,81,35,71,16,41,39,42,32,40,31,41,44,79,46,88,41,34,32,44,30,38,31,44,35,42,42,35,44,34,37,36,40,45,42,77,55,99,91,46,86,44,47,36,41,39,39,39,41,36,32,34,38,39,43,35,42,39,38,25,92,66,64,54,96,56,53,56,39,55,37,38,34,42,30,45,29,35,30,56,45,73,48,72,51,52,34,46,74,90,41,78,57,82,68,75,84,68,86,71,52,64,71,43,72,41,44,27,44,32,42,34,41,34,39,49,80,54,98,38,39,26,44,35,42,36,42,34,46,39,71,45,48,43,79,51,100,90,48,75,38,67,50,64,22,32,40,37,42,31,46,31,42,46,50,60,56,83,52,69,63,56,57,52,43,54,51,51,37,54,55,54,55,56,54,64,67,79,40,54,53,35,39,38,36,52,31,72,70,58,60,71,59,38,51,52,32,45,76,69,70,37,53,68,61,24,50,51,52,51,52,52,42,48,54,51,42,50,51,48,42,49,19,45,65,76,40,45,75,80,52,57,60,36,34,39,54,53,89,47,48,65,39,45,49,69,71,50,84,65,86,29,20,37,79,81,74,46,75,56,88,79,84,73,52,101,66,45,46,56,35,32,34,35,81,40,56,62,90,48,96,88,44,99,55,72,88,49,67,28,43,33,31,21,40,53,74,69,48,69,49,55,79,84,55,73,23,66,36,60,54,101,77,76,64,83,53,56,43,61,31,35,37,53,39,33,50,50,45,43,49,62,72,64,61,84,126

Sequence (402 aa):
MDICSSVNKNIKVFSLGIFLLFELISSAAQAQYSGTAVARYDLNAGLNLNFTSLQHREFSDIYAKGIAPGFFLQGIKHVRPRFSFGAGLEVNQLAYSRTATDTFELFTQRIKELYVDVPLSFYFYPGRTERTWNFYAGITPSMLILKDVNKVENDLSSRSTPDPSKSGRIDFGVHVGGSIKLNSRFMVKGSYTYSLSSNQSKFYNTGRFSMINFGLGYEITKPNRKESEHELAKEQSIENYRKRNLVLLVRLKTEHKKIKAYRASGYEEDAKAIEEEVADENDLTMEAFRHEFTACPVLFFYDTLSQDIAEERYHDLFNKNKVKVDTLLNDSTDVLIAEFGSPHSDAFGASSGFGLVVYDNAFKQLTEPFPYYTSTMLGLLNRQDVIRKFNKRFTDYLMRRY

Radius of gyration: 32.14 Å; Cα contacts (8 Å, |Δi|>4): 789; chains: 1; bounding box: 83×42×98 Å